Protein AF-A0A833YN16-F1 (afdb_monomer_lite)

InterPro domains:
  IPR033545 Centrosomal protein of 89kDa [PTHR36170] (7-400)

Organism: NCBI:txid89673

Foldseek 3Di:
DDDDDDDDDDDDDDDDDDDDDDDDDDDDDDDDDDDDDDDDDDDDDDDDDDDDDDDDDDDDDDDDDDDDDDDDDDDDDDDDDDDDDDDDDDDDDDDDDDDDDPDPVPPCCVVVVVVVVVVVVVVVVVVVVVVVVVVVVVVVVVVVVVVVVVVVVVVVVVVVVVVVVVVCVVCVVPVVVVVVVVVVVVVVVVVVVVVVVVVVVVVVVVVVVVCVVPPDDDPVVPDDPDDDDPPDDDPVLCVPCVNVVVVVVVVVVVVVVVVVVVVVVVVVVVVVVVVVVVVVVVVVVVVVVVVVVPPCPVVVVVVVVVVVVVVVVVVVVVVVVVVVVVVVVVVVVVVVVVVVVVVVVVVVVVVVVVVVVVVVVVVVVVVVVVVVVVVVVVVCVVVVVDDVVVVVVVVVVPPPDDDDDDDDDDDDDDDDDDDVVVVVVVVVVVVVVVVVVVVVVVVVVVVVVVVVVVVVVVVVVVVVVVVVVVVVVVVVVVVVVVVVVVVVVVVVVVVVVVVVVVVVVVVVVVVVVVVVVVVVVVVVVVVVVVVVVVVVVVVVVVVVVVVVVVVVVVVVVVVVVVVVVVVVVVVVVVVVVVVVVVVVVVVVVVVVVVVVVVVVVVVVVVVVVVVVVVVVVVVVVVVVVVVVVVVVVVVVVVVVVVVVVVVPDDDDDDDDDDDDDDDDDDDDDDDDDDDDDDDDDDDDDDDDDDDDDDDDD

pLDDT: mean 73.29, std 25.79, range [24.47, 98.31]

Radius of gyration: 89.1 Å; chains: 1; bounding box: 248×104×251 Å

Secondary structure (DSSP, 8-state):
-------------------PPP-------------------PPP---------------------------------------------------------SSHHHHHHHHHHHHHHHHHHHHHHHHHHHHHHHHHHHHHHHHHHHHHHHHHHHHHHHHHHHHHHHHHHHHHHHHHHHHHHHHHHHHHHHHHHHHHHHHHHHHHHHHHHHHHHSPPPPTTTTS----S-TTSPPPHHHH-HHHHHHHHHHHHHHHHHHHHHHHHHHHHHHHHHHHHHHHHHHHHHHHHHHHHH----HHHHHHHHHHHHHHHHHHHHHHHHHHHHHHHHHHHHHHHHHHHHHHHHHHHHHHHHHHHHHHHHHHHHHHHHHHHHHHHHHHHHHHTTS-HHHHHHHHHHTT--------------------HHHHHHHHHHHHHHHHHHHHHHHHHHHHHHHHHHHHHHHHHHHHHHHHHHHHHHHHHHHHHHHHHHHHHHHHHHHHHHHHHHHHHHHHHHHHHHHHHHHHHHHHHHHHHHHHHHHHHHHHHHHHHHHHHHHHHHHHHHHHHHHHHHHHHHHHHHHHHHHHHHHHHHHHHHHHHHHHHHHHHHHHHHHHHHHHHHHHHHHHHHHHHHHHHHHHHHHHHHHHHHHHHHHTTS------------------------------------------------

Sequence (697 aa):
MLGYGEEEDTDLCLSSSYKELEDVSAHKEKGGLGDAVYAVPCRSQKVSLSHGVDSEDEENISEQDGFPDSPLIPQCTAEKDGEHSVLNLKDEKPPLCGKPPPSPDIIGKIHQQWIEITKEKFEELKEENLHVNSTNRTLTLELNMVKQEMKKLKRMQKENGQLKEAEQASCQEVAAPELFSLRKQTQELVDENDGLKMTVHRLNVELSRYQTKFRHLSKEESIDIEGLPSKDPIPPWLVDIKYLSPLLLAYEDRMKEKDELIATIQEEMRMFGIRAQEVVKENKELHEQLIKSSPVTTKEWHQFQTQAELVLEENRLLIEQLEIQQIKAQHTHQEHLQEVSKLTKQLMLLESKTQSQEKELIKSKEQLEILCTECQELKTQLDGKIAMKVHASIVGELESVSWSGPLCVHLVWDSLHFPDLCVFSFTSQLQREDDRENAEMEELMENLVVLQVQKKSLLLEKDSLMARVKVLEAELARARKINRRSQKKIDILTKQVEKAMENEMSAHQYLANVVGLAENVTQERDNLVYLAKCLESEKHGVLDKIVKGNIRMGRLEEKVKGYKKLAALKVNDISHCLTEQQKDFADKTAQFQQEMRHLHRLLQDKQDVLDEALQQKREMEGELEVVWESTSKENQRIRELLQATLERTGVWDHTRRIEDPCLGSISQRDVLVGCSFSYCDLKSPPTTRQSLWEPLD

Structure (mmCIF, N/CA/C/O backbone):
data_AF-A0A833YN16-F1
#
_entry.id   AF-A0A833YN16-F1
#
loop_
_atom_site.group_PDB
_atom_site.id
_atom_site.type_symbol
_atom_site.label_atom_id
_atom_site.label_alt_id
_atom_site.label_comp_id
_atom_site.label_asym_id
_atom_site.label_entity_id
_atom_site.label_seq_id
_atom_site.pdbx_PDB_ins_code
_atom_site.Cartn_x
_atom_site.Cartn_y
_atom_site.Cartn_z
_atom_site.occupancy
_atom_site.B_iso_or_equiv
_atom_site.auth_seq_id
_atom_site.auth_comp_id
_atom_site.auth_asym_id
_atom_site.auth_atom_id
_atom_site.pdbx_PDB_model_num
ATOM 1 N N . MET A 1 1 ? -37.550 -26.612 -6.624 1.00 35.91 1 MET A N 1
ATOM 2 C CA . MET A 1 1 ? -36.228 -26.409 -7.254 1.00 35.91 1 MET A CA 1
ATOM 3 C C . MET A 1 1 ? -36.054 -24.904 -7.338 1.00 35.91 1 MET A C 1
ATOM 5 O O . MET A 1 1 ? -36.957 -24.264 -7.848 1.00 35.91 1 MET A O 1
ATOM 9 N N . LEU A 1 2 ? -35.201 -24.329 -6.488 1.00 40.94 2 LEU A N 1
ATOM 10 C CA . LEU A 1 2 ? -33.743 -24.202 -6.676 1.00 40.94 2 LEU A CA 1
ATOM 11 C C . LEU A 1 2 ? -33.439 -23.152 -7.768 1.00 40.94 2 LEU A C 1
ATOM 13 O O . LEU A 1 2 ? -33.793 -23.391 -8.915 1.00 40.94 2 LEU A O 1
ATOM 17 N N . GLY A 1 3 ? -32.827 -22.008 -7.447 1.00 36.72 3 GLY A N 1
ATOM 18 C CA . GLY A 1 3 ? -32.341 -21.585 -6.122 1.00 36.72 3 GLY A CA 1
ATOM 19 C C . GLY A 1 3 ? -32.174 -20.073 -5.971 1.00 36.72 3 GLY A C 1
ATOM 20 O O . GLY A 1 3 ? -32.413 -19.324 -6.912 1.00 36.72 3 GLY A O 1
ATOM 21 N N . TYR A 1 4 ? -31.802 -19.659 -4.760 1.00 39.91 4 TYR A N 1
ATOM 22 C CA . TYR A 1 4 ? -31.408 -18.286 -4.447 1.00 39.91 4 TYR A CA 1
ATOM 23 C C . TYR A 1 4 ? -29.960 -18.053 -4.893 1.00 39.91 4 TYR A C 1
ATOM 25 O O . TYR A 1 4 ? -29.131 -18.958 -4.785 1.00 39.91 4 TYR A O 1
ATOM 33 N N . GLY A 1 5 ? -29.673 -16.836 -5.348 1.00 42.31 5 GLY A N 1
ATOM 34 C CA . GLY A 1 5 ? -28.335 -16.260 -5.379 1.00 42.31 5 GLY A CA 1
ATOM 35 C C . GLY A 1 5 ? -28.392 -14.953 -4.598 1.00 42.31 5 GLY A C 1
ATOM 36 O O . GLY A 1 5 ? -29.267 -14.131 -4.863 1.00 42.31 5 GLY A O 1
ATOM 37 N N . GLU A 1 6 ? -27.523 -14.812 -3.606 1.00 43.50 6 GLU A N 1
ATOM 38 C CA . GLU A 1 6 ? -27.333 -13.581 -2.842 1.00 43.50 6 GLU A CA 1
ATOM 39 C C . GLU A 1 6 ? -26.086 -12.900 -3.420 1.00 43.50 6 GLU A C 1
ATOM 41 O O . GLU A 1 6 ? -25.027 -13.524 -3.486 1.00 43.50 6 GLU A O 1
ATOM 46 N N . GLU A 1 7 ? -26.219 -11.659 -3.888 1.00 47.09 7 GLU A N 1
ATOM 47 C CA . GLU A 1 7 ? -25.084 -10.803 -4.253 1.00 47.09 7 GLU A CA 1
ATOM 48 C C . GLU A 1 7 ? -24.941 -9.740 -3.155 1.00 47.09 7 GLU A C 1
ATOM 50 O O . GLU A 1 7 ? -25.921 -9.098 -2.776 1.00 47.09 7 GLU A O 1
ATOM 55 N N . GLU A 1 8 ? -23.742 -9.616 -2.581 1.00 45.09 8 GLU A N 1
ATOM 56 C CA . GLU A 1 8 ? -23.461 -8.710 -1.463 1.00 45.09 8 GLU A CA 1
ATOM 57 C C . GLU A 1 8 ? -23.000 -7.336 -1.981 1.00 45.09 8 GLU A C 1
ATOM 59 O O . GLU A 1 8 ? -21.913 -7.213 -2.548 1.00 45.09 8 GLU A O 1
ATOM 64 N N . ASP A 1 9 ? -23.797 -6.289 -1.747 1.00 37.62 9 ASP A N 1
ATOM 65 C CA . ASP A 1 9 ? -23.409 -4.900 -2.028 1.00 37.62 9 ASP A CA 1
ATOM 66 C C . ASP A 1 9 ? -22.294 -4.434 -1.068 1.00 37.62 9 ASP A C 1
ATOM 68 O O . ASP A 1 9 ? -22.546 -4.074 0.086 1.00 37.62 9 ASP A O 1
ATOM 72 N N . THR A 1 10 ? -21.044 -4.396 -1.540 1.00 41.94 10 THR A N 1
ATOM 73 C CA . THR A 1 10 ? -19.912 -3.812 -0.795 1.00 41.94 10 THR A CA 1
ATOM 74 C C . THR A 1 10 ? -19.647 -2.360 -1.203 1.00 41.94 10 THR A C 1
ATOM 76 O O . THR A 1 10 ? -18.721 -2.077 -1.968 1.00 41.94 10 THR A O 1
ATOM 79 N N . ASP A 1 11 ? -20.437 -1.429 -0.664 1.00 37.62 11 ASP A N 1
ATOM 80 C CA . ASP A 1 11 ? -20.225 0.017 -0.826 1.00 37.62 11 ASP A CA 1
ATOM 81 C C . ASP A 1 11 ? -18.920 0.480 -0.140 1.00 37.62 11 ASP A C 1
ATOM 83 O O . ASP A 1 11 ? -18.803 0.510 1.088 1.00 37.62 11 ASP A O 1
ATOM 87 N N . LEU A 1 12 ? -17.924 0.878 -0.940 1.00 39.41 12 LEU A N 1
ATOM 88 C CA . LEU A 1 12 ? -16.611 1.348 -0.474 1.00 39.41 12 LEU A CA 1
ATOM 89 C C . LEU A 1 12 ? -16.483 2.877 -0.594 1.00 39.41 12 LEU A C 1
ATOM 91 O O . LEU A 1 12 ? -15.813 3.414 -1.477 1.00 39.41 12 LEU A O 1
ATOM 95 N N . CYS A 1 13 ? -17.128 3.602 0.322 1.00 34.03 13 CYS A N 1
ATOM 96 C CA . CYS A 1 13 ? -17.058 5.065 0.373 1.00 34.03 13 CYS A CA 1
ATOM 97 C C . CYS A 1 13 ? -15.676 5.575 0.835 1.00 34.03 13 CYS A C 1
ATOM 99 O O . CYS A 1 13 ? -15.382 5.599 2.030 1.00 34.03 13 CYS A O 1
ATOM 101 N N . LEU A 1 14 ? -14.860 6.068 -0.103 1.00 35.22 14 LEU A N 1
ATOM 102 C CA . LEU A 1 14 ? -13.608 6.788 0.171 1.00 35.22 14 LEU A CA 1
ATOM 103 C C . LEU A 1 14 ? -13.656 8.216 -0.397 1.00 35.22 14 LEU A C 1
ATOM 105 O O . LEU A 1 14 ? -13.355 8.447 -1.566 1.00 35.22 14 LEU A O 1
ATOM 109 N N . SER A 1 15 ? -14.004 9.190 0.448 1.00 33.09 15 SER A N 1
ATOM 110 C CA . SER A 1 15 ? -14.037 10.614 0.079 1.00 33.09 15 SER A CA 1
ATOM 111 C C . SER A 1 15 ? -12.694 11.303 0.347 1.00 33.09 15 SER A C 1
ATOM 113 O O . SER A 1 15 ? -12.428 11.740 1.468 1.00 33.09 15 SER A O 1
ATOM 115 N N . SER A 1 16 ? -11.851 11.453 -0.679 1.00 31.16 16 SER A N 1
ATOM 116 C CA . SER A 1 16 ? -10.606 12.232 -0.605 1.00 31.16 16 SER A CA 1
ATOM 117 C C . SER A 1 16 ? -10.847 13.722 -0.898 1.00 31.16 16 SER A C 1
ATOM 119 O O . SER A 1 16 ? -11.052 14.146 -2.033 1.00 31.16 16 SER A O 1
ATOM 121 N N . SER A 1 17 ? -10.803 14.554 0.147 1.00 31.17 17 SER A N 1
ATOM 122 C CA . SER A 1 17 ? -10.963 16.013 0.037 1.00 31.17 17 SER A CA 1
ATOM 123 C C . SER A 1 17 ? -9.691 16.695 -0.491 1.00 31.17 17 SER A C 1
ATOM 125 O O . SER A 1 17 ? -8.924 17.271 0.286 1.00 31.17 17 SER A O 1
ATOM 127 N N . TYR A 1 18 ? -9.492 16.709 -1.810 1.00 29.94 18 TYR A N 1
ATOM 128 C CA . TYR A 1 18 ? -8.523 17.617 -2.430 1.00 29.94 18 TYR A CA 1
ATOM 129 C C . TYR A 1 18 ? -9.005 19.072 -2.320 1.00 29.94 18 TYR A C 1
ATOM 131 O O . TYR A 1 18 ? -10.038 19.442 -2.873 1.00 29.94 18 TYR A O 1
ATOM 139 N N . LYS A 1 19 ? -8.231 19.907 -1.618 1.00 34.88 19 LYS A N 1
ATOM 140 C CA . LYS A 1 19 ? -8.327 21.370 -1.683 1.00 34.88 19 LYS A CA 1
ATOM 141 C C . LYS A 1 19 ? -7.064 21.913 -2.331 1.00 34.88 19 LYS A C 1
ATOM 143 O O . LYS A 1 19 ? -6.023 21.978 -1.682 1.00 34.88 19 LYS A O 1
ATOM 148 N N . GLU A 1 20 ? -7.171 22.298 -3.593 1.00 30.48 20 GLU A N 1
ATOM 149 C CA . GLU A 1 20 ? -6.147 23.099 -4.258 1.00 30.48 20 GLU A CA 1
ATOM 150 C C . GLU A 1 20 ? -6.366 24.591 -3.945 1.00 30.48 20 GLU A C 1
ATOM 152 O O . GLU A 1 20 ? -7.470 25.008 -3.582 1.00 30.48 20 GLU A O 1
ATOM 157 N N . LEU A 1 21 ? -5.292 25.380 -3.985 1.00 33.62 21 LEU A N 1
ATOM 158 C CA . LEU A 1 21 ? -5.282 26.776 -3.546 1.00 33.62 21 LEU A CA 1
ATOM 159 C C . LEU A 1 21 ? -5.439 27.719 -4.740 1.00 33.62 21 LEU A C 1
ATOM 161 O O . LEU A 1 21 ? -4.574 27.752 -5.612 1.00 33.62 21 LEU A O 1
ATOM 165 N N . GLU A 1 22 ? -6.487 28.541 -4.730 1.00 27.38 22 GLU A N 1
ATOM 166 C CA . GLU A 1 22 ? -6.598 29.700 -5.617 1.00 27.38 22 GLU A CA 1
ATOM 167 C C . GLU A 1 22 ? -6.131 30.959 -4.865 1.00 27.38 22 GLU A C 1
ATOM 169 O O . GLU A 1 22 ? -6.686 31.330 -3.829 1.00 27.38 22 GLU A O 1
ATOM 174 N N . ASP A 1 23 ? -5.070 31.591 -5.366 1.00 32.62 23 ASP A N 1
ATOM 175 C CA . ASP A 1 23 ? -4.519 32.858 -4.872 1.00 32.62 23 ASP A CA 1
ATOM 176 C C . ASP A 1 23 ? -4.895 33.981 -5.847 1.00 32.62 23 ASP A C 1
ATOM 178 O O . ASP A 1 23 ? -4.720 33.799 -7.050 1.00 32.62 23 ASP A O 1
ATOM 182 N N . VAL A 1 24 ? -5.372 35.132 -5.341 1.00 29.56 24 VAL A N 1
ATOM 183 C CA . VAL A 1 24 ? -5.080 36.470 -5.902 1.00 29.56 24 VAL A CA 1
ATOM 184 C C . VAL A 1 24 ? -5.640 37.617 -5.029 1.00 29.56 24 VAL A C 1
ATOM 186 O O . VAL A 1 24 ? -6.832 37.903 -4.971 1.00 29.56 24 VAL A O 1
ATOM 189 N N . SER A 1 25 ? -4.711 38.392 -4.465 1.00 30.16 25 SER A N 1
ATOM 190 C CA . SER A 1 25 ? -4.805 39.833 -4.146 1.00 30.16 25 SER A CA 1
ATOM 191 C C . SER A 1 25 ? -5.761 40.373 -3.054 1.00 30.16 25 SER A C 1
ATOM 193 O O . SER A 1 25 ? -6.980 40.417 -3.184 1.00 30.16 25 SER A O 1
ATOM 195 N N . ALA A 1 26 ? -5.149 41.057 -2.080 1.00 27.97 26 ALA A N 1
ATOM 196 C CA . ALA A 1 26 ? -5.615 42.345 -1.555 1.00 27.97 26 ALA A CA 1
ATOM 197 C C . ALA A 1 26 ? -4.391 43.214 -1.183 1.00 27.97 26 ALA A C 1
ATOM 199 O O . ALA A 1 26 ? -3.301 42.694 -0.937 1.00 27.97 26 ALA A O 1
ATOM 200 N N . HIS A 1 27 ? -4.521 44.545 -1.185 1.00 30.64 27 HIS A N 1
ATOM 201 C CA . HIS A 1 27 ? -3.387 45.463 -0.989 1.00 30.64 27 HIS A CA 1
ATOM 202 C C . HIS A 1 27 ? -3.243 45.990 0.449 1.00 30.64 27 HIS A C 1
ATOM 204 O O . HIS A 1 27 ? -4.225 46.390 1.056 1.00 30.64 27 HIS A O 1
ATOM 210 N N . LYS A 1 28 ? -1.976 46.144 0.874 1.00 35.06 28 LYS A N 1
ATOM 211 C CA . LYS A 1 28 ? -1.422 47.198 1.758 1.00 35.06 28 LYS A CA 1
ATOM 212 C C . LYS A 1 28 ? -2.234 47.635 2.996 1.00 35.06 28 LYS A C 1
ATOM 214 O O . LYS A 1 28 ? -3.171 48.412 2.869 1.00 35.06 28 LYS A O 1
ATOM 219 N N . GLU A 1 29 ? -1.602 47.506 4.164 1.00 29.69 29 GLU A N 1
ATOM 220 C CA . GLU A 1 29 ? -1.376 48.700 4.998 1.00 29.69 29 GLU A CA 1
ATOM 221 C C . GLU A 1 29 ? 0.011 48.672 5.672 1.00 29.69 29 GLU A C 1
ATOM 223 O O . GLU A 1 29 ? 0.823 47.797 5.360 1.00 29.69 29 GLU A O 1
ATOM 228 N N . LYS A 1 30 ? 0.368 49.705 6.453 1.00 37.22 30 LYS A N 1
ATOM 229 C CA . LYS A 1 30 ? 1.773 50.056 6.735 1.00 37.22 30 LYS A CA 1
ATOM 230 C C . LYS A 1 30 ? 1.973 50.767 8.083 1.00 37.22 30 LYS A C 1
ATOM 232 O O . LYS A 1 30 ? 1.561 51.913 8.227 1.00 37.22 30 LYS A O 1
ATOM 237 N N . GLY A 1 31 ? 2.768 50.174 8.981 1.00 29.73 31 GLY A N 1
ATOM 238 C CA . GLY A 1 31 ? 3.406 50.870 10.116 1.00 29.73 31 GLY A CA 1
ATOM 239 C C . GLY A 1 31 ? 3.339 50.126 11.456 1.00 29.73 31 GLY A C 1
ATOM 240 O O . GLY A 1 31 ? 2.479 49.276 11.640 1.00 29.73 31 GLY A O 1
ATOM 241 N N . GLY A 1 32 ? 4.234 50.474 12.394 1.00 29.25 32 GLY A N 1
ATOM 242 C CA . GLY A 1 32 ? 4.175 50.014 13.796 1.00 29.25 32 GLY A CA 1
ATOM 243 C C . GLY A 1 32 ? 5.492 49.456 14.354 1.00 29.25 32 GLY A C 1
ATOM 244 O O . GLY A 1 32 ? 5.725 48.256 14.310 1.00 29.25 32 GLY A O 1
ATOM 245 N N . LEU A 1 33 ? 6.345 50.334 14.891 1.00 37.56 33 LEU A N 1
ATOM 246 C CA . LEU A 1 33 ? 7.578 50.001 15.626 1.00 37.56 33 LEU A CA 1
ATOM 247 C C . LEU A 1 33 ? 7.339 49.108 16.862 1.00 37.56 33 LEU A C 1
ATOM 249 O O . LEU A 1 33 ? 6.342 49.285 17.558 1.00 37.56 33 LEU A O 1
ATOM 253 N N . GLY A 1 34 ? 8.323 48.270 17.211 1.00 32.47 34 GLY A N 1
ATOM 254 C CA . GLY A 1 34 ? 8.380 47.553 18.493 1.00 32.47 34 GLY A CA 1
ATOM 255 C C . GLY A 1 34 ? 9.684 46.767 18.675 1.00 32.47 34 GLY A C 1
ATOM 256 O O . GLY A 1 34 ? 9.767 45.622 18.248 1.00 32.47 34 GLY A O 1
ATOM 257 N N . ASP A 1 35 ? 10.699 47.385 19.286 1.00 36.38 35 ASP A N 1
ATOM 258 C CA . ASP A 1 35 ? 12.002 46.765 19.588 1.00 36.38 35 ASP A CA 1
ATOM 259 C C . ASP A 1 35 ? 12.063 46.281 21.050 1.00 36.38 35 ASP A C 1
ATOM 261 O O . ASP A 1 35 ? 11.703 47.028 21.962 1.00 36.38 35 ASP A O 1
ATOM 265 N N . ALA A 1 36 ? 12.515 45.041 21.269 1.00 34.41 36 ALA A N 1
ATOM 266 C CA . ALA A 1 36 ? 12.834 44.482 22.585 1.00 34.41 36 ALA A CA 1
ATOM 267 C C . ALA A 1 36 ? 13.731 43.233 22.457 1.00 34.41 36 ALA A C 1
ATOM 269 O O . ALA A 1 36 ? 13.371 42.254 21.803 1.00 34.41 36 ALA A O 1
ATOM 270 N N . VAL A 1 37 ? 14.886 43.241 23.129 1.00 35.97 37 VAL A N 1
ATOM 271 C CA . VAL A 1 37 ? 15.913 42.186 23.046 1.00 35.97 37 VAL A CA 1
ATOM 272 C C . VAL A 1 37 ? 15.888 41.265 24.269 1.00 35.97 37 VAL A C 1
ATOM 274 O O . VAL A 1 37 ? 15.980 41.745 25.398 1.00 35.97 37 VAL A O 1
ATOM 277 N N . TYR A 1 38 ? 15.935 39.942 24.055 1.00 33.03 38 TYR A N 1
ATOM 278 C CA . TYR A 1 38 ? 16.692 39.048 24.945 1.00 33.03 38 TYR A CA 1
ATOM 279 C C . TYR A 1 38 ? 17.314 37.852 24.201 1.00 33.03 38 TYR A C 1
ATOM 281 O O . TYR A 1 38 ? 17.010 37.604 23.037 1.00 33.03 38 TYR A O 1
ATOM 289 N N . ALA A 1 39 ? 18.282 37.186 24.838 1.00 33.25 39 ALA A N 1
ATOM 290 C CA . ALA A 1 39 ? 19.380 36.510 24.144 1.00 33.25 39 ALA A CA 1
ATOM 291 C C . ALA A 1 39 ? 19.236 34.988 23.931 1.00 33.25 39 ALA A C 1
ATOM 293 O O . ALA A 1 39 ? 18.679 34.267 24.757 1.00 33.25 39 ALA A O 1
ATOM 294 N N . VAL A 1 40 ? 19.886 34.501 22.866 1.00 33.34 40 VAL A N 1
ATOM 295 C CA . VAL A 1 40 ? 20.206 33.082 22.624 1.00 33.34 40 VAL A CA 1
ATOM 296 C C . VAL A 1 40 ? 21.690 32.834 22.953 1.00 33.34 40 VAL A C 1
ATOM 298 O O . VAL A 1 40 ? 22.540 33.562 22.435 1.00 33.34 40 VAL A O 1
ATOM 301 N N . PRO A 1 41 ? 22.053 31.818 23.762 1.00 38.12 41 PRO A N 1
ATOM 302 C CA . PRO A 1 41 ? 23.456 31.480 24.012 1.00 38.12 41 PRO A CA 1
ATOM 303 C C . PRO A 1 41 ? 24.087 30.691 22.852 1.00 38.12 41 PRO A C 1
ATOM 305 O O . PRO A 1 41 ? 23.801 29.509 22.657 1.00 38.12 41 PRO A O 1
ATOM 308 N N . CYS A 1 42 ? 25.009 31.309 22.112 1.00 28.73 42 CYS A N 1
ATOM 309 C CA . CYS A 1 42 ? 25.877 30.587 21.176 1.00 28.73 42 CYS A CA 1
ATOM 310 C C . CYS A 1 42 ? 26.863 29.675 21.932 1.00 28.73 42 CYS A C 1
ATOM 312 O O . CYS A 1 42 ? 27.494 30.111 22.895 1.00 28.73 42 CYS A O 1
ATOM 314 N N . ARG A 1 43 ? 27.068 28.435 21.460 1.00 34.50 43 ARG A N 1
ATOM 315 C CA . ARG A 1 43 ? 28.176 27.566 21.905 1.00 34.50 43 ARG A CA 1
ATOM 316 C C . ARG A 1 43 ? 29.334 27.588 20.908 1.00 34.50 43 ARG A C 1
ATOM 318 O O . ARG A 1 43 ? 29.130 27.526 19.699 1.00 34.50 43 ARG A O 1
ATOM 325 N N . SER A 1 44 ? 30.553 27.645 21.435 1.00 30.19 44 SER A N 1
ATOM 326 C CA . SER A 1 44 ? 31.771 27.829 20.645 1.00 30.19 44 SER A CA 1
ATOM 327 C C . SER A 1 44 ? 32.358 26.519 20.103 1.00 30.19 44 SER A C 1
ATOM 329 O O . SER A 1 44 ? 32.718 25.620 20.856 1.00 30.19 44 SER A O 1
ATOM 331 N N . GLN A 1 45 ? 32.550 26.491 18.783 1.00 29.23 45 GLN A N 1
ATOM 332 C CA . GLN A 1 45 ? 33.758 26.023 18.072 1.00 29.23 45 GLN A CA 1
ATOM 333 C C . GLN A 1 45 ? 35.041 26.143 18.954 1.00 29.23 45 GLN A C 1
ATOM 335 O O . GLN A 1 45 ? 35.165 27.148 19.649 1.00 29.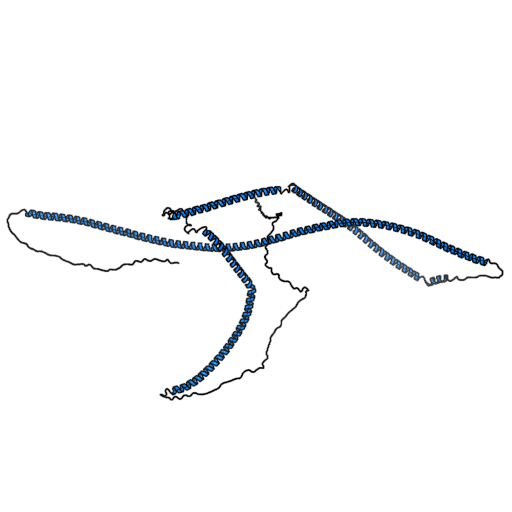23 45 GLN A O 1
ATOM 340 N N . LYS A 1 46 ? 36.049 25.250 19.024 1.00 31.83 46 LYS A N 1
ATOM 341 C CA . LYS A 1 46 ? 36.767 24.295 18.116 1.00 31.83 46 LYS A CA 1
ATOM 342 C C . LYS A 1 46 ? 37.439 23.207 19.032 1.00 31.83 46 LYS A C 1
ATOM 344 O O . LYS A 1 46 ? 37.297 23.337 20.241 1.00 31.83 46 LYS A O 1
ATOM 349 N N . VAL A 1 47 ? 38.155 22.131 18.655 1.00 27.27 47 VAL A N 1
ATOM 350 C CA . VAL A 1 47 ? 39.177 21.805 17.616 1.00 27.27 47 VAL A CA 1
ATOM 351 C C . VAL A 1 47 ? 39.062 20.295 17.236 1.00 27.27 47 VAL A C 1
ATOM 353 O O . VAL A 1 47 ? 38.326 19.564 17.891 1.00 27.27 47 VAL A O 1
ATOM 356 N N . SER A 1 48 ? 39.760 19.833 16.188 1.00 29.64 48 SER A N 1
ATOM 357 C CA . SER A 1 48 ? 39.606 18.520 15.512 1.00 29.64 48 SER A CA 1
ATOM 358 C C . SER A 1 48 ? 40.828 17.565 15.625 1.00 29.64 48 SER A C 1
ATOM 360 O O . SER A 1 48 ? 41.827 17.942 16.230 1.00 29.64 48 SER A O 1
ATOM 362 N N . LEU A 1 49 ? 40.761 16.414 14.913 1.00 29.22 49 LEU A N 1
ATOM 363 C CA . LEU A 1 49 ? 41.782 15.350 14.671 1.00 29.22 49 LEU A CA 1
ATOM 364 C C . LEU A 1 49 ? 41.974 14.312 15.810 1.00 29.22 49 LEU A C 1
ATOM 366 O O . LEU A 1 49 ? 41.862 14.665 16.976 1.00 29.22 49 LEU A O 1
ATOM 370 N N . SER A 1 50 ? 42.272 13.022 15.553 1.00 30.70 50 SER A N 1
ATOM 371 C CA . SER A 1 50 ? 42.345 12.247 14.282 1.00 30.70 50 SER A CA 1
ATOM 372 C C . SER A 1 50 ? 42.463 10.725 14.512 1.00 30.70 50 SER A C 1
ATOM 374 O O . SER A 1 50 ? 43.274 10.329 15.343 1.00 30.70 50 SER A O 1
ATOM 376 N N . HIS A 1 51 ? 41.811 9.894 13.682 1.00 26.20 51 HIS A N 1
ATOM 377 C CA . HIS A 1 51 ? 42.402 8.694 13.040 1.00 26.20 51 HIS A CA 1
ATOM 378 C C . HIS A 1 51 ? 41.470 8.169 11.928 1.00 26.20 51 HIS A C 1
ATOM 380 O O . HIS A 1 51 ? 40.281 8.485 11.925 1.00 26.20 51 HIS A O 1
ATOM 386 N N . GLY A 1 52 ? 41.989 7.343 11.020 1.00 25.92 52 GLY A N 1
ATOM 387 C CA . GLY A 1 52 ? 41.207 6.494 10.114 1.00 25.92 52 GLY A CA 1
ATOM 388 C C . GLY A 1 52 ? 42.098 5.434 9.459 1.00 25.92 52 GLY A C 1
ATOM 389 O O . GLY A 1 52 ? 43.276 5.725 9.272 1.00 25.92 52 GLY A O 1
ATOM 390 N N . VAL A 1 53 ? 41.514 4.267 9.129 1.00 29.61 53 VAL A N 1
ATOM 391 C CA . VAL A 1 53 ? 42.098 3.106 8.399 1.00 29.61 53 VAL A CA 1
ATOM 392 C C . VAL A 1 53 ? 43.393 2.485 9.002 1.00 29.61 53 VAL A C 1
ATOM 394 O O . VAL A 1 53 ? 44.067 3.116 9.811 1.00 29.61 53 VAL A O 1
ATOM 397 N N . ASP A 1 54 ? 43.760 1.217 8.758 1.00 26.59 54 ASP A N 1
ATOM 398 C CA . ASP A 1 54 ? 43.184 0.168 7.885 1.00 26.59 54 ASP A CA 1
ATOM 399 C C . ASP A 1 54 ? 43.483 -1.269 8.398 1.00 26.59 54 ASP A C 1
ATOM 401 O O . ASP A 1 54 ? 44.185 -1.426 9.398 1.00 26.59 54 ASP A O 1
ATOM 405 N N . SER A 1 55 ? 43.096 -2.280 7.604 1.00 31.12 55 SER A N 1
ATOM 406 C CA . SER A 1 55 ? 43.659 -3.651 7.504 1.00 31.12 55 SER A CA 1
ATOM 407 C C . SER A 1 55 ? 43.275 -4.731 8.540 1.00 31.12 55 SER A C 1
ATOM 409 O O . SER A 1 55 ? 42.707 -4.453 9.595 1.00 31.12 55 SER A O 1
ATOM 411 N N . GLU A 1 56 ? 43.517 -5.988 8.143 1.00 36.16 56 GLU A N 1
ATOM 412 C CA . GLU A 1 56 ? 42.845 -7.223 8.589 1.00 36.16 56 GLU A CA 1
ATOM 413 C C . GLU A 1 56 ? 43.830 -8.249 9.226 1.00 36.16 56 GLU A C 1
ATOM 415 O O . GLU A 1 56 ? 44.987 -7.924 9.496 1.00 36.16 56 GLU A O 1
ATOM 420 N N . ASP A 1 57 ? 43.347 -9.490 9.390 1.00 35.47 57 ASP A N 1
ATOM 421 C CA . ASP A 1 57 ? 44.081 -10.773 9.387 1.00 35.47 57 ASP A CA 1
ATOM 422 C C . ASP A 1 57 ? 44.616 -11.467 10.672 1.00 35.47 57 ASP A C 1
ATOM 424 O O . ASP A 1 57 ? 45.188 -10.882 11.590 1.00 35.47 57 ASP A O 1
ATOM 428 N N . GLU A 1 58 ? 44.473 -12.802 10.590 1.00 36.53 58 GLU A N 1
ATOM 429 C CA . GLU A 1 58 ? 45.154 -13.934 11.250 1.00 36.53 58 GLU A CA 1
ATOM 430 C C . GLU A 1 58 ? 44.807 -14.449 12.674 1.00 36.53 58 GLU A C 1
ATOM 432 O O . GLU A 1 58 ? 44.519 -13.746 13.641 1.00 36.53 58 GLU A O 1
ATOM 437 N N . GLU A 1 59 ? 44.859 -15.783 12.713 1.00 34.91 59 GLU A N 1
ATOM 438 C CA . GLU A 1 59 ? 44.462 -16.820 13.676 1.00 34.91 59 GLU A CA 1
ATOM 439 C C . GLU A 1 59 ? 45.165 -16.778 15.075 1.00 34.91 59 GLU A C 1
ATOM 441 O O . GLU A 1 59 ? 46.228 -16.188 15.226 1.00 34.91 59 GLU A O 1
ATOM 446 N N . ASN A 1 60 ? 44.541 -17.214 16.196 1.00 31.55 60 ASN A N 1
ATOM 447 C CA . ASN A 1 60 ? 44.522 -18.589 16.793 1.00 31.55 60 ASN A CA 1
ATOM 448 C C . ASN A 1 60 ? 45.940 -19.056 17.283 1.00 31.55 60 ASN A C 1
ATOM 450 O O . ASN A 1 60 ? 46.939 -18.668 16.700 1.00 31.55 60 ASN A O 1
ATOM 454 N N . ILE A 1 61 ? 46.208 -19.857 18.336 1.00 30.67 61 ILE A N 1
ATOM 455 C CA . ILE A 1 61 ? 45.485 -20.922 19.067 1.00 30.67 61 ILE A CA 1
ATOM 456 C C . ILE A 1 61 ? 46.048 -21.054 20.524 1.00 30.67 61 ILE A C 1
ATOM 458 O O . ILE A 1 61 ? 47.237 -20.828 20.733 1.00 30.67 61 ILE A O 1
ATOM 462 N N . SER A 1 62 ? 45.240 -21.560 21.477 1.00 33.12 62 SER A N 1
ATOM 463 C CA . SER A 1 62 ? 45.609 -22.262 22.746 1.00 33.12 62 SER A CA 1
ATOM 464 C C . SER A 1 62 ? 46.373 -21.548 23.894 1.00 33.12 62 SER A C 1
ATOM 466 O O . SER A 1 62 ? 46.925 -20.471 23.719 1.00 33.12 62 SER A O 1
ATOM 468 N N . GLU A 1 63 ? 46.586 -22.167 25.077 1.00 34.03 63 GLU A N 1
ATOM 469 C CA . GLU A 1 63 ? 45.711 -22.845 26.083 1.00 34.03 63 GLU A CA 1
ATOM 470 C C . GLU A 1 63 ? 46.591 -23.379 27.266 1.00 34.03 63 GLU A C 1
ATOM 472 O O . GLU A 1 63 ? 47.805 -23.486 27.125 1.00 34.03 63 GLU A O 1
ATOM 477 N N . GLN A 1 64 ? 45.961 -23.788 28.380 1.00 32.56 64 GLN A N 1
ATOM 478 C CA . GLN A 1 64 ? 46.446 -24.674 29.476 1.00 32.56 64 GLN A CA 1
ATOM 479 C C . GLN A 1 64 ? 47.434 -24.145 30.550 1.00 32.56 64 GLN A C 1
ATOM 481 O O . GLN A 1 64 ? 48.648 -24.157 30.391 1.00 32.56 64 GLN A O 1
ATOM 486 N N . ASP A 1 65 ? 46.841 -23.734 31.682 1.00 31.38 65 ASP A N 1
ATOM 487 C CA . ASP A 1 65 ? 46.852 -24.406 33.011 1.00 31.38 65 ASP A CA 1
ATOM 488 C C . ASP A 1 65 ? 48.174 -24.889 33.678 1.00 31.38 65 ASP A C 1
ATOM 490 O O . ASP A 1 65 ? 49.097 -25.372 33.029 1.00 31.38 65 ASP A O 1
ATOM 494 N N . GLY A 1 66 ? 48.238 -24.831 35.024 1.00 25.75 66 GLY A N 1
ATOM 495 C CA . GLY A 1 66 ? 49.360 -25.387 35.807 1.00 25.75 66 GLY A CA 1
ATOM 496 C C . GLY A 1 66 ? 49.720 -24.724 37.153 1.00 25.75 66 GLY A C 1
ATOM 497 O O . GLY A 1 66 ? 50.835 -24.232 37.316 1.00 25.75 66 GLY A O 1
ATOM 498 N N . PHE A 1 67 ? 48.839 -24.771 38.160 1.00 32.34 67 PHE A N 1
ATOM 499 C CA . PHE A 1 67 ? 49.224 -24.624 39.586 1.00 32.34 67 PHE A CA 1
ATOM 500 C C . PHE A 1 67 ? 49.717 -25.987 40.142 1.00 32.34 67 PHE A C 1
ATOM 502 O O . PHE A 1 67 ? 49.181 -27.008 39.703 1.00 32.34 67 PHE A O 1
ATOM 509 N N . PRO A 1 68 ? 50.691 -26.065 41.091 1.00 43.28 68 PRO A N 1
ATOM 510 C CA . PRO A 1 68 ? 50.347 -25.829 42.507 1.00 43.28 68 PRO A CA 1
ATOM 511 C C . PRO A 1 68 ? 51.453 -25.335 43.488 1.00 43.28 68 PRO A C 1
ATOM 513 O O . PRO A 1 68 ? 52.606 -25.746 43.446 1.00 43.28 68 PRO A O 1
ATOM 516 N N . ASP A 1 69 ? 50.986 -24.559 44.473 1.00 25.31 69 ASP A N 1
ATOM 517 C CA . ASP A 1 69 ? 51.356 -24.519 45.905 1.00 25.31 69 ASP A CA 1
ATOM 518 C C . ASP A 1 69 ? 52.772 -24.217 46.479 1.00 25.31 69 ASP A C 1
ATOM 520 O O . ASP A 1 69 ? 53.825 -24.258 45.854 1.00 25.31 69 ASP A O 1
ATOM 524 N N . SER A 1 70 ? 52.705 -23.825 47.761 1.00 33.16 70 SER A N 1
ATOM 525 C CA . SER A 1 70 ? 53.739 -23.341 48.710 1.00 33.16 70 SER A CA 1
ATOM 526 C C . SER A 1 70 ? 54.452 -24.526 49.451 1.00 33.16 70 SER A C 1
ATOM 528 O O . SER A 1 70 ? 54.123 -25.656 49.089 1.00 33.16 70 SER A O 1
ATOM 530 N N . PRO A 1 71 ? 55.327 -24.397 50.509 1.00 39.31 71 PRO A N 1
ATOM 531 C CA . PRO A 1 71 ? 55.473 -23.278 51.473 1.00 39.31 71 PRO A CA 1
ATOM 532 C C . PRO A 1 71 ? 56.840 -23.040 52.208 1.00 39.31 71 PRO A C 1
ATOM 534 O O . PRO A 1 71 ? 57.837 -23.708 51.969 1.00 39.31 71 PRO A O 1
ATOM 537 N N . LEU A 1 72 ? 56.790 -22.128 53.207 1.00 28.27 72 LEU A N 1
ATOM 538 C CA . LEU A 1 72 ? 57.595 -22.004 54.458 1.00 28.27 72 LEU A CA 1
ATOM 539 C C . LEU A 1 72 ? 58.743 -20.961 54.580 1.00 28.27 72 LEU A C 1
ATOM 541 O O . LEU A 1 72 ? 59.825 -21.134 54.044 1.00 28.27 72 LEU A O 1
ATOM 545 N N . ILE A 1 73 ? 58.505 -20.003 55.500 1.00 31.88 73 ILE A N 1
ATOM 546 C CA . ILE A 1 73 ? 59.396 -19.489 56.581 1.00 31.88 73 ILE A CA 1
ATOM 547 C C . ILE A 1 73 ? 60.737 -18.815 56.198 1.00 31.88 73 ILE A C 1
ATOM 549 O O . ILE A 1 73 ? 61.641 -19.442 55.658 1.00 31.88 73 ILE A O 1
ATOM 553 N N . PRO A 1 74 ? 60.946 -17.573 56.684 1.00 32.47 74 PRO A N 1
ATOM 554 C CA . PRO A 1 74 ? 62.120 -17.299 57.541 1.00 32.47 74 PRO A CA 1
ATOM 555 C C . PRO A 1 74 ? 61.765 -16.948 59.000 1.00 32.47 74 PRO A C 1
ATOM 557 O O . PRO A 1 74 ? 60.678 -16.452 59.291 1.00 32.47 74 PRO A O 1
ATOM 560 N N . GLN A 1 75 ? 62.707 -17.174 59.924 1.00 31.92 75 GLN A N 1
ATOM 561 C CA . GLN A 1 75 ? 62.645 -16.705 61.318 1.00 31.92 75 GLN A CA 1
ATOM 562 C C . GLN A 1 75 ? 63.481 -15.428 61.534 1.00 31.92 75 GLN A C 1
ATOM 564 O O . GLN A 1 75 ? 64.493 -15.233 60.874 1.00 31.92 75 GLN A O 1
ATOM 569 N N . CYS A 1 76 ? 63.053 -14.625 62.516 1.00 25.42 76 CYS A N 1
ATOM 570 C CA . CYS A 1 76 ? 63.826 -13.779 63.444 1.00 25.42 76 CYS A CA 1
ATOM 571 C C . CYS A 1 76 ? 65.185 -13.172 63.021 1.00 25.42 76 CYS A C 1
ATOM 573 O O . CYS A 1 76 ? 66.157 -13.898 62.831 1.00 25.42 76 CYS A O 1
ATOM 575 N N . THR A 1 77 ? 65.345 -11.851 63.195 1.00 27.53 77 THR A N 1
ATOM 576 C CA . THR A 1 77 ? 66.148 -11.238 64.296 1.00 27.53 77 THR A CA 1
ATOM 577 C C . THR A 1 77 ? 66.128 -9.698 64.243 1.00 27.53 77 THR A C 1
ATOM 579 O O . THR A 1 77 ? 65.927 -9.148 63.168 1.00 27.53 77 THR A O 1
ATOM 582 N N . ALA A 1 78 ? 66.393 -9.041 65.393 1.00 28.97 78 ALA A N 1
ATOM 583 C CA . ALA A 1 78 ? 66.574 -7.582 65.592 1.00 28.97 78 ALA A CA 1
ATOM 584 C C . ALA A 1 78 ? 65.348 -6.680 65.268 1.00 28.97 78 ALA A C 1
ATOM 586 O O . ALA A 1 78 ? 64.538 -7.021 64.418 1.00 28.97 78 ALA A O 1
ATOM 587 N N . GLU A 1 79 ? 65.098 -5.511 65.876 1.00 28.98 79 GLU A N 1
ATOM 588 C CA . GLU A 1 79 ? 65.546 -4.803 67.106 1.00 28.98 79 GLU A CA 1
ATOM 589 C C . GLU A 1 79 ? 64.444 -3.727 67.432 1.00 28.98 79 GLU A C 1
ATOM 591 O O . GLU A 1 79 ? 63.514 -3.595 66.638 1.00 28.98 79 GLU A O 1
ATOM 596 N N . LYS A 1 80 ? 64.379 -2.940 68.527 1.00 33.69 80 LYS A N 1
ATOM 597 C CA . LYS A 1 80 ? 65.306 -2.594 69.631 1.00 33.69 80 LYS A CA 1
ATOM 598 C C . LYS A 1 80 ? 64.548 -2.101 70.903 1.00 33.69 80 LYS A C 1
ATOM 600 O O . LYS A 1 80 ? 63.325 -2.084 70.913 1.00 33.69 80 LYS A O 1
ATOM 605 N N . ASP A 1 81 ? 65.316 -1.710 71.929 1.00 29.09 81 ASP A N 1
ATOM 606 C CA . ASP A 1 81 ? 65.118 -0.760 73.057 1.00 29.09 81 ASP A CA 1
ATOM 607 C C . ASP A 1 81 ? 63.752 -0.063 73.301 1.00 29.09 81 ASP A C 1
ATOM 609 O O . ASP A 1 81 ? 63.128 0.442 72.370 1.00 29.09 81 ASP A O 1
ATOM 613 N N . GLY A 1 82 ? 63.362 0.128 74.583 1.00 27.47 82 GLY A N 1
ATOM 614 C CA . GLY A 1 82 ? 62.205 0.992 74.904 1.00 27.47 82 GLY A CA 1
ATOM 615 C C . GLY A 1 82 ? 61.855 1.399 76.355 1.00 27.47 82 GLY A C 1
ATOM 616 O O . GLY A 1 82 ? 61.326 2.495 76.512 1.00 27.47 82 GLY A O 1
ATOM 617 N N . GLU A 1 83 ? 62.109 0.617 77.419 1.00 36.69 83 GLU A N 1
ATOM 618 C CA . GLU A 1 83 ? 61.570 0.935 78.772 1.00 36.69 83 GLU A CA 1
ATOM 619 C C . GLU A 1 83 ? 62.548 0.744 79.945 1.00 36.69 83 GLU A C 1
ATOM 621 O O . GLU A 1 83 ? 63.102 -0.339 80.098 1.00 36.69 83 GLU A O 1
ATOM 626 N N . HIS A 1 84 ? 62.640 1.739 80.848 1.00 28.36 84 HIS A N 1
ATOM 627 C CA . HIS A 1 84 ? 63.061 1.581 82.258 1.00 28.36 84 HIS A CA 1
ATOM 628 C C . HIS A 1 84 ? 62.720 2.809 83.138 1.00 28.36 84 HIS A C 1
ATOM 630 O O . HIS A 1 84 ? 63.356 3.853 82.999 1.00 28.36 84 HIS A O 1
ATOM 636 N N . SER A 1 85 ? 61.792 2.660 84.100 1.00 30.80 85 SER A N 1
ATOM 637 C CA . SER A 1 85 ? 61.818 3.188 85.498 1.00 30.80 85 SER A CA 1
ATOM 638 C C . SER A 1 85 ? 60.435 2.958 86.154 1.00 30.80 85 SER A C 1
ATOM 640 O O . SER A 1 85 ? 59.457 3.460 85.619 1.00 30.80 85 SER A O 1
ATOM 642 N N . VAL A 1 86 ? 60.210 2.121 87.183 1.00 30.83 86 VAL A N 1
ATOM 643 C CA . VAL A 1 86 ? 60.830 1.959 88.532 1.00 30.83 86 VAL A CA 1
ATOM 644 C C . VAL A 1 86 ? 60.245 2.929 89.584 1.00 30.83 86 VAL A C 1
ATOM 646 O O . VAL A 1 86 ? 59.835 4.031 89.237 1.00 30.83 86 VAL A O 1
ATOM 649 N N . LEU A 1 87 ? 60.262 2.494 90.863 1.00 33.12 87 LEU A N 1
ATOM 650 C CA . LEU A 1 87 ? 59.672 3.038 92.114 1.00 33.12 87 LEU A CA 1
ATOM 651 C C . LEU A 1 87 ? 58.333 2.356 92.508 1.00 33.12 87 LEU A C 1
ATOM 653 O O . LEU A 1 87 ? 57.532 2.047 91.637 1.00 33.12 87 LEU A O 1
ATOM 657 N N . ASN A 1 88 ? 58.030 2.063 93.787 1.00 29.22 88 ASN A N 1
ATOM 658 C CA . ASN A 1 88 ? 58.697 2.442 95.052 1.00 29.22 88 ASN A CA 1
ATOM 659 C C . ASN A 1 88 ? 58.586 1.357 96.168 1.00 29.22 88 ASN A C 1
ATOM 661 O O . ASN A 1 88 ? 57.933 0.337 95.966 1.00 29.22 88 ASN A O 1
ATOM 665 N N . LEU A 1 89 ? 59.228 1.561 97.333 1.00 39.97 89 LEU A N 1
ATOM 666 C CA . LEU A 1 89 ? 59.341 0.583 98.448 1.00 39.97 89 LEU A CA 1
ATOM 667 C C . LEU A 1 89 ? 58.535 0.950 99.731 1.00 39.97 89 LEU A C 1
ATOM 669 O O . LEU A 1 89 ? 58.166 2.109 99.900 1.00 39.97 89 LEU A O 1
ATOM 673 N N . LYS A 1 90 ? 58.465 -0.023 100.673 1.00 32.59 90 LYS A N 1
ATOM 674 C CA . LYS A 1 90 ? 58.556 0.058 102.169 1.00 32.59 90 LYS A CA 1
ATOM 675 C C . LYS A 1 90 ? 57.347 -0.279 103.079 1.00 32.59 90 LYS A C 1
ATOM 677 O O . LYS A 1 90 ? 56.462 0.535 103.294 1.00 32.59 90 LYS A O 1
ATOM 682 N N . ASP A 1 91 ? 57.467 -1.449 103.720 1.00 36.69 91 ASP A N 1
ATOM 683 C CA . ASP A 1 91 ? 57.709 -1.689 105.166 1.00 36.69 91 ASP A CA 1
ATOM 684 C C . ASP A 1 91 ? 56.767 -1.232 106.318 1.00 36.69 91 ASP A C 1
ATOM 686 O O . ASP A 1 91 ? 56.626 -0.054 106.625 1.00 36.69 91 ASP A O 1
ATOM 690 N N . GLU A 1 92 ? 56.402 -2.261 107.109 1.00 41.25 92 GLU A N 1
ATOM 691 C CA . GLU A 1 92 ? 56.424 -2.373 108.593 1.00 41.25 92 GLU A CA 1
ATOM 692 C C . GLU A 1 92 ? 55.249 -1.934 109.517 1.00 41.25 92 GLU A C 1
ATOM 694 O O . GLU A 1 92 ? 54.956 -0.761 109.712 1.00 41.25 92 GLU A O 1
ATOM 699 N N . LYS A 1 93 ? 54.780 -2.948 110.281 1.00 40.09 93 LYS A N 1
ATOM 700 C CA . LYS A 1 93 ? 54.179 -2.958 111.645 1.00 40.09 93 LYS A CA 1
ATOM 701 C C . LYS A 1 93 ? 52.819 -2.277 111.911 1.00 40.09 93 LYS A C 1
ATOM 703 O O . LYS A 1 93 ? 52.627 -1.087 111.690 1.00 40.09 93 LYS A O 1
ATOM 708 N N . PRO A 1 94 ? 51.932 -3.008 112.621 1.00 38.25 94 PRO A N 1
ATOM 709 C CA . PRO A 1 94 ? 51.377 -2.474 113.877 1.00 38.25 94 PRO A CA 1
ATOM 710 C C . PRO A 1 94 ? 51.326 -3.503 115.045 1.00 38.25 94 PRO A C 1
ATOM 712 O O . PRO A 1 94 ? 51.317 -4.710 114.799 1.00 38.25 94 PRO A O 1
ATOM 715 N N . PRO A 1 95 ? 51.268 -3.062 116.323 1.00 51.75 95 PRO A N 1
ATOM 716 C CA . PRO A 1 95 ? 51.181 -3.937 117.501 1.00 51.75 95 PRO A CA 1
ATOM 717 C C . PRO A 1 95 ? 49.803 -3.916 118.198 1.00 51.75 95 PRO A C 1
ATOM 719 O O . PRO A 1 95 ? 49.135 -2.885 118.223 1.00 51.75 95 PRO A O 1
ATOM 722 N N . LEU A 1 96 ? 49.434 -4.998 118.899 1.00 38.62 96 LEU A N 1
ATOM 723 C CA . LEU A 1 96 ? 48.377 -4.979 119.925 1.00 38.62 96 LEU A CA 1
ATOM 724 C C . LEU A 1 96 ? 48.732 -5.864 121.129 1.00 38.62 96 LEU A C 1
ATOM 726 O O . LEU A 1 96 ? 49.068 -7.035 120.982 1.00 38.62 96 LEU A O 1
ATOM 730 N N . CYS A 1 97 ? 48.596 -5.307 122.335 1.00 39.81 97 CYS A N 1
ATOM 731 C CA . CYS A 1 97 ? 48.624 -6.041 123.601 1.00 39.81 97 CYS A CA 1
ATOM 732 C C . CYS A 1 97 ? 47.511 -5.499 124.510 1.00 39.81 97 CYS A C 1
ATOM 734 O O . CYS A 1 97 ? 47.675 -4.476 125.173 1.00 39.81 97 CYS A O 1
ATOM 736 N N . GLY A 1 98 ? 46.359 -6.175 124.510 1.00 34.22 98 GLY A N 1
ATOM 737 C CA . GLY A 1 98 ? 45.229 -5.912 125.403 1.00 34.22 98 GLY A CA 1
ATOM 738 C C . GLY A 1 98 ? 44.997 -7.136 126.282 1.00 34.22 98 GLY A C 1
ATOM 739 O O . GLY A 1 98 ? 44.678 -8.206 125.769 1.00 34.22 98 GLY A O 1
ATOM 740 N N . LYS A 1 99 ? 45.235 -7.013 127.592 1.00 30.98 99 LYS A N 1
ATOM 741 C CA . LYS A 1 99 ? 45.291 -8.172 128.498 1.00 30.98 99 LYS A CA 1
ATOM 742 C C . LYS A 1 99 ? 43.918 -8.854 128.680 1.00 30.98 99 LYS A C 1
ATOM 744 O O . LYS A 1 99 ? 42.931 -8.153 128.885 1.00 30.98 99 LYS A O 1
ATOM 749 N N . PRO A 1 100 ? 43.870 -10.197 128.714 1.00 52.72 100 PRO A N 1
ATOM 750 C CA . PRO A 1 100 ? 42.731 -10.988 129.196 1.00 52.72 100 PRO A CA 1
ATOM 751 C C . PRO A 1 100 ? 42.816 -11.217 130.728 1.00 52.72 100 PRO A C 1
ATOM 753 O O . PRO A 1 100 ? 43.820 -10.808 131.323 1.00 52.72 100 PRO A O 1
ATOM 756 N N . PRO A 1 101 ? 41.881 -11.943 131.391 1.00 50.16 101 PRO A N 1
ATOM 757 C CA . PRO A 1 101 ? 40.599 -12.513 130.939 1.00 50.16 101 PRO A CA 1
ATOM 758 C C . PRO A 1 101 ? 39.380 -11.822 131.617 1.00 50.16 101 PRO A C 1
ATOM 760 O O . PRO A 1 101 ? 39.558 -10.755 132.203 1.00 50.16 101 PRO A O 1
ATOM 763 N N . PRO A 1 102 ? 38.141 -12.365 131.539 1.00 39.88 102 PRO A N 1
ATOM 764 C CA . PRO A 1 102 ? 37.745 -13.484 132.415 1.00 39.88 102 PRO A CA 1
ATOM 765 C C . PRO A 1 102 ? 37.306 -14.755 131.671 1.00 39.88 102 PRO A C 1
ATOM 767 O O . PRO A 1 102 ? 36.940 -14.715 130.500 1.00 39.88 102 PRO A O 1
ATOM 770 N N . SER A 1 103 ? 37.293 -15.875 132.405 1.00 41.53 103 SER A N 1
ATOM 771 C CA . SER A 1 103 ? 37.048 -17.257 131.946 1.00 41.53 103 SER A CA 1
ATOM 772 C C . SER A 1 103 ? 38.097 -17.826 130.959 1.00 41.53 103 SER A C 1
ATOM 774 O O . SER A 1 103 ? 38.622 -17.096 130.113 1.00 41.53 103 SER A O 1
ATOM 776 N N . PRO A 1 104 ? 38.398 -19.144 131.007 1.00 56.84 104 PRO A N 1
ATOM 777 C CA . PRO A 1 104 ? 39.154 -19.821 129.940 1.00 56.84 104 PRO A CA 1
ATOM 778 C C . PRO A 1 104 ? 38.443 -19.717 128.580 1.00 56.84 104 PRO A C 1
ATOM 780 O O . PRO A 1 104 ? 39.075 -19.695 127.525 1.00 56.84 104 PRO A O 1
ATOM 783 N N . ASP A 1 105 ? 37.117 -19.586 128.650 1.00 44.94 105 ASP A N 1
ATOM 784 C CA . ASP A 1 105 ? 36.132 -19.532 127.575 1.00 44.94 105 ASP A CA 1
ATOM 785 C C . ASP A 1 105 ? 36.243 -18.312 126.642 1.00 44.94 105 ASP A C 1
ATOM 787 O O . ASP A 1 105 ? 35.512 -18.254 125.653 1.00 44.94 105 ASP A O 1
ATOM 791 N N . ILE A 1 106 ? 37.114 -17.335 126.932 1.00 55.41 106 ILE A N 1
ATOM 792 C CA . ILE A 1 106 ? 37.272 -16.116 126.117 1.00 55.41 106 ILE A CA 1
ATOM 793 C C . ILE A 1 106 ? 38.705 -15.938 125.593 1.00 55.41 106 ILE A C 1
ATOM 795 O O . ILE A 1 106 ? 38.863 -15.663 124.407 1.00 55.41 106 ILE A O 1
ATOM 799 N N . ILE A 1 107 ? 39.763 -16.145 126.397 1.00 58.62 107 ILE A N 1
ATOM 800 C CA . ILE A 1 107 ? 41.148 -15.972 125.888 1.00 58.62 107 ILE A CA 1
ATOM 801 C C . ILE A 1 107 ? 41.479 -16.982 124.800 1.00 58.62 107 ILE A C 1
ATOM 803 O O . ILE A 1 107 ? 42.021 -16.609 123.761 1.00 58.62 107 ILE A O 1
ATOM 807 N N . GLY A 1 108 ? 41.173 -18.257 125.079 1.00 57.59 108 GLY A N 1
ATOM 808 C CA . GLY A 1 108 ? 41.443 -19.349 124.156 1.00 57.59 108 GLY A CA 1
ATOM 809 C C . GLY A 1 108 ? 40.771 -19.045 122.830 1.00 57.59 108 GLY A C 1
ATOM 810 O O . GLY A 1 108 ? 41.447 -18.990 121.814 1.00 57.59 108 GLY A O 1
ATOM 811 N N . LYS A 1 109 ? 39.481 -18.684 122.875 1.00 62.00 109 LYS A N 1
ATOM 812 C CA . LYS A 1 109 ? 38.714 -18.286 121.693 1.00 62.00 109 LYS A CA 1
ATOM 813 C C . LYS A 1 109 ? 39.335 -17.097 120.960 1.00 62.00 109 LYS A C 1
ATOM 815 O O . LYS A 1 109 ? 39.597 -17.246 119.782 1.00 62.00 109 LYS A O 1
ATOM 820 N N . ILE A 1 110 ? 39.657 -15.977 121.614 1.00 66.00 110 ILE A N 1
ATOM 821 C CA . ILE A 1 110 ? 40.198 -14.786 120.921 1.00 66.00 110 ILE A CA 1
ATOM 822 C C . ILE A 1 110 ? 41.578 -15.042 120.290 1.00 66.00 110 ILE A C 1
ATOM 824 O O . ILE A 1 110 ? 41.835 -14.602 119.168 1.00 66.00 110 ILE A O 1
ATOM 828 N N . HIS A 1 111 ? 42.489 -15.727 120.989 1.00 64.12 111 HIS A N 1
ATOM 829 C CA . HIS A 1 111 ? 43.847 -15.922 120.472 1.00 64.12 111 HIS A CA 1
ATOM 830 C C . HIS A 1 111 ? 43.925 -17.068 119.453 1.00 64.12 111 HIS A C 1
ATOM 832 O O . HIS A 1 111 ? 44.709 -16.986 118.503 1.00 64.12 111 HIS A O 1
ATOM 838 N N . GLN A 1 112 ? 43.085 -18.094 119.616 1.00 76.25 112 GLN A N 1
ATOM 839 C CA . GLN A 1 112 ? 42.849 -19.113 118.600 1.00 76.25 112 GLN A CA 1
ATOM 840 C C . GLN A 1 112 ? 42.209 -18.473 117.359 1.00 76.25 112 GLN A C 1
ATOM 842 O O . GLN A 1 112 ? 42.791 -18.593 116.286 1.00 76.25 112 GLN A O 1
ATOM 847 N N . GLN A 1 113 ? 41.144 -17.672 117.520 1.00 76.50 113 GLN A N 1
ATOM 848 C CA . GLN A 1 113 ? 40.506 -16.901 116.444 1.00 76.50 113 GLN A CA 1
ATOM 849 C C . GLN A 1 113 ? 41.512 -16.057 115.668 1.00 76.50 113 GLN A C 1
ATOM 851 O O . GLN A 1 113 ? 41.443 -16.043 114.454 1.00 76.50 113 GLN A O 1
ATOM 856 N N . TRP A 1 114 ? 42.471 -15.374 116.300 1.00 75.31 114 TRP A N 1
ATOM 857 C CA . TRP A 1 114 ? 43.462 -14.596 115.539 1.00 75.31 114 TRP A CA 1
ATOM 858 C C . TRP A 1 114 ? 44.402 -15.462 114.689 1.00 75.31 114 TRP A C 1
ATOM 860 O O . TRP A 1 114 ? 44.761 -15.068 113.578 1.00 75.31 114 TRP A O 1
ATOM 870 N N . ILE A 1 115 ? 44.798 -16.641 115.177 1.00 77.12 115 ILE A N 1
ATOM 871 C CA . ILE A 1 115 ? 45.617 -17.591 114.406 1.00 77.12 115 ILE A CA 1
ATOM 872 C C . ILE A 1 115 ? 44.777 -18.256 113.310 1.00 77.12 115 ILE A C 1
ATOM 874 O O . ILE A 1 115 ? 45.282 -18.468 112.210 1.00 77.12 115 ILE A O 1
ATOM 878 N N . GLU A 1 116 ? 43.510 -18.547 113.595 1.00 77.19 116 GLU A N 1
ATOM 879 C CA . GLU A 1 116 ? 42.533 -19.065 112.641 1.00 77.19 116 GLU A CA 1
ATOM 880 C C . GLU A 1 116 ? 42.272 -18.020 111.553 1.00 77.19 116 GLU A C 1
ATOM 882 O O . GLU A 1 116 ? 42.669 -18.288 110.434 1.00 77.19 116 GLU A O 1
ATOM 887 N N . ILE A 1 117 ? 41.838 -16.794 111.865 1.00 80.25 117 ILE A N 1
ATOM 888 C CA . ILE A 1 117 ? 41.652 -15.660 110.929 1.00 80.25 117 ILE A CA 1
ATOM 889 C C . ILE A 1 117 ? 42.897 -15.381 110.070 1.00 80.25 117 ILE A C 1
ATOM 891 O O . ILE A 1 117 ? 42.779 -15.017 108.902 1.00 80.25 117 ILE A O 1
ATOM 895 N N . THR A 1 118 ? 44.111 -15.530 110.610 1.00 78.19 118 THR A N 1
ATOM 896 C CA . THR A 1 118 ? 45.338 -15.282 109.824 1.00 78.19 118 THR A CA 1
ATOM 897 C C . THR A 1 118 ? 45.671 -16.448 108.885 1.00 78.19 118 THR A C 1
ATOM 899 O O . THR A 1 118 ? 46.173 -16.221 107.786 1.00 78.19 118 THR A O 1
ATOM 902 N N . LYS A 1 119 ? 45.378 -17.695 109.282 1.00 82.19 119 LYS A N 1
ATOM 903 C CA . LYS A 1 119 ? 45.491 -18.874 108.404 1.00 82.19 119 LYS A CA 1
ATOM 904 C C . LYS A 1 119 ? 44.367 -18.925 107.376 1.00 82.19 119 LYS A C 1
ATOM 906 O O . LYS A 1 119 ? 44.639 -19.220 106.224 1.00 82.19 119 LYS A O 1
ATOM 911 N N . GLU A 1 120 ? 43.153 -18.604 107.801 1.00 81.25 120 GLU A N 1
ATOM 912 C CA . GLU A 1 120 ? 41.941 -18.420 107.008 1.00 81.25 120 GLU A CA 1
ATOM 913 C C . GLU A 1 120 ? 42.233 -17.417 105.902 1.00 81.25 120 GLU A C 1
ATOM 915 O O . GLU A 1 120 ? 42.219 -17.822 104.757 1.00 81.25 120 GLU A O 1
ATOM 920 N N . LYS A 1 121 ? 42.704 -16.199 106.203 1.00 83.81 121 LYS A N 1
ATOM 921 C CA . LYS A 1 121 ? 43.108 -15.223 105.170 1.00 83.81 121 LYS A CA 1
ATOM 922 C C . LYS A 1 121 ? 44.235 -15.679 104.240 1.00 83.81 121 LYS A C 1
ATOM 924 O O . LYS A 1 121 ? 44.298 -15.232 103.099 1.00 83.81 121 LYS A O 1
ATOM 929 N N . PHE A 1 122 ? 45.157 -16.525 104.702 1.00 79.44 122 PHE A N 1
ATOM 930 C CA . PHE A 1 122 ? 46.215 -17.061 103.839 1.00 79.44 122 PHE A CA 1
ATOM 931 C C . PHE A 1 122 ? 45.700 -18.178 102.920 1.00 79.44 122 PHE A C 1
ATOM 933 O O . PHE A 1 122 ? 46.098 -18.249 101.759 1.00 79.44 122 PHE A O 1
ATOM 940 N N . GLU A 1 123 ? 44.810 -19.031 103.422 1.00 85.25 123 GLU A N 1
ATOM 941 C CA . GLU A 1 123 ? 44.130 -20.054 102.631 1.00 85.25 123 GLU A CA 1
ATOM 942 C C . GLU A 1 123 ? 43.070 -19.442 101.705 1.00 85.25 123 GLU A C 1
ATOM 944 O O . GLU A 1 123 ? 42.998 -19.838 100.555 1.00 85.25 123 GLU A O 1
ATOM 949 N N . GLU A 1 124 ? 42.370 -18.390 102.123 1.00 83.38 124 GLU A N 1
ATOM 950 C CA . GLU A 1 124 ? 41.462 -17.552 101.330 1.00 83.38 124 GLU A CA 1
ATOM 951 C C . GLU A 1 124 ? 42.221 -16.892 100.168 1.00 83.38 124 GLU A C 1
ATOM 953 O O . GLU A 1 124 ? 41.845 -17.084 99.020 1.00 83.38 124 GLU A O 1
ATOM 958 N N . LEU A 1 125 ? 43.378 -16.255 100.411 1.00 80.38 125 LEU A N 1
ATOM 959 C CA . LEU A 1 125 ? 44.262 -15.754 99.341 1.00 80.38 125 LEU A CA 1
ATOM 960 C C . LEU A 1 125 ? 44.801 -16.864 98.419 1.00 80.38 125 LEU A C 1
ATOM 962 O O . LEU A 1 125 ? 45.098 -16.621 97.246 1.00 80.38 125 LEU A O 1
ATOM 966 N N . LYS A 1 126 ? 44.969 -18.087 98.929 1.00 85.06 126 LYS A N 1
ATOM 967 C CA . LYS A 1 126 ? 45.451 -19.248 98.166 1.00 85.06 126 LYS A CA 1
ATOM 968 C C . LYS A 1 126 ? 44.328 -19.890 97.346 1.00 85.06 126 LYS A C 1
ATOM 970 O O . LYS A 1 126 ? 44.582 -20.294 96.212 1.00 85.06 126 LYS A O 1
ATOM 975 N N . GLU A 1 127 ? 43.102 -19.906 97.854 1.00 86.81 127 GLU A N 1
ATOM 976 C CA . GLU A 1 127 ? 41.883 -20.269 97.135 1.00 86.81 127 GLU A CA 1
ATOM 977 C C . GLU A 1 127 ? 41.512 -19.200 96.103 1.00 86.81 127 GLU A C 1
ATOM 979 O O . GLU A 1 127 ? 41.210 -19.567 94.974 1.00 86.81 127 GLU A O 1
ATOM 984 N N . GLU A 1 128 ? 41.665 -17.904 96.393 1.00 84.88 128 GLU A N 1
ATOM 985 C CA . GLU A 1 128 ? 41.576 -16.820 95.406 1.00 84.88 128 GLU A CA 1
ATOM 986 C C . GLU A 1 128 ? 42.619 -16.993 94.297 1.00 84.88 128 GLU A C 1
ATOM 988 O O . GLU A 1 128 ? 42.283 -16.910 93.119 1.00 84.88 128 GLU A O 1
ATOM 993 N N . ASN A 1 129 ? 43.882 -17.286 94.626 1.00 84.56 129 ASN A N 1
ATOM 994 C CA . ASN A 1 129 ? 44.928 -17.478 93.616 1.00 84.56 129 ASN A CA 1
ATOM 995 C C . ASN A 1 129 ? 44.693 -18.748 92.772 1.00 84.56 129 ASN A C 1
ATOM 997 O O . ASN A 1 129 ? 44.905 -18.739 91.555 1.00 84.56 129 ASN A O 1
ATOM 1001 N N . LEU A 1 130 ? 44.193 -19.828 93.383 1.00 91.31 130 LEU A N 1
ATOM 1002 C CA . LEU A 1 130 ? 43.728 -21.024 92.675 1.00 91.31 130 LEU A CA 1
ATOM 1003 C C . LEU A 1 130 ? 42.494 -20.729 91.812 1.00 91.31 130 LEU A C 1
ATOM 1005 O O . LEU A 1 130 ? 42.429 -21.204 90.678 1.00 91.31 130 LEU A O 1
ATOM 1009 N N . HIS A 1 131 ? 41.559 -19.911 92.296 1.00 87.69 131 HIS A N 1
ATOM 1010 C CA . HIS A 1 131 ? 40.371 -19.490 91.565 1.00 87.69 131 HIS A CA 1
ATOM 1011 C C . HIS A 1 131 ? 40.760 -18.636 90.356 1.00 87.69 131 HIS A C 1
ATOM 1013 O O . HIS A 1 131 ? 40.386 -18.990 89.244 1.00 87.69 131 HIS A O 1
ATOM 1019 N N . VAL A 1 132 ? 41.609 -17.619 90.526 1.00 89.12 132 VAL A N 1
ATOM 1020 C CA . VAL A 1 132 ? 42.178 -16.792 89.448 1.00 89.12 132 VAL A CA 1
ATOM 1021 C C . VAL A 1 132 ? 42.975 -17.634 88.445 1.00 89.12 132 VAL A C 1
ATOM 1023 O O . VAL A 1 132 ? 42.877 -17.418 87.240 1.00 89.12 132 VAL A O 1
ATOM 1026 N N . ASN A 1 133 ? 43.724 -18.649 88.886 1.00 85.44 133 ASN A N 1
ATOM 1027 C CA . ASN A 1 133 ? 44.358 -19.599 87.963 1.00 85.44 133 ASN A CA 1
ATOM 1028 C C . ASN A 1 133 ? 43.338 -20.486 87.231 1.00 85.44 133 ASN A C 1
ATOM 1030 O O . ASN A 1 133 ? 43.544 -20.810 86.060 1.00 85.44 133 ASN A O 1
ATOM 1034 N N . SER A 1 134 ? 42.243 -20.881 87.884 1.00 87.81 134 SER A N 1
ATOM 1035 C CA . SER A 1 134 ? 41.172 -21.658 87.254 1.00 87.81 134 SER A CA 1
ATOM 1036 C C . SER A 1 134 ? 40.403 -20.827 86.222 1.00 87.81 134 SER A C 1
ATOM 1038 O O . SER A 1 134 ? 40.233 -21.282 85.094 1.00 87.81 134 SER A O 1
ATOM 1040 N N . THR A 1 135 ? 40.047 -19.579 86.539 1.00 91.25 135 THR A N 1
ATOM 1041 C CA . THR A 1 135 ? 39.344 -18.673 85.626 1.00 91.25 135 THR A CA 1
ATOM 1042 C C . THR A 1 135 ? 40.248 -18.233 84.484 1.00 91.25 135 THR A C 1
ATOM 1044 O O . THR A 1 135 ? 39.799 -18.268 83.348 1.00 91.25 135 THR A O 1
ATOM 1047 N N . ASN A 1 136 ? 41.539 -17.960 84.708 1.00 86.31 136 ASN A N 1
ATOM 1048 C CA . ASN A 1 136 ? 42.489 -17.715 83.614 1.00 86.31 136 ASN A CA 1
ATOM 1049 C C . ASN A 1 136 ? 42.615 -18.920 82.661 1.00 86.31 136 ASN A C 1
ATOM 1051 O O . ASN A 1 136 ? 42.722 -18.738 81.446 1.00 86.31 136 ASN A O 1
ATOM 1055 N N . ARG A 1 137 ? 42.556 -20.161 83.172 1.00 91.31 137 ARG A N 1
ATOM 1056 C CA . ARG A 1 137 ? 42.518 -21.371 82.327 1.00 91.31 137 ARG A CA 1
ATOM 1057 C C . ARG A 1 137 ? 41.201 -21.477 81.555 1.00 91.31 137 ARG A C 1
ATOM 1059 O O . ARG A 1 137 ? 41.247 -21.715 80.351 1.00 91.31 137 ARG A O 1
ATOM 1066 N N . THR A 1 138 ? 40.059 -21.238 82.199 1.00 89.94 138 THR A N 1
ATOM 1067 C CA . THR A 1 138 ? 38.740 -21.207 81.543 1.00 89.94 138 THR A CA 1
ATOM 1068 C C . THR A 1 138 ? 38.678 -20.132 80.459 1.00 89.94 138 THR A C 1
ATOM 1070 O O . THR A 1 138 ? 38.394 -20.457 79.314 1.00 89.94 138 THR A O 1
ATOM 1073 N N . LEU A 1 139 ? 39.074 -18.893 80.761 1.00 91.56 139 LEU A N 1
ATOM 1074 C CA . LEU A 1 139 ? 39.167 -17.782 79.808 1.00 91.56 139 LEU A CA 1
ATOM 1075 C C . LEU A 1 139 ? 40.127 -18.090 78.649 1.00 91.56 139 LEU A C 1
ATOM 1077 O O . LEU A 1 139 ? 39.874 -17.686 77.520 1.00 91.56 139 LEU A O 1
ATOM 1081 N N . THR A 1 140 ? 41.203 -18.850 78.882 1.00 89.50 140 THR A N 1
ATOM 1082 C CA . THR A 1 140 ? 42.090 -19.317 77.802 1.00 89.50 140 THR A CA 1
ATOM 1083 C C . THR A 1 140 ? 41.395 -20.339 76.895 1.00 89.50 140 THR A C 1
ATOM 1085 O O . THR A 1 140 ? 41.598 -20.319 75.679 1.00 89.50 140 THR A O 1
ATOM 1088 N N . LEU A 1 141 ? 40.560 -21.228 77.442 1.00 92.00 141 LEU A N 1
ATOM 1089 C CA . LEU A 1 141 ? 39.759 -22.168 76.650 1.00 92.00 141 LEU A CA 1
ATOM 1090 C C . LEU A 1 141 ? 38.639 -21.442 75.890 1.00 92.00 141 LEU A C 1
ATOM 1092 O O . LEU A 1 141 ? 38.498 -21.649 74.686 1.00 92.00 141 LEU A O 1
ATOM 1096 N N . GLU A 1 142 ? 37.922 -20.528 76.544 1.00 90.94 142 GLU A N 1
ATOM 1097 C CA . GLU A 1 142 ? 36.894 -19.680 75.932 1.00 90.94 142 GLU A CA 1
ATOM 1098 C C . GLU A 1 142 ? 37.473 -18.799 74.822 1.00 90.94 142 GLU A C 1
ATOM 1100 O O . GLU A 1 142 ? 36.916 -18.761 73.729 1.00 90.94 142 GLU A O 1
ATOM 1105 N N . LEU A 1 143 ? 38.635 -18.170 75.025 1.00 89.44 143 LEU A N 1
ATOM 1106 C CA . LEU A 1 143 ? 39.328 -17.400 73.987 1.00 89.44 143 LEU A CA 1
ATOM 1107 C C . LEU A 1 143 ? 39.669 -18.271 72.770 1.00 89.44 143 LEU A C 1
ATOM 1109 O O . LEU A 1 143 ? 39.549 -17.816 71.632 1.00 89.44 143 LEU A O 1
ATOM 1113 N N . ASN A 1 144 ? 40.068 -19.530 72.979 1.00 90.25 144 ASN A N 1
ATOM 1114 C CA . ASN A 1 144 ? 40.327 -20.464 71.883 1.00 90.25 144 ASN A CA 1
ATOM 1115 C C . ASN A 1 144 ? 39.036 -20.935 71.191 1.00 90.25 144 ASN A C 1
ATOM 1117 O O . ASN A 1 144 ? 39.022 -21.016 69.962 1.00 90.25 144 ASN A O 1
ATOM 1121 N N . MET A 1 145 ? 37.942 -21.151 71.931 1.00 89.88 145 MET A N 1
ATOM 1122 C CA . MET A 1 145 ? 36.615 -21.409 71.358 1.00 89.88 145 MET A CA 1
ATOM 1123 C C . MET A 1 145 ? 36.123 -20.212 70.538 1.00 89.88 145 MET A C 1
ATOM 1125 O O . MET A 1 145 ? 35.807 -20.374 69.365 1.00 89.88 145 MET A O 1
ATOM 1129 N N . VAL A 1 146 ? 36.153 -18.994 71.083 1.00 88.44 146 VAL A N 1
ATOM 1130 C CA . VAL A 1 146 ? 35.795 -17.752 70.375 1.00 88.44 146 VAL A CA 1
ATOM 1131 C C . VAL A 1 146 ? 36.671 -17.556 69.136 1.00 88.44 146 VAL A C 1
ATOM 1133 O O . VAL A 1 146 ? 36.163 -17.197 68.079 1.00 88.44 146 VAL A O 1
ATOM 1136 N N . LYS A 1 147 ? 37.969 -17.871 69.196 1.00 90.00 147 LYS A N 1
ATOM 1137 C CA . LYS A 1 147 ? 38.885 -17.841 68.040 1.00 90.00 147 LYS A CA 1
ATOM 1138 C C . LYS A 1 147 ? 38.558 -18.913 66.989 1.00 90.00 147 LYS A C 1
ATOM 1140 O O . LYS A 1 147 ? 38.775 -18.682 65.797 1.00 90.00 147 LYS A O 1
ATOM 1145 N N . GLN A 1 148 ? 38.021 -20.065 67.393 1.00 88.19 148 GLN A N 1
ATOM 1146 C CA . GLN A 1 148 ? 37.522 -21.107 66.491 1.00 88.19 148 GLN A CA 1
ATOM 1147 C C . GLN A 1 148 ? 36.173 -20.721 65.867 1.00 88.19 148 GLN A C 1
ATOM 1149 O O . GLN A 1 148 ? 36.023 -20.843 64.651 1.00 88.19 148 GLN A O 1
ATOM 1154 N N . GLU A 1 149 ? 35.237 -20.172 66.642 1.00 89.75 149 GLU A N 1
ATOM 1155 C CA . GLU A 1 149 ? 33.966 -19.649 66.135 1.00 89.75 149 GLU A CA 1
ATOM 1156 C C . GLU A 1 149 ? 34.181 -18.428 65.237 1.00 89.75 149 GLU A C 1
ATOM 1158 O O . GLU A 1 149 ? 33.561 -18.342 64.186 1.00 89.75 149 GLU A O 1
ATOM 1163 N N . MET A 1 150 ? 35.147 -17.552 65.527 1.00 82.44 150 MET A N 1
ATOM 1164 C CA . MET A 1 150 ? 35.540 -16.459 64.631 1.00 82.44 150 MET A CA 1
ATOM 1165 C C . MET A 1 150 ? 36.134 -16.989 63.312 1.00 82.44 150 MET A C 1
ATOM 1167 O O . MET A 1 150 ? 35.890 -16.416 62.252 1.00 82.44 150 MET A O 1
ATOM 1171 N N . LYS A 1 151 ? 36.847 -18.128 63.331 1.00 85.25 151 LYS A N 1
ATOM 1172 C CA . LYS A 1 151 ? 37.277 -18.851 62.113 1.00 85.25 151 LYS A CA 1
ATOM 1173 C C . LYS A 1 151 ? 36.134 -19.575 61.385 1.00 85.25 151 LYS A C 1
ATOM 1175 O O . LYS A 1 151 ? 36.269 -19.833 60.187 1.00 85.25 151 LYS A O 1
ATOM 1180 N N . LYS A 1 152 ? 35.038 -19.941 62.062 1.00 86.44 152 LYS A N 1
ATOM 1181 C CA . LYS A 1 152 ? 33.809 -20.423 61.405 1.00 86.44 152 LYS A CA 1
ATOM 1182 C C . LYS A 1 152 ? 33.043 -19.254 60.799 1.00 86.44 152 LYS A C 1
ATOM 1184 O O . LYS A 1 152 ? 32.815 -19.270 59.602 1.00 86.44 152 LYS A O 1
ATOM 1189 N N . LEU A 1 153 ? 32.758 -18.205 61.571 1.00 82.81 153 LEU A N 1
ATOM 1190 C CA . LEU A 1 153 ? 32.136 -16.961 61.113 1.00 82.81 153 LEU A CA 1
ATOM 1191 C C . LEU A 1 153 ? 32.866 -16.363 59.914 1.00 82.81 153 LEU A C 1
ATOM 1193 O O . LEU A 1 153 ? 32.209 -15.998 58.956 1.00 82.81 153 LEU A O 1
ATOM 1197 N N . LYS A 1 154 ? 34.204 -16.331 59.894 1.00 85.50 154 LYS A N 1
ATOM 1198 C CA . LYS A 1 154 ? 34.960 -15.814 58.739 1.00 85.50 154 LYS A CA 1
ATOM 1199 C C . LYS A 1 154 ? 34.904 -16.724 57.498 1.00 85.50 154 LYS A C 1
ATOM 1201 O O . LYS A 1 154 ? 35.116 -16.238 56.392 1.00 85.50 154 LYS A O 1
ATOM 1206 N N . ARG A 1 155 ? 34.592 -18.017 57.664 1.00 84.06 155 ARG A N 1
ATOM 1207 C CA . ARG A 1 155 ? 34.267 -18.939 56.560 1.00 84.06 155 ARG A CA 1
ATOM 1208 C C . ARG A 1 155 ? 32.822 -18.769 56.107 1.00 84.06 155 ARG A C 1
ATOM 1210 O O . ARG A 1 155 ? 32.629 -18.383 54.966 1.00 84.06 155 ARG A O 1
ATOM 1217 N N . MET A 1 156 ? 31.857 -18.840 57.024 1.00 81.44 156 MET A N 1
ATOM 1218 C CA . MET A 1 156 ? 30.444 -18.539 56.761 1.00 81.44 156 MET A CA 1
ATOM 1219 C C . MET A 1 156 ? 30.235 -17.133 56.182 1.00 81.44 156 MET A C 1
ATOM 1221 O O . MET A 1 156 ? 29.301 -16.925 55.432 1.00 81.44 156 MET A O 1
ATOM 1225 N N . GLN A 1 157 ? 31.092 -16.153 56.478 1.00 81.44 157 GLN A N 1
ATOM 1226 C CA . GLN A 1 157 ? 31.054 -14.813 55.882 1.00 81.44 157 GLN A CA 1
ATOM 1227 C C . GLN A 1 157 ? 31.581 -14.805 54.441 1.00 81.44 157 GLN A C 1
ATOM 1229 O O . GLN A 1 157 ? 31.074 -14.038 53.629 1.00 81.44 157 GLN A O 1
ATOM 1234 N N . LYS A 1 158 ? 32.570 -15.647 54.109 1.00 81.44 158 LYS A N 1
ATOM 1235 C CA . LYS A 1 158 ? 33.035 -15.831 52.726 1.00 81.44 158 LYS A CA 1
ATOM 1236 C C . LYS A 1 158 ? 32.027 -16.654 51.921 1.00 81.44 158 LYS A C 1
ATOM 1238 O O . LYS A 1 158 ? 31.697 -16.266 50.811 1.00 81.44 158 LYS A O 1
ATOM 1243 N N . GLU A 1 159 ? 31.492 -17.717 52.510 1.00 81.56 159 GLU A N 1
ATOM 1244 C CA . GLU A 1 159 ? 30.424 -18.552 51.952 1.00 81.56 159 GLU A CA 1
ATOM 1245 C C . GLU A 1 159 ? 29.136 -17.732 51.765 1.00 81.56 159 GLU A C 1
ATOM 1247 O O . GLU A 1 159 ? 28.566 -17.769 50.688 1.00 81.56 159 GLU A O 1
ATOM 1252 N N . ASN A 1 160 ? 28.739 -16.886 52.725 1.00 73.88 160 ASN A N 1
ATOM 1253 C CA . ASN A 1 160 ? 27.643 -15.918 52.558 1.00 73.88 160 ASN A CA 1
ATOM 1254 C C . ASN A 1 160 ? 27.983 -14.784 51.579 1.00 73.88 160 ASN A C 1
ATOM 1256 O O . ASN A 1 160 ? 27.069 -14.161 51.052 1.00 73.88 160 ASN A O 1
ATOM 1260 N N . GLY A 1 161 ? 29.264 -14.484 51.347 1.00 77.62 161 GLY A N 1
ATOM 1261 C CA . GLY A 1 161 ? 29.699 -13.589 50.274 1.00 77.62 161 GLY A CA 1
ATOM 1262 C C . GLY A 1 161 ? 29.432 -14.226 48.914 1.00 77.62 161 GLY A C 1
ATOM 1263 O O . GLY A 1 161 ? 28.679 -13.678 48.124 1.00 77.62 161 GLY A O 1
ATOM 1264 N N . GLN A 1 162 ? 29.936 -15.443 48.712 1.00 75.56 162 GLN A N 1
ATOM 1265 C CA . GLN A 1 162 ? 29.749 -16.229 47.489 1.00 75.56 162 GLN A CA 1
ATOM 1266 C C . GLN A 1 162 ? 28.278 -16.602 47.247 1.00 75.56 162 GLN A C 1
ATOM 1268 O O . GLN A 1 162 ? 27.821 -16.573 46.110 1.00 75.56 162 GLN A O 1
ATOM 1273 N N . LEU A 1 163 ? 27.509 -16.892 48.302 1.00 70.88 163 LEU A N 1
ATOM 1274 C CA . LEU A 1 163 ? 26.061 -17.089 48.217 1.00 70.88 163 LEU A CA 1
ATOM 1275 C C . LEU A 1 163 ? 25.340 -15.790 47.868 1.00 70.88 163 LEU A C 1
ATOM 1277 O O . LEU A 1 163 ? 24.428 -15.851 47.063 1.00 70.88 163 LEU A O 1
ATOM 1281 N N . LYS A 1 164 ? 25.752 -14.624 48.387 1.00 67.69 164 LYS A N 1
ATOM 1282 C CA . LYS A 1 164 ? 25.174 -13.332 47.975 1.00 67.69 164 LYS A CA 1
ATOM 1283 C C . LYS A 1 164 ? 25.557 -12.931 46.558 1.00 67.69 164 LYS A C 1
ATOM 1285 O O . LYS A 1 164 ? 24.736 -12.342 45.872 1.00 67.69 164 LYS A O 1
ATOM 1290 N N . GLU A 1 165 ? 26.761 -13.259 46.106 1.00 65.00 165 GLU A N 1
ATOM 1291 C CA . GLU A 1 165 ? 27.194 -13.059 44.720 1.00 65.00 165 GLU A CA 1
ATOM 1292 C C . GLU A 1 165 ? 26.407 -13.984 43.773 1.00 65.00 165 GLU A C 1
ATOM 1294 O O . GLU A 1 165 ? 25.925 -13.528 42.740 1.00 65.00 165 GLU A O 1
ATOM 1299 N N . ALA A 1 166 ? 26.166 -15.244 44.156 1.00 62.66 166 ALA A N 1
ATOM 1300 C CA . ALA A 1 166 ? 25.320 -16.180 43.408 1.00 62.66 166 ALA A CA 1
ATOM 1301 C C . ALA A 1 166 ? 23.816 -15.837 43.473 1.00 62.66 166 ALA A C 1
ATOM 1303 O O . ALA A 1 166 ? 23.100 -16.001 42.485 1.00 62.66 166 ALA A O 1
ATOM 1304 N N . GLU A 1 167 ? 23.326 -15.334 44.607 1.00 57.12 167 GLU A N 1
ATOM 1305 C CA . GLU A 1 167 ? 21.957 -14.840 44.807 1.00 57.12 167 GLU A CA 1
ATOM 1306 C C . GLU A 1 167 ? 21.731 -13.557 43.997 1.00 57.12 167 GLU A C 1
ATOM 1308 O O . GLU A 1 167 ? 20.716 -13.442 43.322 1.00 57.12 167 GLU A O 1
ATOM 1313 N N . GLN A 1 168 ? 22.698 -12.633 43.957 1.00 56.84 168 GLN A N 1
ATOM 1314 C CA . GLN A 1 168 ? 22.643 -11.460 43.081 1.00 56.84 168 GLN A CA 1
ATOM 1315 C C . GLN A 1 168 ? 22.719 -11.846 41.602 1.00 56.84 168 GLN A C 1
ATOM 1317 O O . GLN A 1 168 ? 21.898 -11.358 40.831 1.00 56.84 168 GLN A O 1
ATOM 1322 N N . ALA A 1 169 ? 23.616 -12.754 41.204 1.00 55.00 169 ALA A N 1
ATOM 1323 C CA . ALA A 1 169 ? 23.698 -13.231 39.823 1.00 55.00 169 ALA A CA 1
ATOM 1324 C C . ALA A 1 169 ? 22.381 -13.889 39.362 1.00 55.00 169 ALA A C 1
ATOM 1326 O O . ALA A 1 169 ? 21.824 -13.504 38.337 1.00 55.00 169 ALA A O 1
ATOM 1327 N N . SER A 1 170 ? 21.829 -14.814 40.156 1.00 53.75 170 SER A N 1
ATOM 1328 C CA . SER A 1 170 ? 20.571 -15.502 39.823 1.00 53.75 170 SER A CA 1
ATOM 1329 C C . SER A 1 170 ? 19.328 -14.605 39.926 1.00 53.75 170 SER A C 1
ATOM 1331 O O . SER A 1 170 ? 18.418 -14.728 39.105 1.00 53.75 170 SER A O 1
ATOM 1333 N N . CYS A 1 171 ? 19.283 -13.646 40.859 1.00 51.38 171 CYS A N 1
ATOM 1334 C CA . CYS A 1 171 ? 18.193 -12.665 40.915 1.00 51.38 171 CYS A CA 1
ATOM 1335 C C . CYS A 1 171 ? 18.252 -11.649 39.766 1.00 51.38 171 CYS A C 1
ATOM 1337 O O . CYS A 1 171 ? 17.205 -11.189 39.311 1.00 51.38 171 CYS A O 1
ATOM 1339 N N . GLN A 1 172 ? 19.441 -11.275 39.289 1.00 50.78 172 GLN A N 1
ATOM 1340 C CA . GLN A 1 172 ? 19.577 -10.228 38.277 1.00 50.78 172 GLN A CA 1
ATOM 1341 C C . GLN A 1 172 ? 19.205 -10.696 36.860 1.00 50.78 172 GLN A C 1
ATOM 1343 O O . GLN A 1 172 ? 18.796 -9.864 36.053 1.00 50.78 172 GLN A O 1
ATOM 1348 N N . GLU A 1 173 ? 19.265 -12.000 36.571 1.00 48.06 173 GLU A N 1
ATOM 1349 C CA . GLU A 1 173 ? 18.917 -12.543 35.247 1.00 48.06 173 GLU A CA 1
ATOM 1350 C C . GLU A 1 173 ? 17.423 -12.908 35.092 1.00 48.06 173 GLU A C 1
ATOM 1352 O O . GLU A 1 173 ? 16.896 -12.839 33.984 1.00 48.06 173 GLU A O 1
ATOM 1357 N N . VAL A 1 174 ? 16.704 -13.211 36.188 1.00 52.69 174 VAL A N 1
ATOM 1358 C CA . VAL A 1 174 ? 15.266 -13.577 36.141 1.00 52.69 174 VAL A CA 1
ATOM 1359 C C . VAL A 1 174 ? 14.357 -12.586 36.879 1.00 52.69 174 VAL A C 1
ATOM 1361 O O . VAL A 1 174 ? 13.353 -12.142 36.325 1.00 52.69 174 VAL A O 1
ATOM 1364 N N . ALA A 1 175 ? 14.695 -12.173 38.105 1.00 50.44 175 ALA A N 1
ATOM 1365 C CA . ALA A 1 175 ? 13.801 -11.332 38.909 1.00 50.44 175 ALA A CA 1
ATOM 1366 C C . ALA A 1 175 ? 13.833 -9.844 38.510 1.00 50.44 175 ALA A C 1
ATOM 1368 O O . ALA A 1 175 ? 12.876 -9.119 38.776 1.00 50.44 175 ALA A O 1
ATOM 1369 N N . ALA A 1 176 ? 14.894 -9.363 37.852 1.00 58.72 176 ALA A N 1
ATOM 1370 C CA . ALA A 1 176 ? 14.976 -7.978 37.380 1.00 58.72 176 ALA A CA 1
ATOM 1371 C C . ALA A 1 176 ? 13.877 -7.597 36.353 1.00 58.72 176 ALA A C 1
ATOM 1373 O O . ALA A 1 176 ? 13.182 -6.603 36.597 1.00 58.72 176 ALA A O 1
ATOM 1374 N N . PRO A 1 177 ? 13.651 -8.344 35.247 1.00 62.50 177 PRO A N 1
ATOM 1375 C CA . PRO A 1 177 ? 12.560 -8.044 34.317 1.00 62.50 177 PRO A CA 1
ATOM 1376 C C . PRO A 1 177 ? 11.170 -8.265 34.932 1.00 62.50 177 PRO A C 1
ATOM 1378 O O . PRO A 1 177 ? 10.262 -7.486 34.642 1.00 62.50 177 PRO A O 1
ATOM 1381 N N . GLU A 1 178 ? 10.992 -9.255 35.814 1.00 66.88 178 GLU A N 1
ATOM 1382 C CA . GLU A 1 178 ? 9.710 -9.491 36.497 1.00 66.88 178 GLU A CA 1
ATOM 1383 C C . GLU A 1 178 ? 9.366 -8.389 37.508 1.00 66.88 178 GLU A C 1
ATOM 1385 O O . GLU A 1 178 ? 8.242 -7.895 37.526 1.00 66.88 178 GLU A O 1
ATOM 1390 N N . LEU A 1 179 ? 10.325 -7.919 38.312 1.00 73.38 179 LEU A N 1
ATOM 1391 C CA . LEU A 1 179 ? 10.100 -6.786 39.215 1.00 73.38 179 LEU A CA 1
ATOM 1392 C C . LEU A 1 179 ? 9.904 -5.472 38.449 1.00 73.38 179 LEU A C 1
ATOM 1394 O O . LEU A 1 179 ? 9.157 -4.605 38.910 1.00 73.38 179 LEU A O 1
ATOM 1398 N N . PHE A 1 180 ? 10.523 -5.315 37.274 1.00 75.62 180 PHE A N 1
ATOM 1399 C CA . PHE A 1 180 ? 10.257 -4.175 36.400 1.00 75.62 180 PHE A CA 1
ATOM 1400 C C . PHE A 1 180 ? 8.855 -4.249 35.777 1.00 75.62 180 PHE A C 1
ATOM 1402 O O . PHE A 1 180 ? 8.159 -3.234 35.753 1.00 75.62 180 PHE A O 1
ATOM 1409 N N . SER A 1 181 ? 8.395 -5.429 35.343 1.00 76.75 181 SER A N 1
ATOM 1410 C CA . SER A 1 181 ? 7.042 -5.606 34.802 1.00 76.75 181 SER A CA 1
ATOM 1411 C C . SER A 1 181 ? 5.963 -5.465 35.883 1.00 76.75 181 SER A C 1
ATOM 1413 O O . SER A 1 181 ? 4.984 -4.761 35.647 1.00 76.75 181 SER A O 1
ATOM 1415 N N . LEU A 1 182 ? 6.174 -5.987 37.099 1.00 81.69 182 LEU A N 1
ATOM 1416 C CA . LEU A 1 182 ? 5.297 -5.738 38.252 1.00 81.69 182 LEU A CA 1
ATOM 1417 C C . LEU A 1 182 ? 5.280 -4.260 38.651 1.00 81.69 182 LEU A C 1
ATOM 1419 O O . LEU A 1 182 ? 4.212 -3.728 38.949 1.00 81.69 182 LEU A O 1
ATOM 1423 N N . ARG A 1 183 ? 6.427 -3.566 38.646 1.00 87.25 183 ARG A N 1
ATOM 1424 C CA . ARG A 1 183 ? 6.474 -2.119 38.915 1.00 87.25 183 ARG A CA 1
ATOM 1425 C C . ARG A 1 183 ? 5.745 -1.327 37.828 1.00 87.25 183 ARG A C 1
ATOM 1427 O O . ARG A 1 183 ? 4.998 -0.417 38.173 1.00 87.25 183 ARG A O 1
ATOM 1434 N N . LYS A 1 184 ? 5.911 -1.690 36.551 1.00 87.88 184 LYS A N 1
ATOM 1435 C CA . LYS A 1 184 ? 5.190 -1.085 35.421 1.00 87.88 184 LYS A CA 1
ATOM 1436 C C . LYS A 1 184 ? 3.683 -1.313 35.547 1.00 87.88 184 LYS A C 1
ATOM 1438 O O . LYS A 1 184 ? 2.945 -0.342 35.533 1.00 87.88 184 LYS A O 1
ATOM 1443 N N . GLN A 1 185 ? 3.246 -2.545 35.806 1.00 88.12 185 GLN A N 1
ATOM 1444 C CA . GLN A 1 185 ? 1.840 -2.882 36.050 1.00 88.12 185 GLN A CA 1
ATOM 1445 C C . GLN A 1 185 ? 1.275 -2.177 37.295 1.00 88.12 185 GLN A C 1
ATOM 1447 O O . GLN A 1 185 ? 0.120 -1.767 37.303 1.00 88.12 185 GLN A O 1
ATOM 1452 N N . THR A 1 186 ? 2.077 -1.994 38.348 1.00 88.81 186 THR A N 1
ATOM 1453 C CA . THR A 1 186 ? 1.667 -1.230 39.538 1.00 88.81 186 THR A CA 1
ATOM 1454 C C . THR A 1 186 ? 1.498 0.253 39.208 1.00 88.81 186 THR A C 1
ATOM 1456 O O . THR A 1 186 ? 0.538 0.859 39.673 1.00 88.81 186 THR A O 1
ATOM 1459 N N . GLN A 1 187 ? 2.380 0.832 38.385 1.00 91.62 187 GLN A N 1
ATOM 1460 C CA . GLN A 1 187 ? 2.240 2.210 37.912 1.00 91.62 187 GLN A CA 1
ATOM 1461 C C . GLN A 1 187 ? 1.029 2.356 36.983 1.00 91.62 187 GLN A C 1
ATOM 1463 O O . GLN A 1 187 ? 0.207 3.227 37.218 1.00 91.62 187 GLN A O 1
ATOM 1468 N N . GLU A 1 188 ? 0.837 1.451 36.023 1.00 91.62 188 GLU A N 1
ATOM 1469 C CA . GLU A 1 188 ? -0.348 1.408 35.152 1.00 91.62 188 GLU A CA 1
ATOM 1470 C C . GLU A 1 188 ? -1.646 1.285 35.962 1.00 91.62 188 GLU A C 1
ATOM 1472 O O . GLU A 1 188 ? -2.631 1.945 35.649 1.00 91.62 188 GLU A O 1
ATOM 1477 N N . LEU A 1 189 ? -1.651 0.505 37.049 1.00 91.44 189 LEU A N 1
ATOM 1478 C CA . LEU A 1 189 ? -2.784 0.428 37.974 1.00 91.44 189 LEU A CA 1
ATOM 1479 C C . LEU A 1 189 ? -2.963 1.694 38.823 1.00 91.44 189 LEU A C 1
ATOM 1481 O O . LEU A 1 189 ? -4.093 1.982 39.206 1.00 91.44 189 LEU A O 1
ATOM 1485 N N . VAL A 1 190 ? -1.904 2.451 39.125 1.00 95.12 190 VAL A N 1
ATOM 1486 C CA . VAL A 1 190 ? -2.001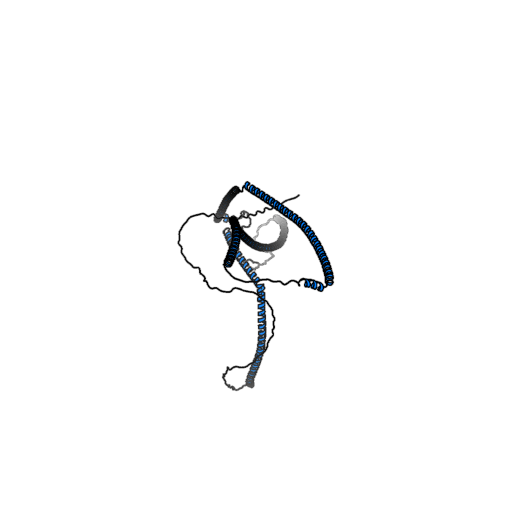 3.777 39.766 1.00 95.12 190 VAL A CA 1
ATOM 1487 C C . VAL A 1 190 ? -2.548 4.807 38.779 1.00 95.12 190 VAL A C 1
ATOM 1489 O O . VAL A 1 190 ? -3.470 5.537 39.134 1.00 95.12 190 VAL A O 1
ATOM 1492 N N . ASP A 1 191 ? -2.073 4.802 37.538 1.00 92.38 191 ASP A N 1
ATOM 1493 C CA . ASP A 1 191 ? -2.502 5.706 36.472 1.00 92.38 191 ASP A CA 1
ATOM 1494 C C . ASP A 1 191 ? -3.957 5.407 36.050 1.00 92.38 191 ASP A C 1
ATOM 1496 O O . ASP A 1 191 ? -4.760 6.328 35.893 1.00 92.38 191 ASP A O 1
ATOM 1500 N N . GLU A 1 192 ? -4.359 4.129 35.978 1.00 92.56 192 GLU A N 1
ATOM 1501 C CA . GLU A 1 192 ? -5.768 3.721 35.861 1.00 92.56 192 GLU A CA 1
ATOM 1502 C C . GLU A 1 192 ? -6.589 4.169 37.077 1.00 92.56 192 GLU A C 1
ATOM 1504 O O . GLU A 1 192 ? -7.734 4.584 36.914 1.00 92.56 192 GLU A O 1
ATOM 1509 N N . ASN A 1 193 ? -6.046 4.107 38.298 1.00 92.12 193 ASN A N 1
ATOM 1510 C CA . ASN A 1 193 ? -6.756 4.521 39.512 1.00 92.12 193 ASN A CA 1
ATOM 1511 C C . ASN A 1 193 ? -6.944 6.045 39.566 1.00 92.12 193 ASN A C 1
ATOM 1513 O O . ASN A 1 193 ? -8.021 6.505 39.933 1.00 92.12 193 ASN A O 1
ATOM 1517 N N . ASP A 1 194 ? -5.956 6.832 39.141 1.00 93.75 194 ASP A N 1
ATOM 1518 C CA . ASP A 1 194 ? -6.058 8.289 39.034 1.00 93.75 194 ASP A CA 1
ATOM 1519 C C . ASP A 1 194 ? -6.940 8.712 37.851 1.00 93.75 194 ASP A C 1
ATOM 1521 O O . ASP A 1 194 ? -7.790 9.592 38.006 1.00 93.75 194 ASP A O 1
ATOM 1525 N N . GLY A 1 195 ? -6.872 8.010 36.717 1.00 93.00 195 GLY A N 1
ATOM 1526 C CA . GLY A 1 195 ? -7.851 8.122 35.636 1.00 93.00 195 GLY A CA 1
ATOM 1527 C C . GLY A 1 195 ? -9.273 7.825 36.121 1.00 93.00 195 GLY A C 1
ATOM 1528 O O . GLY A 1 195 ? -10.193 8.609 35.877 1.00 93.00 195 GLY A O 1
ATOM 1529 N N . LEU A 1 196 ? -9.462 6.755 36.900 1.00 94.31 196 LEU A N 1
ATOM 1530 C CA . LEU A 1 196 ? -10.736 6.420 37.531 1.00 94.31 196 LEU A CA 1
ATOM 1531 C C . LEU A 1 196 ? -11.167 7.493 38.537 1.00 94.31 196 LEU A C 1
ATOM 1533 O O . LEU A 1 196 ? -12.312 7.922 38.450 1.00 94.31 196 LEU A O 1
ATOM 1537 N N . LYS A 1 197 ? -10.287 8.018 39.402 1.00 94.19 197 LYS A N 1
ATOM 1538 C CA . LYS A 1 197 ? -10.589 9.166 40.284 1.00 94.19 197 LYS A CA 1
ATOM 1539 C C . LYS A 1 197 ? -11.021 10.386 39.481 1.00 94.19 197 LYS A C 1
ATOM 1541 O O . LYS A 1 197 ? -11.966 11.049 39.890 1.00 94.19 197 LYS A O 1
ATOM 1546 N N . MET A 1 198 ? -10.405 10.665 38.333 1.00 91.75 198 MET A N 1
ATOM 1547 C CA . MET A 1 198 ? -10.800 11.773 37.461 1.00 91.75 198 MET A CA 1
ATOM 1548 C C . MET A 1 198 ? -12.140 11.514 36.758 1.00 91.75 198 MET A C 1
ATOM 1550 O O . MET A 1 198 ? -12.952 12.435 36.652 1.00 91.75 198 MET A O 1
ATOM 1554 N N . THR A 1 199 ? -12.447 10.276 36.346 1.00 93.31 199 THR A N 1
ATOM 1555 C CA . THR A 1 199 ? -13.797 9.942 35.851 1.00 93.31 199 THR A CA 1
ATOM 1556 C C . THR A 1 199 ? -14.846 9.999 36.960 1.00 93.31 199 THR A C 1
ATOM 1558 O O . THR A 1 199 ? -15.912 10.551 36.723 1.00 93.31 199 THR A O 1
ATOM 1561 N N . VAL A 1 200 ? -14.548 9.525 38.173 1.00 93.00 200 VAL A N 1
ATOM 1562 C CA . VAL A 1 200 ? -15.428 9.588 39.349 1.00 93.00 200 VAL A CA 1
ATOM 1563 C C . VAL A 1 200 ? -15.599 11.026 39.826 1.00 93.00 200 VAL A C 1
ATOM 1565 O O . VAL A 1 200 ? -16.703 11.400 40.192 1.00 93.00 200 VAL A O 1
ATOM 1568 N N . HIS A 1 201 ? -14.569 11.872 39.768 1.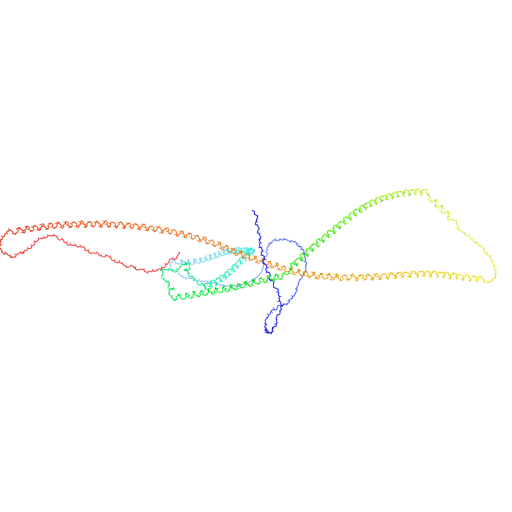00 92.25 201 HIS A N 1
ATOM 1569 C CA . HIS A 1 201 ? -14.691 13.294 40.076 1.00 92.25 201 HIS A CA 1
ATOM 1570 C C . HIS A 1 201 ? -15.543 14.005 39.022 1.00 92.25 201 HIS A C 1
ATOM 1572 O O . HIS A 1 201 ? -16.477 14.709 39.387 1.00 92.25 201 HIS A O 1
ATOM 1578 N N . ARG A 1 202 ? -15.314 13.757 37.723 1.00 95.38 202 ARG A N 1
ATOM 1579 C CA . ARG A 1 202 ? -16.170 14.274 36.641 1.00 95.38 202 ARG A CA 1
ATOM 1580 C C . ARG A 1 202 ? -17.618 13.805 36.792 1.00 95.38 202 ARG A C 1
ATOM 1582 O O . ARG A 1 202 ? -18.528 14.618 36.698 1.00 95.38 202 ARG A O 1
ATOM 1589 N N . LEU A 1 203 ? -17.835 12.519 37.064 1.00 93.06 203 LEU A N 1
ATOM 1590 C CA . LEU A 1 203 ? -19.160 11.942 37.283 1.00 93.06 203 LEU A CA 1
ATOM 1591 C C . LEU A 1 203 ? -19.797 12.432 38.585 1.00 93.06 203 LEU A C 1
ATOM 1593 O O . LEU A 1 203 ? -21.005 12.590 38.597 1.00 93.06 203 LEU A O 1
ATOM 1597 N N . ASN A 1 204 ? -19.034 12.746 39.634 1.00 92.31 204 ASN A N 1
ATOM 1598 C CA . ASN A 1 204 ? -19.548 13.388 40.846 1.00 92.31 204 ASN A CA 1
ATOM 1599 C C . ASN A 1 204 ? -19.844 14.876 40.633 1.00 92.31 204 ASN A C 1
ATOM 1601 O O . ASN A 1 204 ? -20.789 15.379 41.228 1.00 92.31 204 ASN A O 1
ATOM 1605 N N . VAL A 1 205 ? -19.093 15.587 39.787 1.00 92.75 205 VAL A N 1
ATOM 1606 C CA . VAL A 1 205 ? -19.405 16.969 39.383 1.00 92.75 205 VAL A CA 1
ATOM 1607 C C . VAL A 1 205 ? -20.680 16.992 38.543 1.00 92.75 205 VAL A C 1
ATOM 1609 O O . VAL A 1 205 ? -21.573 17.782 38.837 1.00 92.75 205 VAL A O 1
ATOM 1612 N N . GLU A 1 206 ? -20.824 16.088 37.573 1.00 89.50 206 GLU A N 1
ATOM 1613 C CA . GLU A 1 206 ? -22.075 15.924 36.829 1.00 89.50 206 GLU A CA 1
ATOM 1614 C C . GLU A 1 206 ? -23.215 15.453 37.736 1.00 89.50 206 GLU A C 1
ATOM 1616 O O . GLU A 1 206 ? -24.269 16.072 37.735 1.00 89.50 206 GLU A O 1
ATOM 1621 N N . LEU A 1 207 ? -23.020 14.448 38.591 1.00 82.38 207 LEU A N 1
ATOM 1622 C CA . LEU A 1 207 ? -24.032 13.996 39.551 1.00 82.38 207 LEU A CA 1
ATOM 1623 C C . LEU A 1 207 ? -24.429 15.110 40.528 1.00 82.38 207 LEU A C 1
ATOM 1625 O O . LEU A 1 207 ? -25.610 15.238 40.819 1.00 82.38 207 LEU A O 1
ATOM 1629 N N . SER A 1 208 ? -23.498 15.965 40.964 1.00 81.06 208 SER A N 1
ATOM 1630 C CA . SER A 1 208 ? -23.809 17.150 41.779 1.00 81.06 208 SER A CA 1
ATOM 1631 C C . SER A 1 208 ? -24.596 18.186 40.978 1.00 81.06 208 SER A C 1
ATOM 1633 O O . SER A 1 208 ? -25.556 18.752 41.493 1.00 81.06 208 SER A O 1
ATOM 1635 N N . ARG A 1 209 ? -24.252 18.415 39.701 1.00 81.75 209 ARG A N 1
ATOM 1636 C CA . ARG A 1 209 ? -25.030 19.265 38.780 1.00 81.75 209 ARG A CA 1
ATOM 1637 C C . ARG A 1 209 ? -26.443 18.707 38.582 1.00 81.75 209 ARG A C 1
ATOM 1639 O O . ARG A 1 209 ? -27.399 19.472 38.659 1.00 81.75 209 ARG A O 1
ATOM 1646 N N . TYR A 1 210 ? -26.590 17.393 38.413 1.00 76.81 210 TYR A N 1
ATOM 1647 C CA . TYR A 1 210 ? -27.879 16.708 38.321 1.00 76.81 210 TYR A CA 1
ATOM 1648 C C . TYR A 1 210 ? -28.657 16.759 39.642 1.00 76.81 210 TYR A C 1
ATOM 1650 O O . TYR A 1 210 ? -29.832 17.076 39.597 1.00 76.81 210 TYR A O 1
ATOM 1658 N N . GLN A 1 211 ? -28.036 16.562 40.807 1.00 74.00 211 GLN A N 1
ATOM 1659 C CA . GLN A 1 211 ? -28.679 16.684 42.130 1.00 74.00 211 GLN A CA 1
ATOM 1660 C C . GLN A 1 211 ? -29.036 18.136 42.499 1.00 74.00 211 GLN A C 1
ATOM 1662 O O . GLN A 1 211 ? -29.951 18.376 43.285 1.00 74.00 211 GLN A O 1
ATOM 1667 N N . THR A 1 212 ? -28.339 19.116 41.914 1.00 68.56 212 THR A N 1
ATOM 1668 C CA . THR A 1 212 ? -28.648 20.548 42.065 1.00 68.56 212 THR A CA 1
ATOM 1669 C C . THR A 1 212 ? -29.778 20.979 41.122 1.00 68.56 212 THR A C 1
ATOM 1671 O O . THR A 1 212 ? -30.648 21.741 41.534 1.00 68.56 212 THR A O 1
ATOM 1674 N N . LYS A 1 213 ? -29.810 20.470 39.879 1.00 69.56 213 LYS A N 1
ATOM 1675 C CA . LYS A 1 213 ? -30.925 20.673 38.929 1.00 69.56 213 LYS A CA 1
ATOM 1676 C C . LYS A 1 213 ? -32.189 19.899 39.321 1.00 69.56 213 LYS A C 1
ATOM 1678 O O . LYS A 1 213 ? -33.296 20.398 39.161 1.00 69.56 213 LYS A O 1
ATOM 1683 N N . PHE A 1 214 ? -32.020 18.689 39.839 1.00 56.78 214 PHE A N 1
ATOM 1684 C CA . PHE A 1 214 ? -33.072 17.770 40.255 1.00 56.78 214 PHE A CA 1
ATOM 1685 C C . PHE A 1 214 ? -32.881 17.456 41.737 1.00 56.78 214 PHE A C 1
ATOM 1687 O O . PHE A 1 214 ? -32.199 16.503 42.118 1.00 56.78 214 PHE A O 1
ATOM 1694 N N . ARG A 1 215 ? -33.487 18.305 42.573 1.00 61.06 215 ARG A N 1
ATOM 1695 C CA . ARG A 1 215 ? -33.532 18.139 44.028 1.00 61.06 215 ARG A CA 1
ATOM 1696 C C . ARG A 1 215 ? -34.012 16.722 44.364 1.00 61.06 215 ARG A C 1
ATOM 1698 O O . ARG A 1 215 ? -34.974 16.256 43.761 1.00 61.06 215 ARG A O 1
ATOM 1705 N N . HIS A 1 216 ? -33.352 16.055 45.312 1.00 41.69 216 HIS A N 1
ATOM 1706 C CA . HIS A 1 216 ? -33.674 14.673 45.680 1.00 41.69 216 HIS A CA 1
ATOM 1707 C C . HIS A 1 216 ? -35.169 14.480 45.975 1.00 41.69 216 HIS A C 1
ATOM 1709 O O . HIS A 1 216 ? -35.690 15.082 46.915 1.00 41.69 216 HIS A O 1
ATOM 1715 N N . LEU A 1 217 ? -35.805 13.588 45.208 1.00 46.22 217 LEU A N 1
ATOM 1716 C CA . LEU A 1 217 ? -37.068 12.946 45.576 1.00 46.22 217 LEU A CA 1
ATOM 1717 C C . LEU A 1 217 ? -36.881 12.267 46.942 1.00 46.22 217 LEU A C 1
ATOM 1719 O O . LEU A 1 217 ? -35.842 11.630 47.170 1.00 46.22 217 LEU A O 1
ATOM 1723 N N . SER A 1 218 ? -37.838 12.420 47.861 1.00 47.72 218 SER A N 1
ATOM 1724 C CA . SER A 1 218 ? -37.764 11.715 49.149 1.00 47.72 218 SER A CA 1
ATOM 1725 C C . SER A 1 218 ? -38.142 10.241 48.969 1.00 47.72 218 SER A C 1
ATOM 1727 O O . SER A 1 218 ? -38.624 9.828 47.914 1.00 47.72 218 SER A O 1
ATOM 1729 N N . LYS A 1 219 ? -37.879 9.401 49.979 1.00 46.81 219 LYS A N 1
ATOM 1730 C CA . LYS A 1 219 ? -38.057 7.943 49.840 1.00 46.81 219 LYS A CA 1
ATOM 1731 C C . LYS A 1 219 ? -39.523 7.513 49.672 1.00 46.81 219 LYS A C 1
ATOM 1733 O O . LYS A 1 219 ? -39.767 6.398 49.222 1.00 46.81 219 LYS A O 1
ATOM 1738 N N . GLU A 1 220 ? -40.465 8.400 49.971 1.00 44.09 220 GLU A N 1
ATOM 1739 C CA . GLU A 1 220 ? -41.906 8.236 49.779 1.00 44.09 220 GLU A CA 1
ATOM 1740 C C . GLU A 1 220 ? -42.321 8.176 48.297 1.00 44.09 220 GLU A C 1
ATOM 1742 O O . GLU A 1 220 ? -43.253 7.453 47.962 1.00 44.09 220 GLU A O 1
ATOM 1747 N N . GLU A 1 221 ? -41.627 8.865 47.383 1.00 52.94 221 GLU A N 1
ATOM 1748 C CA . GLU A 1 221 ? -42.077 9.064 45.988 1.00 52.94 221 GLU A CA 1
ATOM 1749 C C . GLU A 1 221 ? -41.745 7.883 45.045 1.00 52.94 221 GLU A C 1
ATOM 1751 O O . GLU A 1 221 ? -41.519 8.058 43.848 1.00 52.94 221 GLU A O 1
ATOM 1756 N N . SER A 1 222 ? -41.696 6.661 45.585 1.00 41.34 222 SER A N 1
ATOM 1757 C CA . SER A 1 222 ? -41.465 5.419 44.823 1.00 41.34 222 SER A CA 1
ATOM 1758 C C . SER A 1 222 ? -42.525 4.332 45.047 1.00 41.34 222 SER A C 1
ATOM 1760 O O . SER A 1 222 ? -42.374 3.218 44.542 1.00 41.34 222 SER A O 1
ATOM 1762 N N . ILE A 1 223 ? -43.606 4.658 45.764 1.00 48.66 223 ILE A N 1
ATOM 1763 C CA . ILE A 1 223 ? -44.775 3.795 45.957 1.00 48.66 223 ILE A CA 1
ATOM 1764 C C . ILE A 1 223 ? -45.994 4.486 45.331 1.00 48.66 223 ILE A C 1
ATOM 1766 O O . ILE A 1 223 ? -46.313 5.614 45.686 1.00 48.66 223 ILE A O 1
ATOM 1770 N N . ASP A 1 224 ? -46.623 3.769 44.400 1.00 41.81 224 ASP A N 1
ATOM 1771 C CA . ASP A 1 224 ? -47.930 3.985 43.767 1.00 41.81 224 ASP A CA 1
ATOM 1772 C C . ASP A 1 224 ? -48.247 5.359 43.137 1.00 41.81 224 ASP A C 1
ATOM 1774 O O . ASP A 1 224 ? -48.480 6.373 43.791 1.00 41.81 224 ASP A O 1
ATOM 1778 N N . ILE A 1 225 ? -48.413 5.345 41.806 1.00 49.19 225 ILE A N 1
ATOM 1779 C CA . ILE A 1 225 ? -49.138 6.392 41.070 1.00 49.19 225 ILE A CA 1
ATOM 1780 C C . ILE A 1 225 ? -50.644 6.152 41.269 1.00 49.19 225 ILE A C 1
ATOM 1782 O O . ILE A 1 225 ? -51.347 5.719 40.356 1.00 49.19 225 ILE A O 1
ATOM 1786 N N . GLU A 1 226 ? -51.141 6.430 42.472 1.00 42.66 226 GLU A N 1
ATOM 1787 C CA . GLU A 1 226 ? -52.574 6.508 42.763 1.00 42.66 226 GLU A CA 1
ATOM 1788 C C . GLU A 1 226 ? -52.897 7.842 43.458 1.00 42.66 226 GLU A C 1
ATOM 1790 O O . GLU A 1 226 ? -52.127 8.362 44.266 1.00 42.66 226 GLU A O 1
ATOM 1795 N N . GLY A 1 227 ? -53.999 8.475 43.052 1.00 52.50 227 GLY A N 1
ATOM 1796 C CA . GLY A 1 227 ? -54.302 9.858 43.426 1.00 52.50 227 GLY A CA 1
ATOM 1797 C C . GLY A 1 227 ? -54.723 10.023 44.891 1.00 52.50 227 GLY A C 1
ATOM 1798 O O . GLY A 1 227 ? -55.395 9.156 45.435 1.00 52.50 227 GLY A O 1
ATOM 1799 N N . LEU A 1 228 ? -54.355 11.178 45.472 1.00 61.09 228 LEU A N 1
ATOM 1800 C CA . LEU A 1 228 ? -54.732 11.734 46.790 1.00 61.09 228 LEU A CA 1
ATOM 1801 C C . LEU A 1 228 ? -55.650 10.854 47.680 1.00 61.09 228 LEU A C 1
ATOM 1803 O O . LEU A 1 228 ? -56.819 10.657 47.329 1.00 61.09 228 LEU A O 1
ATOM 1807 N N . PRO A 1 229 ? -55.202 10.426 48.882 1.00 52.47 229 PRO A N 1
ATOM 1808 C CA . PRO A 1 229 ? -55.964 9.520 49.743 1.00 52.47 229 PRO A CA 1
ATOM 1809 C C . PRO A 1 229 ? -57.323 10.118 50.131 1.00 52.47 229 PRO A C 1
ATOM 1811 O O . PRO A 1 229 ? -57.424 11.069 50.903 1.00 52.47 229 PRO A O 1
ATOM 1814 N N . SER A 1 230 ? -58.394 9.525 49.606 1.00 54.91 230 SER A N 1
ATOM 1815 C CA . SER A 1 230 ? -59.753 10.091 49.604 1.00 54.91 230 SER A CA 1
ATOM 1816 C C . SER A 1 230 ? -60.489 10.087 50.957 1.00 54.91 230 SER A C 1
ATOM 1818 O O . SER A 1 230 ? -61.698 10.329 50.992 1.00 54.91 230 SER A O 1
ATOM 1820 N N . LYS A 1 231 ? -59.803 9.774 52.067 1.00 50.84 231 LYS A N 1
ATOM 1821 C CA . LYS A 1 231 ? -60.416 9.560 53.395 1.00 50.84 231 LYS A CA 1
ATOM 1822 C C . LYS A 1 231 ? -59.655 10.136 54.593 1.00 50.84 231 LYS A C 1
ATOM 1824 O O . LYS A 1 231 ? -60.222 10.149 55.683 1.00 50.84 231 LYS A O 1
ATOM 1829 N N . ASP A 1 232 ? -58.439 10.637 54.402 1.00 56.00 232 ASP A N 1
ATOM 1830 C CA . ASP A 1 232 ? -57.656 11.289 55.457 1.00 56.00 232 ASP A CA 1
ATOM 1831 C C . ASP A 1 232 ? -57.794 12.822 55.384 1.00 56.00 232 ASP A C 1
ATOM 1833 O O . ASP A 1 232 ? -58.144 13.361 54.328 1.00 56.00 232 ASP A O 1
ATOM 1837 N N . PRO A 1 233 ? -57.571 13.563 56.490 1.00 60.16 233 PRO A N 1
ATOM 1838 C CA . PRO A 1 233 ? -57.675 15.019 56.484 1.00 60.16 233 PRO A CA 1
ATOM 1839 C C . PRO A 1 233 ? -56.713 15.633 55.461 1.00 60.16 233 PRO A C 1
ATOM 1841 O O . PRO A 1 233 ? -55.511 15.367 55.492 1.00 60.16 233 PRO A O 1
ATOM 1844 N N . ILE A 1 234 ? -57.260 16.469 54.569 1.00 59.16 234 ILE A N 1
ATOM 1845 C CA . ILE A 1 234 ? -56.540 17.061 53.431 1.00 59.16 234 ILE A CA 1
ATOM 1846 C C . ILE A 1 234 ? -55.214 17.675 53.920 1.00 59.16 234 ILE A C 1
ATOM 1848 O O . ILE A 1 234 ? -55.252 18.515 54.826 1.00 59.16 234 ILE A O 1
ATOM 1852 N N . PRO A 1 235 ? -54.051 17.285 53.352 1.00 62.94 235 PRO A N 1
ATOM 1853 C CA . PRO A 1 235 ? -52.754 17.695 53.874 1.00 62.94 235 PRO A CA 1
ATOM 1854 C C . PRO A 1 235 ? -52.634 19.222 54.015 1.00 62.94 235 PRO A C 1
ATOM 1856 O O . PRO A 1 235 ? -52.954 19.937 53.062 1.00 62.94 235 PRO A O 1
ATOM 1859 N N . PRO A 1 236 ? -52.138 19.759 55.151 1.00 64.81 236 PRO A N 1
ATOM 1860 C CA . PRO A 1 236 ? -52.152 21.203 55.405 1.00 64.81 236 PRO A CA 1
ATOM 1861 C C . PRO A 1 236 ? -51.461 22.054 54.333 1.00 64.81 236 PRO A C 1
ATOM 1863 O O . PRO A 1 236 ? -51.867 23.188 54.104 1.00 64.81 236 PRO A O 1
ATOM 1866 N N . TRP A 1 237 ? -50.459 21.511 53.635 1.00 66.56 237 TRP A N 1
ATOM 1867 C CA . TRP A 1 237 ? -49.756 22.191 52.541 1.00 66.56 237 TRP A CA 1
ATOM 1868 C C . TRP A 1 237 ? -50.600 22.378 51.267 1.00 66.56 237 TRP A C 1
ATOM 1870 O O . TRP A 1 237 ? -50.270 23.236 50.452 1.00 66.56 237 TRP A O 1
ATOM 1880 N N . LEU A 1 238 ? -51.684 21.611 51.102 1.00 65.94 238 LEU A N 1
ATOM 1881 C CA . LEU A 1 238 ? -52.637 21.725 49.992 1.00 65.94 238 LEU A CA 1
ATOM 1882 C C . LEU A 1 238 ? -53.775 22.720 50.304 1.00 65.94 238 LEU A C 1
ATOM 1884 O O . LEU A 1 238 ? -54.499 23.126 49.400 1.00 65.94 238 LEU A O 1
ATOM 1888 N N . VAL A 1 239 ? -53.931 23.124 51.574 1.00 65.94 239 VAL A N 1
ATOM 1889 C CA . VAL A 1 239 ? -55.002 24.026 52.046 1.00 65.94 239 VAL A CA 1
ATOM 1890 C C . VAL A 1 239 ? -54.459 25.390 52.498 1.00 65.94 239 VAL A C 1
ATOM 1892 O O . VAL A 1 239 ? -55.084 26.416 52.236 1.00 65.94 239 VAL A O 1
ATOM 1895 N N . ASP A 1 240 ? -53.294 25.441 53.155 1.00 72.62 240 ASP A N 1
ATOM 1896 C CA . ASP A 1 240 ? -52.646 26.703 53.526 1.00 72.62 240 ASP A CA 1
ATOM 1897 C C . ASP A 1 240 ? -51.906 27.303 52.318 1.00 72.62 240 ASP A C 1
ATOM 1899 O O . ASP A 1 240 ? -50.866 26.818 51.859 1.00 72.62 240 ASP A O 1
ATOM 1903 N N . ILE A 1 241 ? -52.453 28.426 51.848 1.00 73.31 241 ILE A N 1
ATOM 1904 C CA . ILE A 1 241 ? -51.971 29.261 50.740 1.00 73.31 241 ILE A CA 1
ATOM 1905 C C . ILE A 1 241 ? -50.467 29.575 50.858 1.00 73.31 241 ILE A C 1
ATOM 1907 O O . ILE A 1 241 ? -49.798 29.706 49.832 1.00 73.31 241 ILE A O 1
ATOM 1911 N N . LYS A 1 242 ? -49.909 29.643 52.078 1.00 73.06 242 LYS A N 1
ATOM 1912 C CA . LYS A 1 242 ? -48.473 29.891 52.318 1.00 73.06 242 LYS A CA 1
ATOM 1913 C C . LYS A 1 242 ? -47.549 28.830 51.717 1.00 73.06 242 LYS A C 1
ATOM 1915 O O . LYS A 1 242 ? -46.413 29.157 51.387 1.00 73.06 242 LYS A O 1
ATOM 1920 N N . TYR A 1 243 ? -48.014 27.587 51.590 1.00 76.56 243 TYR A N 1
ATOM 1921 C CA . TYR A 1 243 ? -47.238 26.477 51.024 1.00 76.56 243 TYR A CA 1
ATOM 1922 C C . TYR A 1 243 ? -47.687 26.143 49.599 1.00 76.56 243 TYR A C 1
ATOM 1924 O O . TYR A 1 243 ? -46.845 25.861 48.747 1.00 76.56 243 TYR A O 1
ATOM 1932 N N . LEU A 1 244 ? -48.989 26.257 49.316 1.00 80.25 244 LEU A N 1
ATOM 1933 C CA . LEU A 1 244 ? -49.532 26.008 47.983 1.00 80.25 244 LEU A CA 1
ATOM 1934 C C . LEU A 1 244 ? -49.067 27.049 46.950 1.00 80.25 244 LEU A C 1
ATOM 1936 O O . LEU A 1 244 ? -48.714 26.674 45.837 1.00 80.25 244 LEU A O 1
ATOM 1940 N N . SER A 1 245 ? -49.029 28.342 47.296 1.00 80.50 245 SER A N 1
ATOM 1941 C CA . SER A 1 245 ? -48.671 29.404 46.339 1.00 80.50 245 SER A CA 1
ATOM 1942 C C . SER A 1 245 ? -47.225 29.289 45.810 1.00 80.50 245 SER A C 1
ATOM 1944 O O . SER A 1 245 ? -47.055 29.246 44.590 1.00 80.50 245 SER A O 1
ATOM 1946 N N . PRO A 1 246 ? -46.181 29.115 46.654 1.00 87.50 246 PRO A N 1
ATOM 1947 C CA . PRO A 1 246 ? -44.823 28.854 46.165 1.00 87.50 246 PRO A CA 1
ATOM 1948 C C . PRO A 1 246 ? -44.697 27.568 45.337 1.00 87.50 246 PRO A C 1
ATOM 1950 O O . PRO A 1 246 ? -43.895 27.521 44.407 1.00 87.50 246 PRO A O 1
ATOM 1953 N N . LEU A 1 247 ? -45.484 26.531 45.653 1.00 84.81 247 LEU A N 1
ATOM 1954 C CA . LEU A 1 247 ? -45.483 25.278 44.899 1.00 84.81 247 LEU A CA 1
ATOM 1955 C C . LEU A 1 247 ? -46.114 25.453 43.510 1.00 84.81 247 LEU A C 1
ATOM 1957 O O . LEU A 1 247 ? -45.553 24.971 42.531 1.00 84.81 247 LEU A O 1
ATOM 1961 N N . LEU A 1 248 ? -47.238 26.171 43.412 1.00 85.06 248 LEU A N 1
ATOM 1962 C CA . LEU A 1 248 ? -47.881 26.490 42.135 1.00 85.06 248 LEU A CA 1
ATOM 1963 C C . LEU A 1 248 ? -46.979 27.353 41.248 1.00 85.06 248 LEU A C 1
ATOM 1965 O O . LEU A 1 248 ? -46.837 27.033 40.073 1.00 85.06 248 LEU A O 1
ATOM 1969 N N . LEU A 1 249 ? -46.306 28.366 41.807 1.00 88.62 249 LEU A N 1
ATOM 1970 C CA . LEU A 1 249 ? -45.314 29.164 41.073 1.00 88.62 249 LEU A CA 1
ATOM 1971 C C . LEU A 1 249 ? -44.163 28.291 40.550 1.00 88.62 249 LEU A C 1
ATOM 1973 O O . LEU A 1 249 ? -43.848 28.341 39.366 1.00 88.62 249 LEU A O 1
ATOM 1977 N N . ALA A 1 250 ? -43.601 27.409 41.384 1.00 85.75 250 ALA A N 1
ATOM 1978 C CA . ALA A 1 250 ? -42.552 26.483 40.955 1.00 85.75 250 ALA A CA 1
ATOM 1979 C C . ALA A 1 250 ? -43.025 25.465 39.893 1.00 85.75 250 ALA A C 1
ATOM 1981 O O . ALA A 1 250 ? -42.217 25.000 39.091 1.00 85.75 250 ALA A O 1
ATOM 1982 N N . TYR A 1 251 ? -44.315 25.114 39.861 1.00 90.56 251 TYR A N 1
ATOM 1983 C CA . TYR A 1 251 ? -44.901 24.326 38.772 1.00 90.56 251 TYR A CA 1
ATOM 1984 C C . TYR A 1 251 ? -45.099 25.155 37.499 1.00 90.56 251 TYR A C 1
ATOM 1986 O O . TYR A 1 251 ? -44.771 24.672 36.420 1.00 90.56 251 TYR A O 1
ATOM 1994 N N . GLU A 1 252 ? -45.583 26.392 37.610 1.00 89.25 252 GLU A N 1
ATOM 1995 C CA . GLU A 1 252 ? -45.766 27.311 36.481 1.00 89.25 252 GLU A CA 1
ATOM 1996 C C . GLU A 1 252 ? -44.423 27.627 35.803 1.00 89.25 252 GLU A C 1
ATOM 1998 O O . GLU A 1 252 ? -44.312 27.553 34.582 1.00 89.25 252 GLU A O 1
ATOM 2003 N N . ASP A 1 253 ? -43.375 27.877 36.589 1.00 91.19 253 ASP A N 1
ATOM 2004 C CA . ASP A 1 253 ? -42.020 28.127 36.093 1.00 91.19 253 ASP A CA 1
ATOM 2005 C C . ASP A 1 253 ? -41.387 26.870 35.474 1.00 91.19 253 ASP A C 1
ATOM 2007 O O . ASP A 1 253 ? -40.723 26.960 34.443 1.00 91.19 253 ASP A O 1
ATOM 2011 N N . ARG A 1 254 ? -41.666 25.674 36.016 1.00 92.56 254 ARG A N 1
ATOM 2012 C CA . ARG A 1 254 ? -41.285 24.404 35.370 1.00 92.56 254 ARG A CA 1
ATOM 2013 C C . ARG A 1 254 ? -42.070 24.115 34.092 1.00 92.56 254 ARG A C 1
ATOM 2015 O O . ARG A 1 254 ? -41.546 23.400 33.244 1.00 92.56 254 ARG A O 1
ATOM 2022 N N . MET A 1 255 ? -43.294 24.625 33.930 1.00 89.06 255 MET A N 1
ATOM 2023 C CA . MET A 1 255 ? -43.990 24.552 32.640 1.00 89.06 255 MET A CA 1
ATOM 2024 C C . MET A 1 255 ? -43.372 25.531 31.639 1.00 89.06 255 MET A C 1
ATOM 2026 O O . MET A 1 255 ? -43.039 25.099 30.543 1.00 89.06 255 MET A O 1
ATOM 2030 N N . LYS A 1 256 ? -43.070 26.775 32.040 1.00 91.50 256 LYS A N 1
ATOM 2031 C CA . LYS A 1 256 ? -42.346 27.744 31.190 1.00 91.50 256 LYS A CA 1
ATOM 2032 C C . LYS A 1 256 ? -40.996 27.202 30.713 1.00 91.50 256 LYS A C 1
ATOM 2034 O O . LYS A 1 256 ? -40.735 27.239 29.520 1.00 91.50 256 LYS A O 1
ATOM 2039 N N . GLU A 1 257 ? -40.187 26.602 31.594 1.00 93.19 257 GLU A N 1
ATOM 2040 C CA . GLU A 1 257 ? -38.920 25.940 31.215 1.00 93.19 257 GLU A CA 1
ATOM 2041 C C . GLU A 1 257 ? -39.140 24.843 30.151 1.00 93.19 257 GLU A C 1
ATOM 2043 O O . GLU A 1 257 ? -38.314 24.646 29.256 1.00 93.19 257 GLU A O 1
ATOM 2048 N N . LYS A 1 258 ? -40.261 24.112 30.224 1.00 94.19 258 LYS A N 1
ATOM 2049 C CA . LYS A 1 258 ? -40.612 23.077 29.242 1.00 94.19 258 LYS A CA 1
ATOM 2050 C C . LYS A 1 258 ? -41.126 23.662 27.934 1.00 94.19 258 LYS A C 1
ATOM 2052 O O . LYS A 1 258 ? -40.726 23.158 26.890 1.00 94.19 258 LYS A O 1
ATOM 2057 N N . ASP A 1 259 ? -41.932 24.713 27.975 1.00 94.81 259 ASP A N 1
ATOM 2058 C CA . ASP A 1 259 ? -42.430 25.404 26.786 1.00 94.81 259 ASP A CA 1
ATOM 2059 C C . ASP A 1 259 ? -41.289 26.122 26.040 1.00 94.81 259 ASP A C 1
ATOM 2061 O O . ASP A 1 259 ? -41.201 26.034 24.816 1.00 94.81 259 ASP A O 1
ATOM 2065 N N . GLU A 1 260 ? -40.348 26.735 26.765 1.00 96.50 260 GLU A N 1
ATOM 2066 C CA . GLU A 1 260 ? -39.106 27.300 26.220 1.00 96.50 260 GLU A CA 1
ATOM 2067 C C . GLU A 1 260 ? -38.231 26.221 25.564 1.00 96.50 260 GLU A C 1
ATOM 2069 O O . GLU A 1 260 ? -37.775 26.402 24.435 1.00 96.50 260 GLU A O 1
ATOM 2074 N N . LEU A 1 261 ? -38.043 25.066 26.217 1.00 96.06 261 LEU A N 1
ATOM 2075 C CA . LEU A 1 261 ? -37.306 23.931 25.646 1.00 96.06 261 LEU A CA 1
ATOM 2076 C C . LEU A 1 261 ? -38.011 23.324 24.418 1.00 96.06 261 LEU A C 1
ATOM 2078 O O . LEU A 1 261 ? -37.356 22.887 23.474 1.00 96.06 261 LEU A O 1
ATOM 2082 N N . ILE A 1 262 ? -39.344 23.293 24.404 1.00 95.12 262 ILE A N 1
ATOM 2083 C CA . ILE A 1 262 ? -40.122 22.864 23.236 1.00 95.12 262 ILE A CA 1
ATOM 2084 C C . ILE A 1 262 ? -39.930 23.863 22.087 1.00 95.12 262 ILE A C 1
ATOM 2086 O O . ILE A 1 262 ? -39.723 23.438 20.951 1.00 95.12 262 ILE A O 1
ATOM 2090 N N . ALA A 1 263 ? -39.931 25.169 22.369 1.00 96.81 263 ALA A N 1
ATOM 2091 C CA . ALA A 1 263 ? -39.694 26.206 21.370 1.00 96.81 263 ALA A CA 1
ATOM 2092 C C . ALA A 1 263 ? -38.273 26.143 20.777 1.00 96.81 263 ALA A C 1
ATOM 2094 O O . ALA A 1 263 ? -38.127 26.247 19.557 1.00 96.81 263 ALA A O 1
ATOM 2095 N N . THR A 1 264 ? -37.230 25.911 21.587 1.00 96.75 264 THR A N 1
ATOM 2096 C CA . THR A 1 264 ? -35.860 25.753 21.060 1.00 96.75 264 THR A CA 1
ATOM 2097 C C . THR A 1 264 ? -35.718 24.498 20.204 1.00 96.75 264 THR A C 1
ATOM 2099 O O . THR A 1 264 ? -35.169 24.586 19.109 1.00 96.75 264 THR A O 1
ATOM 2102 N N . ILE A 1 265 ? -36.279 23.357 20.619 1.00 94.75 265 ILE A N 1
ATOM 2103 C CA . ILE A 1 265 ? -36.252 22.118 19.821 1.00 94.75 265 ILE A CA 1
ATOM 2104 C C . ILE A 1 265 ? -37.023 22.289 18.500 1.00 94.75 265 ILE A C 1
ATOM 2106 O O . ILE A 1 265 ? -36.560 21.830 17.455 1.00 94.75 265 ILE A O 1
ATOM 2110 N N . GLN A 1 266 ? -38.169 22.979 18.503 1.00 96.62 266 GLN A N 1
ATOM 2111 C CA . GLN A 1 266 ? -38.914 23.286 17.274 1.00 96.62 266 GLN A CA 1
ATOM 2112 C C . GLN A 1 266 ? -38.109 24.179 16.315 1.00 96.62 266 GLN A C 1
ATOM 2114 O O . GLN A 1 266 ? -38.105 23.934 15.107 1.00 96.62 266 GLN A O 1
ATOM 2119 N N . GLU A 1 267 ? -37.392 25.174 16.838 1.00 96.19 267 GLU A N 1
ATOM 2120 C CA . GLU A 1 267 ? -36.521 26.051 16.050 1.00 96.19 267 GLU A CA 1
ATOM 2121 C C . GLU A 1 267 ? -35.280 25.312 15.515 1.00 96.19 267 GLU A C 1
ATOM 2123 O O . GLU A 1 267 ? -34.927 25.461 14.342 1.00 96.19 267 GLU A O 1
ATOM 2128 N N . GLU A 1 268 ? -34.663 24.432 16.310 1.00 95.88 268 GLU A N 1
ATOM 2129 C CA . GLU A 1 268 ? -33.580 23.550 15.859 1.00 95.88 268 GLU A CA 1
ATOM 2130 C C . GLU A 1 268 ? -34.047 22.596 14.751 1.00 95.88 268 GLU A C 1
ATOM 2132 O O . GLU A 1 268 ? -33.361 22.455 13.734 1.00 95.88 268 GLU A O 1
ATOM 2137 N N . MET A 1 269 ? -35.241 22.003 14.880 1.00 95.12 269 MET A N 1
ATOM 2138 C CA . MET A 1 269 ? -35.860 21.190 13.826 1.00 95.12 269 MET A CA 1
ATOM 2139 C C . MET A 1 269 ? -36.141 22.011 12.559 1.00 95.12 269 MET A C 1
ATOM 2141 O O . MET A 1 269 ? -35.889 21.530 11.452 1.00 95.12 269 MET A O 1
ATOM 2145 N N . ARG A 1 270 ? -36.607 23.261 12.692 1.00 97.81 270 ARG A N 1
ATOM 2146 C CA . ARG A 1 270 ? -36.827 24.179 11.560 1.00 97.81 270 ARG A CA 1
ATOM 2147 C C . ARG A 1 270 ? -35.515 24.495 10.834 1.00 97.81 270 ARG A C 1
ATOM 2149 O O . ARG A 1 270 ? -35.453 24.409 9.606 1.00 97.81 270 ARG A O 1
ATOM 2156 N N . MET A 1 271 ? -34.454 24.801 11.579 1.00 95.56 271 MET A N 1
ATOM 2157 C CA . MET A 1 271 ? -33.123 25.108 11.041 1.00 95.56 271 MET A CA 1
ATOM 2158 C C . MET A 1 271 ? -32.376 23.871 10.519 1.00 95.56 271 MET A C 1
ATOM 2160 O O . MET A 1 271 ? -31.537 23.985 9.624 1.00 95.56 271 MET A O 1
ATOM 2164 N N . PHE A 1 272 ? -32.668 22.674 11.029 1.00 96.81 272 PHE A N 1
ATOM 2165 C CA . PHE A 1 272 ? -32.242 21.417 10.412 1.00 96.81 272 PHE A CA 1
ATOM 2166 C C . PHE A 1 272 ? -32.978 21.174 9.086 1.00 96.81 272 PHE A C 1
ATOM 2168 O O . PHE A 1 272 ? -32.335 20.886 8.080 1.00 96.81 272 PHE A O 1
ATOM 2175 N N . GLY A 1 273 ? -34.300 21.378 9.050 1.00 97.62 273 GLY A N 1
ATOM 2176 C CA . GLY A 1 273 ? -35.111 21.243 7.838 1.00 97.62 273 GLY A CA 1
ATOM 2177 C C . GLY A 1 273 ? -34.678 22.178 6.703 1.00 97.62 273 GLY A C 1
ATOM 2178 O O . GLY A 1 273 ? -34.636 21.753 5.551 1.00 97.62 273 GLY A O 1
ATOM 2179 N N . ILE A 1 274 ? -34.293 23.421 7.019 1.00 96.94 274 ILE A N 1
ATOM 2180 C CA . ILE A 1 274 ? -33.726 24.362 6.038 1.00 96.94 274 ILE A CA 1
ATOM 2181 C C . ILE A 1 274 ? -32.391 23.847 5.490 1.00 96.94 274 ILE A C 1
ATOM 2183 O O . ILE A 1 274 ? -32.273 23.686 4.278 1.00 96.94 274 ILE A O 1
ATOM 2187 N N . ARG A 1 275 ? -31.435 23.483 6.357 1.00 96.38 275 ARG A N 1
ATOM 2188 C CA . ARG A 1 275 ? -30.127 22.953 5.926 1.00 96.38 275 ARG A CA 1
ATOM 2189 C C . ARG A 1 275 ? -30.249 21.669 5.104 1.00 96.38 275 ARG A C 1
ATOM 2191 O O . ARG A 1 275 ? -29.550 21.505 4.111 1.00 96.38 275 ARG A O 1
ATOM 2198 N N . ALA A 1 276 ? -31.183 20.784 5.453 1.00 95.75 276 ALA A N 1
ATOM 2199 C CA . ALA A 1 276 ? -31.479 19.593 4.660 1.00 95.75 276 ALA A CA 1
ATOM 2200 C C . ALA A 1 276 ? -32.039 19.946 3.266 1.00 95.75 276 ALA A C 1
ATOM 2202 O O . ALA A 1 276 ? -31.664 19.323 2.276 1.00 95.75 276 ALA A O 1
ATOM 2203 N N . GLN A 1 277 ? -32.896 20.969 3.154 1.00 96.19 277 GLN A N 1
ATOM 2204 C CA . GLN A 1 277 ? -33.369 21.466 1.856 1.00 96.19 277 GLN A CA 1
ATOM 2205 C C . GLN A 1 277 ? -32.278 22.182 1.051 1.00 96.19 277 GLN A C 1
ATOM 2207 O O . GLN A 1 277 ? -32.325 22.146 -0.176 1.00 96.19 277 GLN A O 1
ATOM 2212 N N . GLU A 1 278 ? -31.320 22.834 1.709 1.00 96.31 278 GLU A N 1
ATOM 2213 C CA . GLU A 1 278 ? -30.154 23.456 1.073 1.00 96.31 278 GLU A CA 1
ATOM 2214 C C . GLU A 1 278 ? -29.231 22.385 0.484 1.00 96.31 278 GLU A C 1
ATOM 2216 O O . GLU A 1 278 ? -29.019 22.401 -0.724 1.00 96.31 278 GLU A O 1
ATOM 2221 N N . VAL A 1 279 ? -28.837 21.370 1.261 1.00 94.19 279 VAL A N 1
ATOM 2222 C CA . VAL A 1 279 ? -28.047 20.222 0.769 1.00 94.19 279 VAL A CA 1
ATOM 2223 C C . VAL A 1 279 ? -28.777 19.452 -0.345 1.00 94.19 279 VAL A C 1
ATOM 2225 O O . VAL A 1 279 ? -28.159 19.002 -1.304 1.00 94.19 279 VAL A O 1
ATOM 2228 N N . VAL A 1 280 ? -30.110 19.333 -0.297 1.00 95.56 280 VAL A N 1
ATOM 2229 C CA . VAL A 1 280 ? -30.894 18.714 -1.388 1.00 95.56 280 VAL A CA 1
ATOM 2230 C C . VAL A 1 280 ? -30.959 19.587 -2.652 1.00 95.56 280 VAL A C 1
ATOM 2232 O O . VAL A 1 280 ? -31.130 19.044 -3.745 1.00 95.56 280 VAL A O 1
ATOM 2235 N N . LYS A 1 281 ? -30.825 20.916 -2.549 1.00 96.38 281 LYS A N 1
ATOM 2236 C CA . LYS A 1 281 ? -30.664 21.801 -3.720 1.00 96.38 281 LYS A CA 1
ATOM 2237 C C . LYS A 1 281 ? -29.241 21.717 -4.261 1.00 96.38 281 LYS A C 1
ATOM 2239 O O . LYS A 1 281 ? -29.086 21.504 -5.455 1.00 96.38 281 LYS A O 1
ATOM 2244 N N . GLU A 1 282 ? -28.246 21.803 -3.383 1.00 96.00 282 GLU A N 1
ATOM 2245 C CA . GLU A 1 282 ? -26.824 21.671 -3.702 1.00 96.00 282 GLU A CA 1
ATOM 2246 C C . GLU A 1 282 ? -26.548 20.350 -4.424 1.00 96.00 282 GLU A C 1
ATOM 2248 O O . GLU A 1 282 ? -26.050 20.374 -5.539 1.00 96.00 282 GLU A O 1
ATOM 2253 N N . ASN A 1 283 ? -26.996 19.206 -3.897 1.00 88.62 283 ASN A N 1
ATOM 2254 C CA . ASN A 1 283 ? -26.841 17.911 -4.567 1.00 88.62 283 ASN A CA 1
ATOM 2255 C C . ASN A 1 283 ? -27.527 17.859 -5.943 1.00 88.62 283 ASN A C 1
ATOM 2257 O O . ASN A 1 283 ? -26.992 17.257 -6.870 1.00 88.62 283 ASN A O 1
ATOM 2261 N N . LYS A 1 284 ? -28.696 18.493 -6.120 1.00 93.50 284 LYS A N 1
ATOM 2262 C CA . LYS A 1 284 ? -29.354 18.571 -7.439 1.00 93.50 284 LYS A CA 1
ATOM 2263 C C . LYS A 1 284 ? -28.572 19.442 -8.412 1.00 93.50 284 LYS A C 1
ATOM 2265 O O . LYS A 1 284 ? -28.421 19.060 -9.567 1.00 93.50 284 LYS A O 1
ATOM 2270 N N . GLU A 1 285 ? -28.066 20.577 -7.947 1.00 93.81 285 GLU A N 1
ATOM 2271 C CA . GLU A 1 285 ? -27.247 21.470 -8.755 1.00 93.81 285 GLU A CA 1
ATOM 2272 C C . GLU A 1 285 ? -25.889 20.838 -9.086 1.00 93.81 285 GLU A C 1
ATOM 2274 O O . GLU A 1 285 ? -25.476 20.908 -10.235 1.00 93.81 285 GLU A O 1
ATOM 2279 N N . LEU A 1 286 ? -25.256 20.119 -8.157 1.00 88.31 286 LEU A N 1
ATOM 2280 C CA . LEU A 1 286 ? -24.048 19.326 -8.390 1.00 88.31 286 LEU A CA 1
ATOM 2281 C C . LEU A 1 286 ? -24.298 18.165 -9.361 1.00 88.31 286 LEU A C 1
ATOM 2283 O O . LEU A 1 286 ? -23.470 17.938 -10.236 1.00 88.31 286 LEU A O 1
ATOM 2287 N N . HIS A 1 287 ? -25.436 17.465 -9.289 1.00 82.06 287 HIS A N 1
ATOM 2288 C CA . HIS A 1 287 ? -25.802 16.465 -10.301 1.00 82.06 287 HIS A CA 1
ATOM 2289 C C . HIS A 1 287 ? -26.053 17.103 -11.674 1.00 82.06 287 HIS A C 1
ATOM 2291 O O . HIS A 1 287 ? -25.587 16.582 -12.684 1.00 82.06 287 HIS A O 1
ATOM 2297 N N . GLU A 1 288 ? -26.741 18.244 -11.739 1.00 87.06 288 GLU A N 1
ATOM 2298 C CA . GLU A 1 288 ? -26.909 18.992 -12.986 1.00 87.06 288 GLU A CA 1
ATOM 2299 C C . GLU A 1 288 ? -25.575 19.511 -13.538 1.00 87.06 288 GLU A C 1
ATOM 2301 O O . GLU A 1 288 ? -25.361 19.466 -14.747 1.00 87.06 288 GLU A O 1
ATOM 2306 N N . GLN A 1 289 ? -24.679 19.999 -12.679 1.00 84.50 289 GLN A N 1
ATOM 2307 C CA . GLN A 1 289 ? -23.334 20.423 -13.049 1.00 84.50 289 GLN A CA 1
ATOM 2308 C C . GLN A 1 289 ? -22.511 19.228 -13.524 1.00 84.50 289 GLN A C 1
ATOM 2310 O O . GLN A 1 289 ? -21.904 19.349 -14.574 1.00 84.50 289 GLN A O 1
ATOM 2315 N N . LEU A 1 290 ? -22.574 18.066 -12.866 1.00 76.56 290 LEU A N 1
ATOM 2316 C CA . LEU A 1 290 ? -21.919 16.822 -13.290 1.00 76.56 290 LEU A CA 1
ATOM 2317 C C . LEU A 1 290 ? -22.442 16.319 -14.645 1.00 76.56 290 LEU A C 1
ATOM 2319 O O . LEU A 1 290 ? -21.667 15.859 -15.475 1.00 76.56 290 LEU A O 1
ATOM 2323 N N . ILE A 1 291 ? -23.740 16.458 -14.923 1.00 74.56 291 ILE A N 1
ATOM 2324 C CA . ILE A 1 291 ? -24.324 16.144 -16.239 1.00 74.56 291 ILE A CA 1
ATOM 2325 C C . ILE A 1 291 ? -23.856 17.147 -17.314 1.00 74.56 291 ILE A C 1
ATOM 2327 O O . ILE A 1 291 ? -23.734 16.783 -18.482 1.00 74.56 291 ILE A O 1
ATOM 2331 N N . LYS A 1 292 ? -23.553 18.398 -16.939 1.00 76.69 292 LYS A N 1
ATOM 2332 C CA . LYS A 1 292 ? -23.016 19.444 -17.835 1.00 76.69 292 LYS A CA 1
ATOM 2333 C C . LYS A 1 292 ? -21.482 19.387 -17.979 1.00 76.69 292 LYS A C 1
ATOM 2335 O O . LYS A 1 292 ? -20.970 19.790 -19.020 1.00 76.69 292 LYS A O 1
ATOM 2340 N N . SER A 1 293 ? -20.764 18.892 -16.967 1.00 66.75 293 SER A N 1
ATOM 2341 C CA . SER A 1 293 ? -19.299 18.749 -16.887 1.00 66.75 293 SER A CA 1
ATOM 2342 C C . SER A 1 293 ? -18.803 17.328 -17.172 1.00 66.75 293 SER A C 1
ATOM 2344 O O . SER A 1 293 ? -17.597 17.107 -17.245 1.00 66.75 293 SER A O 1
ATOM 2346 N N . SER A 1 294 ? -19.722 16.409 -17.480 1.00 52.16 294 SER A N 1
ATOM 2347 C CA . SER A 1 294 ? -19.463 15.156 -18.189 1.00 52.16 294 SER A CA 1
ATOM 2348 C C . SER A 1 294 ? -19.837 15.232 -19.688 1.00 52.16 294 SER A C 1
ATOM 2350 O O . SER A 1 294 ? -20.662 14.449 -20.165 1.00 52.16 294 SER A O 1
ATOM 2352 N N . PRO A 1 295 ? -19.243 16.143 -20.493 1.00 55.38 295 PRO A N 1
ATOM 2353 C CA . PRO A 1 295 ? -19.236 16.040 -21.938 1.00 55.38 295 PRO A CA 1
ATOM 2354 C C . PRO A 1 295 ? -17.988 15.277 -22.411 1.00 55.38 295 PRO A C 1
ATOM 2356 O O . PRO A 1 295 ? -17.444 15.630 -23.448 1.00 55.38 295 PRO A O 1
ATOM 2359 N N . VAL A 1 296 ? -17.567 14.205 -21.718 1.00 56.53 296 VAL A N 1
ATOM 2360 C CA . VAL A 1 296 ? -16.982 13.068 -22.452 1.00 56.53 296 VAL A CA 1
ATOM 2361 C C . VAL A 1 296 ? -18.154 12.503 -23.234 1.00 56.53 296 VAL A C 1
ATOM 2363 O O . VAL A 1 296 ? -18.913 11.670 -22.733 1.00 56.53 296 VAL A O 1
ATOM 2366 N N . THR A 1 297 ? -18.425 13.086 -24.403 1.00 63.75 297 THR A N 1
ATOM 2367 C CA . THR A 1 297 ? -19.687 12.799 -25.077 1.00 63.75 297 THR A CA 1
ATOM 2368 C C . THR A 1 297 ? -19.730 11.319 -25.432 1.00 63.75 297 THR A C 1
ATOM 2370 O O . THR A 1 297 ? -18.702 10.697 -25.701 1.00 63.75 297 THR A O 1
ATOM 2373 N N . THR A 1 298 ? -20.924 10.728 -25.508 1.00 65.50 298 THR A N 1
ATOM 2374 C CA . THR A 1 298 ? -21.059 9.337 -25.979 1.00 65.50 298 THR A CA 1
ATOM 2375 C C . THR A 1 298 ? -20.389 9.131 -27.344 1.00 65.50 298 THR A C 1
ATOM 2377 O O . THR A 1 298 ? -19.909 8.044 -27.641 1.00 65.50 298 THR A O 1
ATOM 2380 N N . LYS A 1 299 ? -20.267 10.199 -28.146 1.00 74.75 299 LYS A N 1
ATOM 2381 C CA . LYS A 1 299 ? -19.509 10.232 -29.401 1.00 74.75 299 LYS A CA 1
ATOM 2382 C C . LYS A 1 299 ? -17.996 10.133 -29.190 1.00 74.75 299 LYS A C 1
ATOM 2384 O O . LYS A 1 299 ? -17.375 9.368 -29.912 1.00 74.75 299 LYS A O 1
ATOM 2389 N N . GLU A 1 300 ? -17.411 10.853 -28.236 1.00 78.25 300 GLU A N 1
ATOM 2390 C CA . GLU A 1 300 ? -15.985 10.726 -27.882 1.00 78.25 300 GLU A CA 1
ATOM 2391 C C . GLU A 1 300 ? -15.669 9.354 -27.287 1.00 78.25 300 GLU A C 1
ATOM 2393 O O . GLU A 1 300 ? -14.674 8.743 -27.669 1.00 78.25 300 GLU A O 1
ATOM 2398 N N . TRP A 1 301 ? -16.545 8.817 -26.430 1.00 78.94 301 TRP A N 1
ATOM 2399 C CA . TRP A 1 301 ? -16.399 7.451 -25.921 1.00 78.94 301 TRP A CA 1
ATOM 2400 C C . TRP A 1 301 ? -16.427 6.417 -27.057 1.00 78.94 301 TRP A C 1
ATOM 2402 O O . TRP A 1 301 ? -15.535 5.577 -27.150 1.00 78.94 301 TRP A O 1
ATOM 2412 N N . HIS A 1 302 ? -17.388 6.518 -27.984 1.00 81.44 302 HIS A N 1
ATOM 2413 C CA . HIS A 1 302 ? -17.422 5.652 -29.166 1.00 81.44 302 HIS A CA 1
ATOM 2414 C C . HIS A 1 302 ? -16.240 5.888 -30.121 1.00 81.44 302 HIS A C 1
ATOM 2416 O O . HIS A 1 302 ? -15.766 4.931 -30.719 1.00 81.44 302 HIS A O 1
ATOM 2422 N N . GLN A 1 303 ? -15.715 7.113 -30.246 1.00 87.75 303 GLN A N 1
ATOM 2423 C CA . GLN A 1 303 ? -14.497 7.388 -31.022 1.00 87.75 303 GLN A CA 1
ATOM 2424 C C . GLN A 1 303 ? -13.270 6.722 -30.394 1.00 87.75 303 GLN A C 1
ATOM 2426 O O . GLN A 1 303 ? -12.507 6.077 -31.110 1.00 87.75 303 GLN A O 1
ATOM 2431 N N . PHE A 1 304 ? -13.105 6.818 -29.072 1.00 84.88 304 PHE A N 1
ATOM 2432 C CA . PHE A 1 304 ? -12.031 6.145 -28.344 1.00 84.88 304 PHE A CA 1
ATOM 2433 C C . PHE A 1 304 ? -12.154 4.619 -28.449 1.00 84.88 304 PHE A C 1
ATOM 2435 O O . PHE A 1 304 ? -11.163 3.943 -28.717 1.00 84.88 304 PHE A O 1
ATOM 2442 N N . GLN A 1 305 ? -13.373 4.079 -28.340 1.00 90.44 305 GLN A N 1
ATOM 2443 C CA . GLN A 1 305 ? -13.653 2.660 -28.563 1.00 90.44 305 GLN A CA 1
ATOM 2444 C C . GLN A 1 305 ? -13.269 2.224 -29.990 1.00 90.44 305 GLN A C 1
ATOM 2446 O O . GLN A 1 305 ? -12.491 1.287 -30.145 1.00 90.44 305 GLN A O 1
ATOM 2451 N N . THR A 1 306 ? -13.735 2.926 -31.031 1.00 91.06 306 THR A N 1
ATOM 2452 C CA . THR A 1 306 ? -13.366 2.630 -32.429 1.00 91.06 306 THR A CA 1
ATOM 2453 C C . THR A 1 306 ? -11.854 2.743 -32.652 1.00 91.06 306 THR A C 1
ATOM 2455 O O . THR A 1 306 ? -11.277 1.939 -33.379 1.00 91.06 306 THR A O 1
ATOM 2458 N N . GLN A 1 307 ? -11.183 3.708 -32.019 1.00 91.44 307 GLN A N 1
ATOM 2459 C CA . GLN A 1 307 ? -9.731 3.854 -32.115 1.00 91.44 307 GLN A CA 1
ATOM 2460 C C . GLN A 1 307 ? -8.989 2.697 -31.426 1.00 91.44 307 GLN A C 1
ATOM 2462 O O . GLN A 1 307 ? -8.003 2.208 -31.973 1.00 91.44 307 GLN A O 1
ATOM 2467 N N . ALA A 1 308 ? -9.471 2.219 -30.276 1.00 91.19 308 ALA A N 1
ATOM 2468 C CA . ALA A 1 308 ? -8.925 1.039 -29.609 1.00 91.19 308 ALA A CA 1
ATOM 2469 C C . ALA A 1 308 ? -9.129 -0.236 -30.448 1.00 91.19 308 ALA A C 1
ATOM 2471 O O . ALA A 1 308 ? -8.188 -1.006 -30.619 1.00 91.19 308 ALA A O 1
ATOM 2472 N N . GLU A 1 309 ? -10.315 -0.427 -31.034 1.00 95.19 309 GLU A N 1
ATOM 2473 C CA . GLU A 1 309 ? -10.613 -1.538 -31.952 1.00 95.19 309 GLU A CA 1
ATOM 2474 C C . GLU A 1 309 ? -9.689 -1.524 -33.186 1.00 95.19 309 GLU A C 1
ATOM 2476 O O . GLU A 1 309 ? -9.129 -2.559 -33.549 1.00 95.19 309 GLU A O 1
ATOM 2481 N N . LEU A 1 310 ? -9.440 -0.349 -33.782 1.00 96.44 310 LEU A N 1
ATOM 2482 C CA . LEU A 1 310 ? -8.500 -0.190 -34.901 1.00 96.44 310 LEU A CA 1
ATOM 2483 C C . LEU A 1 310 ? -7.043 -0.487 -34.509 1.00 96.44 310 LEU A C 1
ATOM 2485 O O . LEU A 1 310 ? -6.338 -1.151 -35.266 1.00 96.44 310 LEU A O 1
ATOM 2489 N N . VAL A 1 311 ? -6.590 -0.040 -33.333 1.00 95.38 311 VAL A N 1
ATOM 2490 C CA . VAL A 1 311 ? -5.229 -0.324 -32.834 1.00 95.38 311 VAL A CA 1
ATOM 2491 C C . VAL A 1 311 ? -5.057 -1.807 -32.489 1.00 95.38 311 VAL A C 1
ATOM 2493 O O . VAL A 1 311 ? -3.979 -2.366 -32.694 1.00 95.38 311 VAL A O 1
ATOM 2496 N N . LEU A 1 312 ? -6.099 -2.484 -31.999 1.00 95.94 312 LEU A N 1
ATOM 2497 C CA . LEU A 1 312 ? -6.070 -3.934 -31.789 1.00 95.94 312 LEU A CA 1
ATOM 2498 C C . LEU A 1 312 ? -5.963 -4.697 -33.118 1.00 95.94 312 LEU A C 1
ATOM 2500 O O . LEU A 1 312 ? -5.165 -5.629 -33.206 1.00 95.94 312 LEU A O 1
ATOM 2504 N N . GLU A 1 313 ? -6.685 -4.276 -34.160 1.00 96.44 313 GLU A N 1
ATOM 2505 C CA . GLU A 1 313 ? -6.585 -4.880 -35.497 1.00 96.44 313 GLU A CA 1
ATOM 2506 C C . GLU A 1 313 ? -5.228 -4.597 -36.171 1.00 96.44 313 GLU A C 1
ATOM 2508 O O . GLU A 1 313 ? -4.649 -5.500 -36.774 1.00 96.44 313 GLU A O 1
ATOM 2513 N N . GLU A 1 314 ? -4.655 -3.398 -36.012 1.00 94.12 314 GLU A N 1
ATOM 2514 C CA . GLU A 1 314 ? -3.290 -3.101 -36.478 1.00 94.12 314 GLU A CA 1
ATOM 2515 C C . GLU A 1 314 ? -2.257 -4.005 -35.787 1.00 94.12 314 GLU A C 1
ATOM 2517 O O . GLU A 1 314 ? -1.434 -4.628 -36.458 1.00 94.12 314 GLU A O 1
ATOM 2522 N N . ASN A 1 315 ? -2.340 -4.163 -34.461 1.00 93.31 315 ASN A N 1
ATOM 2523 C CA . ASN A 1 315 ? -1.478 -5.088 -33.721 1.00 93.31 315 ASN A CA 1
ATOM 2524 C C . ASN A 1 315 ? -1.665 -6.548 -34.174 1.00 93.31 315 ASN A C 1
ATOM 2526 O O . ASN A 1 315 ? -0.680 -7.273 -34.318 1.00 93.31 315 ASN A O 1
ATOM 2530 N N . ARG A 1 316 ? -2.904 -6.977 -34.453 1.00 97.56 316 ARG A N 1
ATOM 2531 C CA . ARG A 1 316 ? -3.215 -8.319 -34.976 1.00 97.56 316 ARG A CA 1
ATOM 2532 C C . ARG A 1 316 ? -2.538 -8.561 -36.331 1.00 97.56 316 ARG A C 1
ATOM 2534 O O . ARG A 1 316 ? -1.862 -9.573 -36.505 1.00 97.56 316 ARG A O 1
ATOM 2541 N N . LEU A 1 317 ? -2.648 -7.604 -37.254 1.00 96.62 317 LEU A N 1
ATOM 2542 C CA . LEU A 1 317 ? -2.018 -7.654 -38.579 1.00 96.62 317 LEU A CA 1
ATOM 2543 C C . LEU A 1 317 ? -0.482 -7.594 -38.506 1.00 96.62 317 LEU A C 1
ATOM 2545 O O . LEU A 1 317 ? 0.199 -8.258 -39.290 1.00 96.62 317 LEU A O 1
ATOM 2549 N N . LEU A 1 318 ? 0.085 -6.841 -37.557 1.00 96.69 318 LEU A N 1
ATOM 2550 C CA . LEU A 1 318 ? 1.532 -6.810 -37.315 1.00 96.69 318 LEU A CA 1
ATOM 2551 C C . LEU A 1 318 ? 2.058 -8.160 -36.802 1.00 96.69 318 LEU A C 1
ATOM 2553 O O . LEU A 1 318 ? 3.124 -8.593 -37.244 1.00 96.69 318 LEU A O 1
ATOM 2557 N N . ILE A 1 319 ? 1.308 -8.851 -35.936 1.00 92.75 319 ILE A N 1
ATOM 2558 C CA . ILE A 1 319 ? 1.638 -10.211 -35.479 1.00 92.75 319 ILE A CA 1
ATOM 2559 C C . ILE A 1 319 ? 1.585 -11.198 -36.655 1.00 92.75 319 ILE A C 1
ATOM 2561 O O . ILE A 1 319 ? 2.577 -11.882 -36.904 1.00 92.75 319 ILE A O 1
ATOM 2565 N N . GLU A 1 320 ? 0.507 -11.206 -37.451 1.00 96.88 320 GLU A N 1
ATOM 2566 C CA . GLU A 1 320 ? 0.413 -12.045 -38.661 1.00 96.88 320 GLU A CA 1
ATOM 2567 C C . GLU A 1 320 ? 1.570 -11.773 -39.642 1.00 96.88 320 GLU A C 1
ATOM 2569 O O . GLU A 1 320 ? 2.151 -12.698 -40.217 1.00 96.88 320 GLU A O 1
ATOM 2574 N N . GLN A 1 321 ? 1.968 -10.508 -39.816 1.00 94.19 321 GLN A N 1
ATOM 2575 C CA . GLN A 1 321 ? 3.092 -10.150 -40.680 1.00 94.19 321 GLN A CA 1
ATOM 2576 C C . GLN A 1 321 ? 4.444 -10.638 -40.128 1.00 94.19 321 GLN A C 1
ATOM 2578 O O . GLN A 1 321 ? 5.302 -11.050 -40.918 1.00 94.19 321 GLN A O 1
ATOM 2583 N N . LEU A 1 322 ? 4.646 -10.621 -38.806 1.00 94.12 322 LEU A N 1
ATOM 2584 C CA . LEU A 1 322 ? 5.838 -11.178 -38.157 1.00 94.12 322 LEU A CA 1
ATOM 2585 C C . LEU A 1 322 ? 5.886 -12.706 -38.288 1.00 94.12 322 LEU A C 1
ATOM 2587 O O . LEU A 1 322 ? 6.928 -13.239 -38.671 1.00 94.12 322 LEU A O 1
ATOM 2591 N N . GLU A 1 323 ? 4.769 -13.406 -38.079 1.00 97.12 323 GLU A N 1
ATOM 2592 C CA . GLU A 1 323 ? 4.672 -14.857 -38.294 1.00 97.12 323 GLU A CA 1
ATOM 2593 C C . GLU A 1 323 ? 4.988 -15.233 -39.750 1.00 97.12 323 GLU A C 1
ATOM 2595 O O . GLU A 1 323 ? 5.803 -16.122 -40.008 1.00 97.12 323 GLU A O 1
ATOM 2600 N N . ILE A 1 324 ? 4.439 -14.498 -40.723 1.00 96.06 324 ILE A N 1
ATOM 2601 C CA . ILE A 1 324 ? 4.737 -14.690 -42.151 1.00 96.06 324 ILE A CA 1
ATOM 2602 C C . ILE A 1 324 ? 6.226 -14.454 -42.458 1.00 96.06 324 ILE A C 1
ATOM 2604 O O . ILE A 1 324 ? 6.789 -15.148 -43.310 1.00 96.06 324 ILE A O 1
ATOM 2608 N N . GLN A 1 325 ? 6.890 -13.497 -41.799 1.00 92.88 325 GLN A N 1
ATOM 2609 C CA . GLN A 1 325 ? 8.339 -13.301 -41.943 1.00 92.88 325 GLN A CA 1
ATOM 2610 C C . GLN A 1 325 ? 9.141 -14.436 -41.295 1.00 92.88 325 GLN A C 1
ATOM 2612 O O . GLN A 1 325 ? 10.089 -14.928 -41.910 1.00 92.88 325 GLN A O 1
ATOM 2617 N N . GLN A 1 326 ? 8.740 -14.903 -40.110 1.00 95.50 326 GLN A N 1
ATOM 2618 C CA . GLN A 1 326 ? 9.382 -16.018 -39.415 1.00 95.50 326 GLN A CA 1
ATOM 2619 C C . GLN A 1 326 ? 9.276 -17.323 -40.217 1.00 95.50 326 GLN A C 1
ATOM 2621 O O . GLN A 1 326 ? 10.288 -17.993 -40.414 1.00 95.50 326 GLN A O 1
ATOM 2626 N N . ILE A 1 327 ? 8.097 -17.648 -40.755 1.00 97.12 327 ILE A N 1
ATOM 2627 C CA . ILE A 1 327 ? 7.882 -18.825 -41.613 1.00 97.12 327 ILE A CA 1
ATOM 2628 C C . ILE A 1 327 ? 8.749 -18.740 -42.878 1.00 97.12 327 ILE A C 1
ATOM 2630 O O . ILE A 1 327 ? 9.388 -19.722 -43.253 1.00 97.12 327 ILE A O 1
ATOM 2634 N N . LYS A 1 328 ? 8.847 -17.562 -43.513 1.00 96.81 328 LYS A N 1
ATOM 2635 C CA . LYS A 1 328 ? 9.730 -17.355 -44.678 1.00 96.81 328 LYS A CA 1
ATOM 2636 C C . LYS A 1 328 ? 11.208 -17.540 -44.331 1.00 96.81 328 LYS A C 1
ATOM 2638 O O . LYS A 1 328 ? 11.918 -18.187 -45.093 1.00 96.81 328 LYS A O 1
ATOM 2643 N N . ALA A 1 329 ? 11.665 -17.016 -43.194 1.00 93.19 329 ALA A N 1
ATOM 2644 C CA . ALA A 1 329 ? 13.044 -17.178 -42.734 1.00 93.19 329 ALA A CA 1
ATOM 2645 C C . ALA A 1 329 ? 13.371 -18.637 -42.361 1.00 93.19 329 ALA A C 1
ATOM 2647 O O . ALA A 1 329 ? 14.467 -19.117 -42.643 1.00 93.19 329 ALA A O 1
ATOM 2648 N N . GLN A 1 330 ? 12.416 -19.365 -41.775 1.00 96.56 330 GLN A N 1
ATOM 2649 C CA . GLN A 1 330 ? 12.543 -20.802 -41.516 1.00 96.56 330 GLN A CA 1
ATOM 2650 C C . GLN A 1 330 ? 12.594 -21.609 -42.822 1.00 96.56 330 GLN A C 1
ATOM 2652 O O . GLN A 1 330 ? 13.431 -22.503 -42.940 1.00 96.56 330 GLN A O 1
ATOM 2657 N N . HIS A 1 331 ? 11.769 -21.266 -43.818 1.00 97.62 331 HIS A N 1
ATOM 2658 C CA . HIS A 1 331 ? 11.770 -21.912 -45.134 1.00 97.62 331 HIS A CA 1
ATOM 2659 C C . HIS A 1 331 ? 13.109 -21.726 -45.860 1.00 97.62 331 HIS A C 1
ATOM 2661 O O . HIS A 1 331 ? 13.737 -22.716 -46.226 1.00 97.62 331 HIS A O 1
ATOM 2667 N N . THR A 1 332 ? 13.605 -20.490 -45.995 1.00 93.06 332 THR A N 1
ATOM 2668 C CA . THR A 1 332 ? 14.890 -20.238 -46.674 1.00 93.06 332 THR A CA 1
ATOM 2669 C C . THR A 1 332 ? 16.072 -20.834 -45.914 1.00 93.06 332 THR A C 1
ATOM 2671 O O . THR A 1 332 ? 16.997 -21.362 -46.528 1.00 93.06 332 THR A O 1
ATOM 2674 N N . HIS A 1 333 ? 16.033 -20.852 -44.577 1.00 93.94 333 HIS A N 1
ATOM 2675 C CA . HIS A 1 333 ? 17.019 -21.586 -43.786 1.00 93.94 333 HIS A CA 1
ATOM 2676 C C . HIS A 1 333 ? 16.967 -23.100 -44.061 1.00 93.94 333 HIS A C 1
ATOM 2678 O O . HIS A 1 333 ? 18.012 -23.726 -44.242 1.00 93.94 333 HIS A O 1
ATOM 2684 N N . GLN A 1 334 ? 15.773 -23.694 -44.157 1.00 96.44 334 GLN A N 1
ATOM 2685 C CA . GLN A 1 334 ? 15.599 -25.111 -44.484 1.00 96.44 334 GLN A CA 1
ATOM 2686 C C . GLN A 1 334 ? 16.045 -25.443 -45.919 1.00 96.44 334 GLN A C 1
ATOM 2688 O O . GLN A 1 334 ? 16.640 -26.500 -46.138 1.00 96.44 334 GLN A O 1
ATOM 2693 N N . GLU A 1 335 ? 15.807 -24.555 -46.886 1.00 95.69 335 GLU A N 1
ATOM 2694 C CA . GLU A 1 335 ? 16.332 -24.661 -48.254 1.00 95.69 335 GLU A CA 1
ATOM 2695 C C . GLU A 1 335 ? 17.865 -24.646 -48.243 1.00 95.69 335 GLU A C 1
ATOM 2697 O O . GLU A 1 335 ? 18.488 -25.587 -48.738 1.00 95.69 335 GLU A O 1
ATOM 2702 N N . HIS A 1 336 ? 18.489 -23.671 -47.576 1.00 95.00 336 HIS A N 1
ATOM 2703 C CA . HIS A 1 336 ? 19.946 -23.606 -47.457 1.00 95.00 336 HIS A CA 1
ATOM 2704 C C . HIS A 1 336 ? 20.546 -24.816 -46.721 1.00 95.00 336 HIS A C 1
ATOM 2706 O O . HIS A 1 336 ? 21.611 -25.290 -47.109 1.00 95.00 336 HIS A O 1
ATOM 2712 N N . LEU A 1 337 ? 19.874 -25.389 -45.715 1.00 95.56 337 LEU A N 1
ATOM 2713 C CA . LEU A 1 337 ? 20.312 -26.646 -45.087 1.00 95.56 337 LEU A CA 1
ATOM 2714 C C . LEU A 1 337 ? 20.276 -27.834 -46.068 1.00 95.56 337 LEU A C 1
ATOM 2716 O O . LEU A 1 337 ? 21.165 -28.691 -46.035 1.00 95.56 337 LEU A O 1
ATOM 2720 N N . GLN A 1 338 ? 19.292 -27.889 -46.972 1.00 96.06 338 GLN A N 1
ATOM 2721 C CA . GLN A 1 338 ? 19.235 -28.901 -48.034 1.00 96.06 338 GLN A CA 1
ATOM 2722 C C . GLN A 1 338 ? 20.327 -28.680 -49.093 1.00 96.06 338 GLN A C 1
ATOM 2724 O O . GLN A 1 338 ? 20.979 -29.643 -49.509 1.00 96.06 338 GLN A O 1
ATOM 2729 N N . GLU A 1 339 ? 20.577 -27.429 -49.491 1.00 96.25 339 GLU A N 1
ATOM 2730 C CA . GLU A 1 339 ? 21.667 -27.057 -50.401 1.00 96.25 339 GLU A CA 1
ATOM 2731 C C . GLU A 1 339 ? 23.040 -27.396 -49.812 1.00 96.25 339 GLU A C 1
ATOM 2733 O O . GLU A 1 339 ? 23.838 -28.060 -50.472 1.00 96.25 339 GLU A O 1
ATOM 2738 N N . VAL A 1 340 ? 23.292 -27.038 -48.549 1.00 96.81 340 VAL A N 1
ATOM 2739 C CA . VAL A 1 340 ? 24.513 -27.410 -47.822 1.00 96.81 340 VAL A CA 1
ATOM 2740 C C . VAL A 1 340 ? 24.644 -28.931 -47.757 1.00 96.81 340 VAL A C 1
ATOM 2742 O O . VAL A 1 340 ? 25.685 -29.452 -48.141 1.00 96.81 340 VAL A O 1
ATOM 2745 N N . SER A 1 341 ? 23.589 -29.676 -47.403 1.00 95.88 341 SER A N 1
ATOM 2746 C CA . SER A 1 341 ? 23.628 -31.149 -47.404 1.00 95.88 341 SER A CA 1
ATOM 2747 C C . SER A 1 341 ? 23.994 -31.734 -48.777 1.00 95.88 341 SER A C 1
ATOM 2749 O O . SER A 1 341 ? 24.739 -32.714 -48.861 1.00 95.88 341 SER A O 1
ATOM 2751 N N . LYS A 1 342 ? 23.494 -31.139 -49.866 1.00 97.81 342 LYS A N 1
ATOM 2752 C CA . LYS A 1 342 ? 23.810 -31.522 -51.251 1.00 97.81 342 LYS A CA 1
ATOM 2753 C C . LYS A 1 342 ? 25.267 -31.202 -51.611 1.00 97.81 342 LYS A C 1
ATOM 2755 O O . LYS A 1 342 ? 25.939 -32.058 -52.185 1.00 97.81 342 LYS A O 1
ATOM 2760 N N . LEU A 1 343 ? 25.768 -30.026 -51.233 1.00 95.94 343 LEU A N 1
ATOM 2761 C CA . LEU A 1 343 ? 27.157 -29.610 -51.454 1.00 95.94 343 LEU A CA 1
ATOM 2762 C C . LEU A 1 343 ? 28.146 -30.442 -50.623 1.00 95.94 343 LEU A C 1
ATOM 2764 O O . LEU A 1 343 ? 29.151 -30.891 -51.164 1.00 95.94 343 LEU A O 1
ATOM 2768 N N . THR A 1 344 ? 27.843 -30.754 -49.359 1.00 95.56 344 THR A N 1
ATOM 2769 C CA . THR A 1 344 ? 28.653 -31.657 -48.521 1.00 95.56 344 THR A CA 1
ATOM 2770 C C . THR A 1 344 ? 28.763 -33.050 -49.142 1.00 95.56 344 THR A C 1
ATOM 2772 O O . THR A 1 344 ? 29.857 -33.604 -49.203 1.00 95.56 344 THR A O 1
ATOM 2775 N N . LYS A 1 345 ? 27.666 -33.603 -49.683 1.00 97.38 345 LYS A N 1
ATOM 2776 C CA . LYS A 1 345 ? 27.689 -34.891 -50.408 1.00 97.38 345 LYS A CA 1
ATOM 2777 C C . LYS A 1 345 ? 28.554 -34.831 -51.674 1.00 97.38 345 LYS A C 1
ATOM 2779 O O . LYS A 1 345 ? 29.261 -35.790 -51.971 1.00 97.38 345 LYS A O 1
ATOM 2784 N N . GLN A 1 346 ? 28.530 -33.713 -52.404 1.00 96.75 346 GLN A N 1
ATOM 2785 C CA . GLN A 1 346 ? 29.400 -33.501 -53.567 1.00 96.75 346 GLN A CA 1
ATOM 2786 C C . GLN A 1 346 ? 30.877 -33.349 -53.171 1.00 96.75 346 GLN A C 1
ATOM 2788 O O . GLN A 1 346 ? 31.733 -33.935 -53.830 1.00 96.75 346 GLN A O 1
ATOM 2793 N N . LEU A 1 347 ? 31.175 -32.636 -52.080 1.00 94.81 347 LEU A N 1
ATOM 2794 C CA . LEU A 1 347 ? 32.527 -32.509 -51.531 1.00 94.81 347 LEU A CA 1
ATOM 2795 C C . LEU A 1 347 ? 33.082 -33.865 -51.085 1.00 94.81 347 LEU A C 1
ATOM 2797 O O . LEU A 1 347 ? 34.154 -34.233 -51.544 1.00 94.81 347 LEU A O 1
ATOM 2801 N N . MET A 1 348 ? 32.333 -34.651 -50.303 1.00 94.25 348 MET A N 1
ATOM 2802 C CA . MET A 1 348 ? 32.743 -36.005 -49.897 1.00 94.25 348 MET A CA 1
ATOM 2803 C C . MET A 1 348 ? 33.021 -36.916 -51.105 1.00 94.25 348 MET A C 1
ATOM 2805 O O . MET A 1 348 ? 33.997 -37.668 -51.112 1.00 94.25 348 MET A O 1
ATOM 2809 N N . LEU A 1 349 ? 32.205 -36.829 -52.163 1.00 96.94 349 LEU A N 1
ATOM 2810 C CA . LEU A 1 349 ? 32.434 -37.589 -53.394 1.00 96.94 349 LEU A CA 1
ATOM 2811 C C . LEU A 1 349 ? 33.727 -37.148 -54.109 1.00 96.94 349 LEU A C 1
ATOM 2813 O O . LEU A 1 349 ? 34.531 -37.997 -54.496 1.00 96.94 349 LEU A O 1
ATOM 2817 N N . LEU A 1 350 ? 33.957 -35.839 -54.255 1.00 94.75 350 LEU A N 1
ATOM 2818 C CA . LEU A 1 350 ? 35.170 -35.287 -54.876 1.00 94.75 350 LEU A CA 1
ATOM 2819 C C . LEU A 1 350 ? 36.433 -35.550 -54.044 1.00 94.75 350 LEU A C 1
ATOM 2821 O O . LEU A 1 350 ? 37.487 -35.839 -54.611 1.00 94.75 350 LEU A O 1
ATOM 2825 N N . GLU A 1 351 ? 36.329 -35.506 -52.720 1.00 95.38 351 GLU A N 1
ATOM 2826 C CA . GLU A 1 351 ? 37.407 -35.841 -51.793 1.00 95.38 351 GLU A CA 1
ATOM 2827 C C . GLU A 1 351 ? 37.771 -37.324 -51.913 1.00 95.38 351 GLU A C 1
ATOM 2829 O O . GLU A 1 351 ? 38.935 -37.650 -52.139 1.00 95.38 351 GLU A O 1
ATOM 2834 N N . SER A 1 352 ? 36.780 -38.225 -51.885 1.00 95.44 352 SER A N 1
ATOM 2835 C CA . SER A 1 352 ? 37.030 -39.664 -52.051 1.00 95.44 352 SER A CA 1
ATOM 2836 C C . SER A 1 352 ? 37.684 -39.999 -53.403 1.00 95.44 352 SER A C 1
ATOM 2838 O O . SER A 1 352 ? 38.570 -40.854 -53.463 1.00 95.44 352 SER A O 1
ATOM 2840 N N . LYS A 1 353 ? 37.326 -39.269 -54.473 1.00 96.81 353 LYS A N 1
ATOM 2841 C CA . LYS A 1 353 ? 37.979 -39.364 -55.785 1.00 96.81 353 LYS A CA 1
ATOM 2842 C C . LYS A 1 353 ? 39.405 -38.802 -55.773 1.00 96.81 353 LYS A C 1
ATOM 2844 O O . LYS A 1 353 ? 40.305 -39.434 -56.316 1.00 96.81 353 LYS A O 1
ATOM 2849 N N . THR A 1 354 ? 39.640 -37.651 -55.144 1.00 91.94 354 THR A N 1
ATOM 2850 C CA . THR A 1 354 ? 40.995 -37.084 -54.999 1.00 91.94 354 THR A CA 1
ATOM 2851 C C . THR A 1 354 ? 41.906 -38.071 -54.267 1.00 91.94 354 THR A C 1
ATOM 2853 O O . THR A 1 354 ? 42.978 -38.397 -54.769 1.00 91.94 354 THR A O 1
ATOM 2856 N N . GLN A 1 355 ? 41.433 -38.658 -53.163 1.00 94.50 355 GLN A N 1
ATOM 2857 C CA . GLN A 1 355 ? 42.158 -39.688 -52.414 1.00 94.50 355 GLN A CA 1
ATOM 2858 C C . GLN A 1 355 ? 42.402 -40.976 -53.223 1.00 94.50 355 GLN A C 1
ATOM 2860 O O . GLN A 1 355 ? 43.418 -41.640 -53.010 1.00 94.50 355 GLN A O 1
ATOM 2865 N N . SER A 1 356 ? 41.501 -41.380 -54.131 1.00 93.50 356 SER A N 1
ATOM 2866 C CA . SER A 1 356 ? 41.746 -42.544 -54.998 1.00 93.50 356 SER A CA 1
ATOM 2867 C C . SER A 1 356 ? 42.781 -42.233 -56.082 1.00 93.50 356 SER A C 1
ATOM 2869 O O . SER A 1 356 ? 43.697 -43.026 -56.286 1.00 93.50 356 SER A O 1
ATOM 2871 N N . GLN A 1 357 ? 42.690 -41.059 -56.714 1.00 94.00 357 GLN A N 1
ATOM 2872 C CA . GLN A 1 357 ? 43.650 -40.604 -57.726 1.00 94.00 357 GLN A CA 1
ATOM 2873 C C . GLN A 1 357 ? 45.044 -40.354 -57.131 1.00 94.00 357 GLN A C 1
ATOM 2875 O O . GLN A 1 357 ? 46.045 -40.648 -57.776 1.00 94.00 357 GLN A O 1
ATOM 2880 N N . GLU A 1 358 ? 45.138 -39.882 -55.887 1.00 93.88 358 GLU A N 1
ATOM 2881 C CA . GLU A 1 358 ? 46.407 -39.744 -55.164 1.00 93.88 358 GLU A CA 1
ATOM 2882 C C . GLU A 1 358 ? 47.049 -41.109 -54.867 1.00 93.88 358 GLU A C 1
ATOM 2884 O O . GLU A 1 358 ? 48.248 -41.286 -55.074 1.00 93.88 358 GLU A O 1
ATOM 2889 N N . LYS A 1 359 ? 46.256 -42.118 -54.479 1.00 95.38 359 LYS A N 1
ATOM 2890 C CA . LYS A 1 359 ? 46.737 -43.503 -54.302 1.00 95.38 359 LYS A CA 1
ATOM 2891 C C . LYS A 1 359 ? 47.197 -44.141 -55.619 1.00 95.38 359 LYS A C 1
ATOM 2893 O O . LYS A 1 359 ? 48.133 -44.936 -55.608 1.00 95.38 359 LYS A O 1
ATOM 2898 N N . GLU A 1 360 ? 46.574 -43.806 -56.747 1.00 94.38 360 GLU A N 1
ATOM 2899 C CA . GLU A 1 360 ? 47.041 -44.209 -58.083 1.00 94.38 360 GLU A CA 1
ATOM 2900 C C . GLU A 1 360 ? 48.324 -43.465 -58.487 1.00 94.38 360 GLU A C 1
ATOM 2902 O O . GLU A 1 360 ? 49.260 -44.085 -58.992 1.00 94.38 360 GLU A O 1
ATOM 2907 N N . LEU A 1 361 ? 48.420 -42.165 -58.186 1.00 92.75 361 LEU A N 1
ATOM 2908 C CA . LEU A 1 361 ? 49.623 -41.362 -58.405 1.00 92.75 361 LEU A CA 1
ATOM 2909 C C . LEU A 1 361 ? 50.817 -41.913 -57.611 1.00 92.75 361 LEU A C 1
ATOM 2911 O O . LEU A 1 361 ? 51.902 -42.035 -58.172 1.00 92.75 361 LEU A O 1
ATOM 2915 N N . ILE A 1 362 ? 50.626 -42.278 -56.340 1.00 95.44 362 ILE A N 1
ATOM 2916 C CA . ILE A 1 362 ? 51.666 -42.894 -55.503 1.00 95.44 362 ILE A CA 1
ATOM 2917 C C . ILE A 1 362 ? 52.132 -44.221 -56.118 1.00 95.44 362 ILE A C 1
ATOM 2919 O O . ILE A 1 362 ? 53.322 -44.367 -56.375 1.00 95.44 362 ILE A O 1
ATOM 2923 N N . LYS A 1 363 ? 51.215 -45.121 -56.499 1.00 95.75 363 LYS A N 1
ATOM 2924 C CA . LYS A 1 363 ? 51.568 -46.384 -57.182 1.00 95.75 363 LYS A CA 1
ATOM 2925 C C . LYS A 1 363 ? 52.319 -46.175 -58.498 1.00 95.75 363 LYS A C 1
ATOM 2927 O O . LYS A 1 363 ? 53.242 -46.920 -58.806 1.00 95.75 363 LYS A O 1
ATOM 2932 N N . SER A 1 364 ? 51.944 -45.163 -59.283 1.00 89.81 364 SER A N 1
ATOM 2933 C CA . SER A 1 364 ? 52.655 -44.837 -60.528 1.00 89.81 364 SER A CA 1
ATOM 2934 C C . SER A 1 364 ? 54.057 -44.268 -60.276 1.00 89.81 364 SER A C 1
ATOM 2936 O O . SER A 1 364 ? 54.971 -44.553 -61.044 1.00 89.81 364 SER A O 1
ATOM 2938 N N . LYS A 1 365 ? 54.263 -43.536 -59.170 1.00 93.94 365 LYS A N 1
ATOM 2939 C CA . LYS A 1 365 ? 55.593 -43.105 -58.711 1.00 93.94 365 LYS A CA 1
ATOM 2940 C C . LYS A 1 365 ? 56.437 -44.288 -58.242 1.00 93.94 365 LYS A C 1
ATOM 2942 O O . LYS A 1 365 ? 57.572 -44.388 -58.678 1.00 93.94 365 LYS A O 1
ATOM 2947 N N . GLU A 1 366 ? 55.878 -45.203 -57.449 1.00 95.00 366 GLU A N 1
ATOM 2948 C CA . GLU A 1 366 ? 56.541 -46.451 -57.031 1.00 95.00 366 GLU A CA 1
ATOM 2949 C C . GLU A 1 366 ? 56.977 -47.282 -58.256 1.00 95.00 366 GLU A C 1
ATOM 2951 O O . GLU A 1 366 ? 58.119 -47.728 -58.338 1.00 95.00 366 GLU A O 1
ATOM 2956 N N . GLN A 1 367 ? 56.107 -47.425 -59.264 1.00 92.31 367 GLN A N 1
ATOM 2957 C CA . GLN A 1 367 ? 56.436 -48.093 -60.532 1.00 92.31 367 GLN A CA 1
ATOM 2958 C C . GLN A 1 367 ? 57.531 -47.365 -61.327 1.00 92.31 367 GLN A C 1
ATOM 2960 O O . GLN A 1 367 ? 58.424 -48.013 -61.870 1.00 92.31 367 GLN A O 1
ATOM 2965 N N . LEU A 1 368 ? 57.490 -46.031 -61.393 1.00 90.25 368 LEU A N 1
ATOM 2966 C CA . LEU A 1 368 ? 58.538 -45.230 -62.033 1.00 90.25 368 LEU A CA 1
ATOM 2967 C C . LEU A 1 368 ? 59.865 -45.292 -61.269 1.00 90.25 368 LEU A C 1
ATOM 2969 O O . LEU A 1 368 ? 60.913 -45.251 -61.903 1.00 90.25 368 LEU A O 1
ATOM 2973 N N . GLU A 1 369 ? 59.844 -45.414 -59.944 1.00 92.75 369 GLU A N 1
ATOM 2974 C CA . GLU A 1 369 ? 61.040 -45.552 -59.112 1.00 92.75 369 GLU A CA 1
ATOM 2975 C C . GLU A 1 369 ? 61.692 -46.928 -59.312 1.00 92.75 369 GLU A C 1
ATOM 2977 O O . GLU A 1 369 ? 62.901 -46.991 -59.522 1.00 92.75 369 GLU A O 1
ATOM 2982 N N . ILE A 1 370 ? 60.897 -48.003 -59.393 1.00 94.38 370 ILE A N 1
ATOM 2983 C CA . ILE A 1 370 ? 61.364 -49.343 -59.797 1.00 94.38 370 ILE A CA 1
ATOM 2984 C C . ILE A 1 370 ? 61.985 -49.303 -61.204 1.00 94.38 370 ILE A C 1
ATOM 2986 O O . ILE A 1 370 ? 63.127 -49.712 -61.388 1.00 94.38 370 ILE A O 1
ATOM 2990 N N . LEU A 1 371 ? 61.294 -48.734 -62.197 1.00 91.94 371 LEU A N 1
ATOM 2991 C CA . LEU A 1 371 ? 61.846 -48.602 -63.554 1.00 91.94 371 LEU A CA 1
ATOM 2992 C C . LEU A 1 371 ? 63.113 -47.725 -63.586 1.00 91.94 371 LEU A C 1
ATOM 2994 O O . LEU A 1 371 ? 64.022 -47.980 -64.377 1.00 91.94 371 LEU A O 1
ATOM 2998 N N . CYS A 1 372 ? 63.212 -46.710 -62.722 1.00 88.88 372 CYS A N 1
ATOM 2999 C CA . CYS A 1 372 ? 64.425 -45.909 -62.572 1.00 88.88 372 CYS A CA 1
ATOM 3000 C C . CYS A 1 372 ? 65.585 -46.717 -61.978 1.00 88.88 372 CYS A C 1
ATOM 3002 O O . CYS A 1 372 ? 66.710 -46.556 -62.455 1.00 88.88 372 CYS A O 1
ATOM 3004 N N . THR A 1 373 ? 65.352 -47.580 -60.982 1.00 91.31 373 THR A N 1
ATOM 3005 C CA . THR A 1 373 ? 66.413 -48.437 -60.428 1.00 91.31 373 THR A CA 1
ATOM 3006 C C . THR A 1 373 ? 66.846 -49.510 -61.425 1.00 91.31 373 THR A C 1
ATOM 3008 O O . THR A 1 373 ? 68.048 -49.685 -61.607 1.00 91.31 373 THR A O 1
ATOM 3011 N N . GLU A 1 374 ? 65.923 -50.119 -62.177 1.00 92.50 374 GLU A N 1
ATOM 3012 C CA . GLU A 1 374 ? 66.248 -51.012 -63.304 1.00 92.50 374 GLU A CA 1
ATOM 3013 C C . GLU A 1 374 ? 67.097 -50.299 -64.373 1.00 92.50 374 GLU A C 1
ATOM 3015 O O . GLU A 1 374 ? 68.122 -50.820 -64.818 1.00 92.50 374 GLU A O 1
ATOM 3020 N N . CYS A 1 375 ? 66.735 -49.068 -64.756 1.00 83.19 375 CYS A N 1
ATOM 3021 C CA . CYS A 1 375 ? 67.516 -48.272 -65.709 1.00 83.19 375 CYS A CA 1
ATOM 3022 C C . CYS A 1 375 ? 68.903 -47.885 -65.167 1.00 83.19 375 CYS A C 1
ATOM 3024 O O . CYS A 1 375 ? 69.868 -47.836 -65.933 1.00 83.19 375 CYS A O 1
ATOM 3026 N N . GLN A 1 376 ? 69.031 -47.619 -63.863 1.00 85.62 376 GLN A N 1
ATOM 3027 C CA . GLN A 1 376 ? 70.324 -47.364 -63.218 1.00 85.62 376 GLN A CA 1
ATOM 3028 C C . GLN A 1 376 ? 71.176 -48.636 -63.126 1.00 85.62 376 GLN A C 1
ATOM 3030 O O . GLN A 1 376 ? 72.382 -48.574 -63.373 1.00 85.62 376 GLN A O 1
ATOM 3035 N N . GLU A 1 377 ? 70.577 -49.797 -62.852 1.00 86.62 377 GLU A N 1
ATOM 3036 C CA . GLU A 1 377 ? 71.286 -51.076 -62.877 1.00 86.62 377 GLU A CA 1
ATOM 3037 C C . GLU A 1 377 ? 71.788 -51.382 -64.294 1.00 86.62 377 GLU A C 1
ATOM 3039 O O . GLU A 1 377 ? 72.986 -51.572 -64.491 1.00 86.62 377 GLU A O 1
ATOM 3044 N N . LEU A 1 378 ? 70.922 -51.309 -65.310 1.00 85.12 378 LEU A N 1
ATOM 3045 C CA . LEU A 1 378 ? 71.313 -51.486 -66.713 1.00 85.12 378 LEU A CA 1
ATOM 3046 C C . LEU A 1 378 ? 72.399 -50.491 -67.147 1.00 85.12 378 LEU A C 1
ATOM 3048 O O . LEU A 1 378 ? 73.310 -50.866 -67.890 1.00 85.12 378 LEU A O 1
ATOM 3052 N N . LYS A 1 379 ? 72.357 -49.247 -66.651 1.00 83.38 379 LYS A N 1
ATOM 3053 C CA . LYS A 1 379 ? 73.422 -48.269 -66.886 1.00 83.38 379 LYS A CA 1
ATOM 3054 C C . LYS A 1 379 ? 74.735 -48.673 -66.211 1.00 83.38 379 LYS A C 1
ATOM 3056 O O . LYS A 1 379 ? 75.760 -48.673 -66.881 1.00 83.38 379 LYS A O 1
ATOM 3061 N N . THR A 1 380 ? 74.739 -49.075 -64.940 1.00 77.69 380 THR A N 1
ATOM 3062 C CA . THR A 1 380 ? 75.978 -49.544 -64.281 1.00 77.69 380 THR A CA 1
ATOM 3063 C C . THR A 1 380 ? 76.515 -50.840 -64.900 1.00 77.69 380 THR A C 1
ATOM 3065 O O . THR A 1 380 ? 77.730 -51.001 -65.019 1.00 77.69 380 THR A O 1
ATOM 3068 N N . GLN A 1 381 ? 75.646 -51.716 -65.417 1.00 80.19 381 GLN A N 1
ATOM 3069 C CA . GLN A 1 381 ? 76.041 -52.864 -66.238 1.00 80.19 381 GLN A CA 1
ATOM 3070 C C . GLN A 1 381 ? 76.639 -52.468 -67.602 1.00 80.19 381 GLN A C 1
ATOM 3072 O O . GLN A 1 381 ? 77.357 -53.280 -68.188 1.00 80.19 381 GLN A O 1
ATOM 3077 N N . LEU A 1 382 ? 76.332 -51.283 -68.142 1.00 74.44 382 LEU A N 1
ATOM 3078 C CA . LEU A 1 382 ? 76.920 -50.750 -69.377 1.00 74.44 382 LEU A CA 1
ATOM 3079 C C . LEU A 1 382 ? 78.241 -50.025 -69.092 1.00 74.44 382 LEU A C 1
ATOM 3081 O O . LEU A 1 382 ? 79.258 -50.355 -69.699 1.00 74.44 382 LEU A O 1
ATOM 3085 N N . ASP A 1 383 ? 78.250 -49.113 -68.120 1.00 71.50 383 ASP A N 1
ATOM 3086 C CA . ASP A 1 383 ? 79.438 -48.375 -67.681 1.00 71.50 383 ASP A CA 1
ATOM 3087 C C . ASP A 1 383 ? 80.526 -49.344 -67.164 1.00 71.50 383 ASP A C 1
ATOM 3089 O O . ASP A 1 383 ? 81.710 -49.159 -67.434 1.00 71.50 383 ASP A O 1
ATOM 3093 N N . GLY A 1 384 ? 80.135 -50.456 -66.525 1.00 68.12 384 GLY A N 1
ATOM 3094 C CA . GLY A 1 384 ? 81.035 -51.550 -66.135 1.00 68.12 384 GLY A CA 1
ATOM 3095 C C . GLY A 1 384 ? 81.558 -52.421 -67.291 1.00 68.12 384 GLY A C 1
ATOM 3096 O O . GLY A 1 384 ? 82.532 -53.150 -67.106 1.00 68.12 384 GLY A O 1
ATOM 3097 N N . LYS A 1 385 ? 80.953 -52.350 -68.487 1.00 66.06 385 LYS A N 1
ATOM 3098 C CA . LYS A 1 385 ? 81.437 -53.010 -69.719 1.00 66.06 385 LYS A CA 1
ATOM 3099 C C . LYS A 1 385 ? 82.304 -52.083 -70.581 1.00 66.06 385 LYS A C 1
ATOM 3101 O O . LYS A 1 385 ? 83.077 -52.578 -71.400 1.00 66.06 385 LYS A O 1
ATOM 3106 N N . ILE A 1 386 ? 82.208 -50.762 -70.406 1.00 58.16 386 ILE A N 1
ATOM 3107 C CA . ILE A 1 386 ? 82.952 -49.763 -71.188 1.00 58.16 386 ILE A CA 1
ATOM 3108 C C . ILE A 1 386 ? 84.159 -49.263 -70.384 1.00 58.16 386 ILE A C 1
ATOM 3110 O O . ILE A 1 386 ? 84.060 -48.404 -69.511 1.00 58.16 386 ILE A O 1
ATOM 3114 N N . ALA A 1 387 ? 85.349 -49.769 -70.712 1.00 60.75 387 ALA A N 1
ATOM 3115 C CA . ALA A 1 387 ? 86.584 -49.344 -70.060 1.00 60.75 387 ALA A CA 1
ATOM 3116 C C . ALA A 1 387 ? 86.934 -47.877 -70.399 1.00 60.75 387 ALA A C 1
ATOM 3118 O O . ALA A 1 387 ? 87.543 -47.603 -71.435 1.00 60.75 387 ALA A O 1
ATOM 3119 N N . MET A 1 388 ? 86.625 -46.937 -69.492 1.00 59.88 388 MET A N 1
ATOM 3120 C CA . MET A 1 388 ? 86.887 -45.488 -69.647 1.00 59.88 388 MET A CA 1
ATOM 3121 C C . MET A 1 388 ? 88.319 -45.134 -70.097 1.00 59.88 388 MET A C 1
ATOM 3123 O O . MET A 1 388 ? 88.519 -44.133 -70.784 1.00 59.88 388 MET A O 1
ATOM 3127 N N . LYS A 1 389 ? 89.313 -45.976 -69.776 1.00 59.72 389 LYS A N 1
ATOM 3128 C CA . LYS A 1 389 ? 90.705 -45.837 -70.243 1.00 59.72 389 LYS A CA 1
ATOM 3129 C C . LYS A 1 389 ? 90.853 -45.769 -71.770 1.00 59.72 389 LYS A C 1
ATOM 3131 O O . LYS A 1 389 ? 91.796 -45.144 -72.237 1.00 59.72 389 LYS A O 1
ATOM 3136 N N . VAL A 1 390 ? 89.952 -46.390 -72.536 1.00 59.19 390 VAL A N 1
ATOM 3137 C CA . VAL A 1 390 ? 90.003 -46.387 -74.009 1.00 59.19 390 VAL A CA 1
ATOM 3138 C C . VAL A 1 390 ? 89.468 -45.067 -74.574 1.00 59.19 390 VAL A C 1
ATOM 3140 O O . VAL A 1 390 ? 90.110 -44.462 -75.428 1.00 59.19 390 VAL A O 1
ATOM 3143 N N . HIS A 1 391 ? 88.346 -44.564 -74.045 1.00 56.81 391 HIS A N 1
ATOM 3144 C CA . HIS A 1 391 ? 87.773 -43.284 -74.480 1.00 56.81 391 HIS A CA 1
ATOM 3145 C C . HIS A 1 391 ? 88.697 -42.091 -74.194 1.00 56.81 391 HIS A C 1
ATOM 3147 O O . HIS A 1 391 ? 88.801 -41.195 -75.028 1.00 56.81 391 HIS A O 1
ATOM 3153 N N . ALA A 1 392 ? 89.411 -42.102 -73.062 1.00 60.47 392 ALA A N 1
ATOM 3154 C CA . ALA A 1 392 ? 90.378 -41.055 -72.730 1.00 60.47 392 ALA A CA 1
ATOM 3155 C C . ALA A 1 392 ? 91.561 -40.976 -73.720 1.00 60.47 392 ALA A C 1
ATOM 3157 O O . ALA A 1 392 ? 92.067 -39.886 -73.969 1.00 60.47 392 ALA A O 1
ATOM 3158 N N . SER A 1 393 ? 91.978 -42.105 -74.311 1.00 59.16 393 SER A N 1
ATOM 3159 C CA . SER A 1 393 ? 93.070 -42.134 -75.300 1.00 59.16 393 SER A CA 1
ATOM 3160 C C . SER A 1 393 ? 92.653 -41.492 -76.626 1.00 59.16 393 SER A C 1
ATOM 3162 O O . SER A 1 393 ? 93.379 -40.670 -77.173 1.00 59.16 393 SER A O 1
ATOM 3164 N N . ILE A 1 394 ? 91.450 -41.819 -77.112 1.00 60.19 394 ILE A N 1
ATOM 3165 C CA . ILE A 1 394 ? 90.956 -41.385 -78.430 1.00 60.19 394 ILE A CA 1
ATOM 3166 C C . ILE A 1 394 ? 90.705 -39.869 -78.475 1.00 60.19 394 ILE A C 1
ATOM 3168 O O . ILE A 1 394 ? 90.941 -39.237 -79.501 1.00 60.19 394 ILE A O 1
ATOM 3172 N N . VAL A 1 395 ? 90.256 -39.267 -77.368 1.00 56.94 395 VAL A N 1
ATOM 3173 C CA . VAL A 1 395 ? 90.057 -37.807 -77.293 1.00 56.94 395 VAL A CA 1
ATOM 3174 C C . VAL A 1 395 ? 91.399 -37.065 -77.238 1.00 56.94 395 VAL A C 1
ATOM 3176 O O . VAL A 1 395 ? 91.550 -36.044 -77.901 1.00 56.94 395 VAL A O 1
ATOM 3179 N N . GLY A 1 396 ? 92.398 -37.598 -76.522 1.00 58.53 396 GLY A N 1
ATOM 3180 C CA . GLY A 1 396 ? 93.723 -36.974 -76.408 1.00 58.53 396 GLY A CA 1
ATOM 3181 C C . GLY A 1 396 ? 94.552 -36.973 -77.700 1.00 58.53 396 GLY A C 1
ATOM 3182 O O . GLY A 1 396 ? 95.395 -36.098 -77.885 1.00 58.53 396 GLY A O 1
ATOM 3183 N N . GLU A 1 397 ? 94.312 -37.912 -78.620 1.00 58.03 397 GLU A N 1
ATOM 3184 C CA . GLU A 1 397 ? 95.026 -37.967 -79.906 1.00 58.03 397 GLU A CA 1
ATOM 3185 C C . GLU A 1 397 ? 94.590 -36.861 -80.891 1.00 58.03 397 GLU A C 1
ATOM 3187 O O . GLU A 1 397 ? 95.374 -36.471 -81.758 1.00 58.03 397 GLU A O 1
ATOM 3192 N N . LEU A 1 398 ? 93.383 -36.298 -80.737 1.00 53.44 398 LEU A N 1
ATOM 3193 C CA . LEU A 1 398 ? 92.781 -35.354 -81.693 1.00 53.44 398 LEU A CA 1
ATOM 3194 C C . LEU A 1 398 ? 93.166 -33.873 -81.507 1.00 53.44 398 LEU A C 1
ATOM 3196 O O . LEU A 1 398 ? 92.911 -33.076 -82.408 1.00 53.44 398 LEU A O 1
ATOM 3200 N N . GLU A 1 399 ? 93.801 -33.487 -80.396 1.00 50.66 399 GLU A N 1
ATOM 3201 C CA . GLU A 1 399 ? 94.098 -32.073 -80.075 1.00 50.66 399 GLU A CA 1
ATOM 3202 C C . GLU A 1 399 ? 95.568 -31.656 -80.321 1.00 50.66 399 GLU A C 1
ATOM 3204 O O . GLU A 1 399 ? 95.967 -30.538 -79.999 1.00 50.66 399 GLU A O 1
ATOM 3209 N N . SER A 1 400 ? 96.403 -32.534 -80.892 1.00 48.03 400 SER A N 1
ATOM 3210 C CA . SER A 1 400 ? 97.874 -32.409 -80.828 1.00 48.03 400 SER A CA 1
ATOM 3211 C C . SER A 1 400 ? 98.598 -31.870 -82.082 1.00 48.03 400 SER A C 1
ATOM 3213 O O . SER A 1 400 ? 99.829 -31.805 -82.084 1.00 48.03 400 SER A O 1
ATOM 3215 N N . VAL A 1 401 ? 97.890 -31.451 -83.145 1.00 42.25 401 VAL A N 1
ATOM 3216 C CA . VAL A 1 401 ? 98.518 -31.048 -84.429 1.00 42.25 401 VAL A CA 1
ATOM 3217 C C . VAL A 1 401 ? 97.928 -29.757 -85.023 1.00 42.25 401 VAL A C 1
ATOM 3219 O O . VAL A 1 401 ? 96.933 -29.820 -85.737 1.00 42.25 401 VAL A O 1
ATOM 3222 N N . SER A 1 402 ? 98.582 -28.602 -84.791 1.00 31.45 402 SER A N 1
ATOM 3223 C CA . SER A 1 402 ? 98.744 -27.474 -85.753 1.00 31.45 402 SER A CA 1
ATOM 3224 C C . SER A 1 402 ? 99.246 -26.173 -85.083 1.00 31.45 402 SER A C 1
ATOM 3226 O O . SER A 1 402 ? 98.435 -25.399 -84.582 1.00 31.45 402 SER A O 1
ATOM 3228 N N . TRP A 1 403 ? 100.551 -25.862 -85.154 1.00 33.34 403 TRP A N 1
ATOM 3229 C CA . TRP A 1 403 ? 101.101 -24.510 -84.883 1.00 33.34 403 TRP A CA 1
ATOM 3230 C C . TRP A 1 403 ? 102.458 -24.289 -85.593 1.00 33.34 403 TRP A C 1
ATOM 3232 O O . TRP A 1 403 ? 103.473 -24.816 -85.139 1.00 33.34 403 TRP A O 1
ATOM 3242 N N . SER A 1 404 ? 102.499 -23.509 -86.689 1.00 31.33 404 SER A N 1
ATOM 3243 C CA . SER A 1 404 ? 103.690 -22.794 -87.226 1.00 31.33 404 SER A CA 1
ATOM 3244 C C . SER A 1 404 ? 103.370 -21.971 -88.491 1.00 31.33 404 SER A C 1
ATOM 3246 O O . SER A 1 404 ? 102.525 -22.368 -89.287 1.00 31.33 404 SER A O 1
ATOM 3248 N N . GLY A 1 405 ? 104.073 -20.844 -88.687 1.00 30.36 405 GLY A N 1
ATOM 3249 C CA . GLY A 1 405 ? 104.197 -20.113 -89.972 1.00 30.36 405 GLY A CA 1
ATOM 3250 C C . GLY A 1 405 ? 105.605 -20.323 -90.568 1.00 30.36 405 GLY A C 1
ATOM 3251 O O . GLY A 1 405 ? 106.111 -21.438 -90.443 1.00 30.36 405 GLY A O 1
ATOM 3252 N N . PRO A 1 406 ? 106.336 -19.288 -91.051 1.00 59.97 406 PRO A N 1
ATOM 3253 C CA . PRO A 1 406 ? 105.940 -17.946 -91.525 1.00 59.97 406 PRO A CA 1
ATOM 3254 C C . PRO A 1 406 ? 106.776 -17.507 -92.785 1.00 59.97 406 PRO A C 1
ATOM 3256 O O . PRO A 1 406 ? 107.231 -18.363 -93.535 1.00 59.97 406 PRO A O 1
ATOM 3259 N N . LEU A 1 407 ? 107.058 -16.194 -92.947 1.00 32.66 407 LEU A N 1
ATOM 3260 C CA . LEU A 1 407 ? 108.043 -15.525 -93.854 1.00 32.66 407 LEU A CA 1
ATOM 3261 C C . LEU A 1 407 ? 107.612 -15.297 -95.332 1.00 32.66 407 LEU A C 1
ATOM 3263 O O . LEU A 1 407 ? 106.874 -16.107 -95.873 1.00 32.66 407 LEU A O 1
ATOM 3267 N N . CYS A 1 408 ? 107.952 -14.223 -96.080 1.00 36.16 408 CYS A N 1
ATOM 3268 C CA . CYS A 1 408 ? 108.828 -13.019 -95.975 1.00 36.16 408 CYS A CA 1
ATOM 3269 C C . CYS A 1 408 ? 110.103 -13.013 -96.861 1.00 36.16 408 CYS A C 1
ATOM 3271 O O . CYS A 1 408 ? 111.078 -13.681 -96.531 1.00 36.16 408 CYS A O 1
ATOM 3273 N N . VAL A 1 409 ? 110.103 -12.159 -97.906 1.00 31.08 409 VAL A N 1
ATOM 3274 C CA . VAL A 1 409 ? 111.245 -11.550 -98.649 1.00 31.08 409 VAL A CA 1
ATOM 3275 C C . VAL A 1 409 ? 110.700 -10.249 -99.309 1.00 31.08 409 VAL A C 1
ATOM 3277 O O . VAL A 1 409 ? 109.611 -10.335 -99.866 1.00 31.08 409 VAL A O 1
ATOM 3280 N N . HIS A 1 410 ? 111.232 -9.011 -99.296 1.00 29.50 410 HIS A N 1
ATOM 3281 C CA . HIS A 1 410 ? 112.424 -8.317 -98.747 1.00 29.50 410 HIS A CA 1
ATOM 3282 C C . HIS A 1 410 ? 113.525 -7.898 -99.769 1.00 29.50 410 HIS A C 1
ATOM 3284 O O . HIS A 1 410 ? 113.788 -8.630 -100.714 1.00 29.50 410 HIS A O 1
ATOM 3290 N N . LEU A 1 411 ? 114.195 -6.751 -99.508 1.00 32.75 411 LEU A N 1
ATOM 3291 C CA . LEU A 1 411 ? 115.364 -6.138 -100.207 1.00 32.75 411 LEU A CA 1
ATOM 3292 C C . LEU A 1 411 ? 115.161 -5.449 -101.593 1.00 32.75 411 LEU A C 1
ATOM 3294 O O . LEU A 1 411 ? 114.340 -5.904 -102.377 1.00 32.75 411 LEU A O 1
ATOM 3298 N N . VAL A 1 412 ? 115.929 -4.410 -102.004 1.00 30.62 412 VAL A N 1
ATOM 3299 C CA . VAL A 1 412 ? 116.573 -3.277 -101.268 1.00 30.62 412 VAL A CA 1
ATOM 3300 C C . VAL A 1 412 ? 117.065 -2.152 -102.228 1.00 30.62 412 VAL A C 1
ATOM 3302 O O . VAL A 1 412 ? 117.236 -2.390 -103.417 1.00 30.62 412 VAL A O 1
ATOM 3305 N N . TRP A 1 413 ? 117.360 -0.974 -101.657 1.00 25.42 413 TRP A N 1
ATOM 3306 C CA . TRP A 1 413 ? 118.214 0.144 -102.132 1.00 25.42 413 TRP A CA 1
ATOM 3307 C C . TRP A 1 413 ? 117.813 1.119 -103.274 1.00 25.42 413 TRP A C 1
ATOM 3309 O O . TRP A 1 413 ? 118.010 0.869 -104.457 1.00 25.42 413 TRP A O 1
ATOM 3319 N N . ASP A 1 414 ? 117.484 2.336 -102.815 1.00 24.95 414 ASP A N 1
ATOM 3320 C CA . ASP A 1 414 ? 118.283 3.579 -102.946 1.00 24.95 414 ASP A CA 1
ATOM 3321 C C . ASP A 1 414 ? 117.935 4.701 -103.944 1.00 24.95 414 ASP A C 1
ATOM 3323 O O . ASP A 1 414 ? 117.660 4.511 -105.123 1.00 24.95 414 ASP A O 1
ATOM 3327 N N . SER A 1 415 ? 118.140 5.913 -103.406 1.00 26.78 415 SER A N 1
ATOM 3328 C CA . SER A 1 415 ? 118.215 7.235 -104.042 1.00 26.78 415 SER A CA 1
ATOM 3329 C C . SER A 1 415 ? 116.933 7.919 -104.555 1.00 26.78 415 SER A C 1
ATOM 3331 O O . SER A 1 415 ? 116.244 7.463 -105.455 1.00 26.78 415 SER A O 1
ATOM 3333 N N . LEU A 1 416 ? 116.778 9.156 -104.060 1.00 28.52 416 LEU A N 1
ATOM 3334 C CA . LEU A 1 416 ? 116.118 10.316 -104.679 1.00 28.52 416 LEU A CA 1
ATOM 3335 C C . LEU A 1 416 ? 114.568 10.410 -104.722 1.00 28.52 416 LEU A C 1
ATOM 3337 O O . LEU A 1 416 ? 113.939 10.231 -105.757 1.00 28.52 416 LEU A O 1
ATOM 3341 N N . HIS A 1 417 ? 114.065 11.083 -103.672 1.00 29.09 417 HIS A N 1
ATOM 3342 C CA . HIS A 1 417 ? 113.440 12.426 -103.773 1.00 29.09 417 HIS A CA 1
ATOM 3343 C C . HIS A 1 417 ? 111.894 12.541 -103.861 1.00 29.09 417 HIS A C 1
ATOM 3345 O O . HIS A 1 417 ? 111.199 11.631 -104.289 1.00 29.09 417 HIS A O 1
ATOM 3351 N N . PHE A 1 418 ? 111.403 13.737 -103.488 1.00 34.06 418 PHE A N 1
ATOM 3352 C CA . PHE A 1 418 ? 110.012 14.240 -103.570 1.00 34.06 418 PHE A CA 1
ATOM 3353 C C . PHE A 1 418 ? 108.941 13.567 -102.659 1.00 34.06 418 PHE A C 1
ATOM 3355 O O . PHE A 1 418 ? 109.222 12.542 -102.039 1.00 34.06 418 PHE A O 1
ATOM 3362 N N . PRO A 1 419 ? 107.807 14.245 -102.340 1.00 48.34 419 PRO A N 1
ATOM 3363 C CA . PRO A 1 419 ? 107.338 14.339 -100.949 1.00 48.34 419 PRO A CA 1
ATOM 3364 C C . PRO A 1 419 ? 106.013 13.608 -100.680 1.00 48.34 419 PRO A C 1
ATOM 3366 O O . PRO A 1 419 ? 105.429 13.760 -99.603 1.00 48.34 419 PRO A O 1
ATOM 3369 N N . ASP A 1 420 ? 105.530 12.821 -101.639 1.00 40.81 420 ASP A N 1
ATOM 3370 C CA . ASP A 1 420 ? 104.153 12.317 -101.655 1.00 40.81 420 ASP A CA 1
ATOM 3371 C C . ASP A 1 420 ? 103.853 11.331 -100.520 1.00 40.81 420 ASP A C 1
ATOM 3373 O O . ASP A 1 420 ? 102.701 11.182 -100.130 1.00 40.81 420 ASP A O 1
ATOM 3377 N N . LEU A 1 421 ? 104.875 10.726 -99.903 1.00 49.28 421 LEU A N 1
ATOM 3378 C CA . LEU A 1 421 ? 104.699 9.891 -98.710 1.00 49.28 421 LEU A CA 1
ATOM 3379 C C . LEU A 1 421 ? 104.294 10.705 -97.465 1.00 49.28 421 LEU A C 1
ATOM 3381 O O . LEU A 1 421 ? 103.578 10.193 -96.609 1.00 49.28 421 LEU A O 1
ATOM 3385 N N . CYS A 1 422 ? 104.722 11.970 -97.377 1.00 53.28 422 CYS A N 1
ATOM 3386 C CA . CYS A 1 422 ? 104.328 12.889 -96.305 1.00 53.28 422 CYS A CA 1
ATOM 3387 C C . CYS A 1 422 ? 102.921 13.451 -96.554 1.00 53.28 422 CYS A C 1
ATOM 3389 O O . CYS A 1 422 ? 102.128 13.574 -95.622 1.00 53.28 422 CYS A O 1
ATOM 3391 N N . VAL A 1 423 ? 102.579 13.710 -97.825 1.00 58.59 423 VAL A N 1
ATOM 3392 C CA . VAL A 1 423 ? 101.198 14.020 -98.226 1.00 58.59 423 VAL A CA 1
ATOM 3393 C C . VAL A 1 423 ? 100.292 12.839 -97.885 1.00 58.59 423 VAL A C 1
ATOM 3395 O O . VAL A 1 423 ? 99.311 13.036 -97.183 1.00 58.59 423 VAL A O 1
ATOM 3398 N N . PHE A 1 424 ? 100.661 11.614 -98.277 1.00 64.50 424 PHE A N 1
ATOM 3399 C CA . PHE A 1 424 ? 99.880 10.407 -98.010 1.00 64.50 424 PHE A CA 1
ATOM 3400 C C . PHE A 1 424 ? 99.708 10.138 -96.511 1.00 64.50 424 PHE A C 1
ATOM 3402 O O . PHE A 1 424 ? 98.598 9.838 -96.075 1.00 64.50 424 PHE A O 1
ATOM 3409 N N . SER A 1 425 ? 100.757 10.303 -95.691 1.00 57.41 425 SER A N 1
ATOM 3410 C CA . SER A 1 425 ? 100.620 10.138 -94.240 1.00 57.41 425 SER A CA 1
ATOM 3411 C C . SER A 1 425 ? 99.707 11.198 -93.624 1.00 57.41 425 SER A C 1
ATOM 3413 O O . SER A 1 425 ? 98.855 10.838 -92.815 1.00 57.41 425 SER A O 1
ATOM 3415 N N . PHE A 1 426 ? 99.817 12.471 -94.033 1.00 65.56 426 PHE A N 1
ATOM 3416 C CA . PHE A 1 426 ? 98.902 13.523 -93.577 1.00 65.56 426 PHE A CA 1
ATOM 3417 C C . PHE A 1 426 ? 97.467 13.310 -94.074 1.00 65.56 426 PHE A C 1
ATOM 3419 O O . PHE A 1 426 ? 96.549 13.460 -93.276 1.00 65.56 426 PHE A O 1
ATOM 3426 N N . THR A 1 427 ? 97.235 12.904 -95.327 1.00 63.31 427 THR A N 1
ATOM 3427 C CA . THR A 1 427 ? 95.876 12.634 -95.834 1.00 63.31 427 THR A CA 1
ATOM 3428 C C . THR A 1 427 ? 95.259 11.407 -95.178 1.00 63.31 427 THR A C 1
ATOM 3430 O O . THR A 1 427 ? 94.105 11.458 -94.777 1.00 63.31 427 THR A O 1
ATOM 3433 N N . SER A 1 428 ? 96.019 10.327 -94.969 1.00 77.19 428 SER A N 1
ATOM 3434 C CA . SER A 1 428 ? 95.543 9.164 -94.210 1.00 77.19 428 SER A CA 1
ATOM 3435 C C . SER A 1 428 ? 95.435 9.428 -92.709 1.00 77.19 428 SER A C 1
ATOM 3437 O O . SER A 1 428 ? 94.932 8.567 -91.993 1.00 77.19 428 SER A O 1
ATOM 3439 N N . GLN A 1 429 ? 95.941 10.549 -92.191 1.00 75.44 429 GLN A N 1
ATOM 3440 C CA . GLN A 1 429 ? 95.737 10.969 -90.804 1.00 75.44 429 GLN A CA 1
ATOM 3441 C C . GLN A 1 429 ? 94.517 11.890 -90.699 1.00 75.44 429 GLN A C 1
ATOM 3443 O O . GLN A 1 429 ? 93.636 11.585 -89.910 1.00 75.44 429 GLN A O 1
ATOM 3448 N N . LEU A 1 430 ? 94.391 12.890 -91.579 1.00 77.69 430 LEU A N 1
ATOM 3449 C CA . LEU A 1 430 ? 93.174 13.691 -91.770 1.00 77.69 430 LEU A CA 1
ATOM 3450 C C . LEU A 1 430 ? 91.938 12.817 -91.997 1.00 77.69 430 LEU A C 1
ATOM 3452 O O . LEU A 1 430 ? 90.946 13.024 -91.317 1.00 77.69 430 LEU A O 1
ATOM 3456 N N . GLN A 1 431 ? 92.014 11.799 -92.863 1.00 82.62 431 GLN A N 1
ATOM 3457 C CA . GLN A 1 431 ? 90.899 10.873 -93.081 1.00 82.62 431 GLN A CA 1
ATOM 3458 C C . GLN A 1 431 ? 90.511 10.129 -91.796 1.00 82.62 431 GLN A C 1
ATOM 3460 O O . GLN A 1 431 ? 89.336 9.956 -91.544 1.00 82.62 431 GLN A O 1
ATOM 3465 N N . ARG A 1 432 ? 91.470 9.735 -90.945 1.00 83.12 432 ARG A N 1
ATOM 3466 C CA . ARG A 1 432 ? 91.170 9.056 -89.668 1.00 83.12 432 ARG A CA 1
ATOM 3467 C C . ARG A 1 432 ? 90.676 9.995 -88.568 1.00 83.12 432 ARG A C 1
ATOM 3469 O O . ARG A 1 432 ? 90.036 9.516 -87.638 1.00 83.12 432 ARG A O 1
ATOM 3476 N N . GLU A 1 433 ? 90.979 11.289 -88.649 1.00 82.62 433 GLU A N 1
ATOM 3477 C CA . GLU A 1 433 ? 90.330 12.297 -87.807 1.00 82.62 433 GLU A CA 1
ATOM 3478 C C . GLU A 1 433 ? 88.894 12.539 -88.299 1.00 82.62 433 GLU A C 1
ATOM 3480 O O . GLU A 1 433 ? 87.980 12.450 -87.493 1.00 82.62 433 GLU A O 1
ATOM 3485 N N . ASP A 1 434 ? 88.677 12.716 -89.608 1.00 82.19 434 ASP A N 1
ATOM 3486 C CA . ASP A 1 434 ? 87.356 12.905 -90.235 1.00 82.19 434 ASP A CA 1
ATOM 3487 C C . ASP A 1 434 ? 86.437 11.685 -90.027 1.00 82.19 434 ASP A C 1
ATOM 3489 O O . ASP A 1 434 ? 85.317 11.830 -89.548 1.00 82.19 434 ASP A O 1
ATOM 3493 N N . ASP A 1 435 ? 86.921 10.462 -90.268 1.00 87.12 435 ASP A N 1
ATOM 3494 C CA . ASP A 1 435 ? 86.198 9.209 -89.995 1.00 87.12 435 ASP A CA 1
ATOM 3495 C C . ASP A 1 435 ? 85.799 9.098 -88.507 1.00 87.12 435 ASP A C 1
ATOM 3497 O O . ASP A 1 435 ? 84.737 8.559 -88.186 1.00 87.12 435 ASP A O 1
ATOM 3501 N N . ARG A 1 436 ? 86.630 9.613 -87.583 1.00 90.06 436 ARG A N 1
ATOM 3502 C CA . ARG A 1 436 ? 86.345 9.598 -86.140 1.00 90.06 436 ARG A CA 1
ATOM 3503 C C . ARG A 1 436 ? 85.377 10.708 -85.737 1.00 90.06 436 ARG A C 1
ATOM 3505 O O . ARG A 1 436 ? 84.436 10.423 -85.011 1.00 90.06 436 ARG A O 1
ATOM 3512 N N . GLU A 1 437 ? 85.559 11.935 -86.220 1.00 87.00 437 GLU A N 1
ATOM 3513 C CA . GLU A 1 437 ? 84.632 13.048 -85.977 1.00 87.00 437 GLU A CA 1
ATOM 3514 C C . GLU A 1 437 ? 83.240 12.741 -86.552 1.00 87.00 437 GLU A C 1
ATOM 3516 O O . GLU A 1 437 ? 82.235 13.041 -85.910 1.00 87.00 437 GLU A O 1
ATOM 3521 N N . ASN A 1 438 ? 83.161 12.053 -87.697 1.00 87.88 438 ASN A N 1
ATOM 3522 C CA . ASN A 1 438 ? 81.907 11.529 -88.239 1.00 87.88 438 ASN A CA 1
ATOM 3523 C C . ASN A 1 438 ? 81.299 10.436 -87.339 1.00 87.88 438 ASN A C 1
ATOM 3525 O O . ASN A 1 438 ? 80.108 10.504 -87.049 1.00 87.88 438 ASN A O 1
ATOM 3529 N N . ALA A 1 439 ? 82.086 9.480 -86.828 1.00 91.00 439 ALA A N 1
ATOM 3530 C CA . ALA A 1 439 ? 81.585 8.461 -85.895 1.00 91.00 439 ALA A CA 1
ATOM 3531 C C . ALA A 1 439 ? 81.112 9.055 -84.549 1.00 91.00 439 ALA A C 1
ATOM 3533 O O . ALA A 1 439 ? 80.058 8.676 -84.039 1.00 91.00 439 ALA A O 1
ATOM 3534 N N . GLU A 1 440 ? 81.842 10.031 -83.998 1.00 93.12 440 GLU A N 1
ATOM 3535 C CA . GLU A 1 440 ? 81.436 10.804 -82.816 1.00 93.12 440 GLU A CA 1
ATOM 3536 C C . GLU A 1 440 ? 80.145 11.606 -83.099 1.00 93.12 440 GLU A C 1
ATOM 3538 O O . GLU A 1 440 ? 79.263 11.699 -82.243 1.00 93.12 440 GLU A O 1
ATOM 3543 N N . MET A 1 441 ? 79.978 12.138 -84.317 1.00 93.06 441 MET A N 1
ATOM 3544 C CA . MET A 1 441 ? 78.759 12.835 -84.746 1.00 93.06 441 MET A CA 1
ATOM 3545 C C . MET A 1 441 ? 77.562 11.889 -84.926 1.00 93.06 441 MET A C 1
ATOM 3547 O O . MET A 1 441 ? 76.444 12.256 -84.555 1.00 93.06 441 MET A O 1
ATOM 3551 N N . GLU A 1 442 ? 77.772 10.675 -85.442 1.00 91.12 442 GLU A N 1
ATOM 3552 C CA . GLU A 1 442 ? 76.743 9.632 -85.516 1.00 91.12 442 GLU A CA 1
ATOM 3553 C C . GLU A 1 442 ? 76.315 9.175 -84.113 1.00 91.12 442 GLU A C 1
ATOM 3555 O O . GLU A 1 442 ? 75.116 9.158 -83.830 1.00 91.12 442 GLU A O 1
ATOM 3560 N N . GLU A 1 443 ? 77.252 8.930 -83.186 1.00 94.06 443 GLU A N 1
ATOM 3561 C CA . GLU A 1 443 ? 76.920 8.581 -81.795 1.00 94.06 443 GLU A CA 1
ATOM 3562 C C . GLU A 1 443 ? 76.142 9.714 -81.095 1.00 94.06 443 GLU A C 1
ATOM 3564 O O . GLU A 1 443 ? 75.145 9.475 -80.405 1.00 94.06 443 GLU A O 1
ATOM 3569 N N . LEU A 1 444 ? 76.539 10.976 -81.298 1.00 94.50 444 LEU A N 1
ATOM 3570 C CA . LEU A 1 444 ? 75.806 12.136 -80.780 1.00 94.50 444 LEU A CA 1
ATOM 3571 C C . LEU A 1 444 ? 74.409 12.274 -81.409 1.00 94.50 444 LEU A C 1
ATOM 3573 O O . LEU A 1 444 ? 73.468 12.686 -80.723 1.00 94.50 444 LEU A O 1
ATOM 3577 N N . MET A 1 445 ? 74.242 11.905 -82.681 1.00 93.88 445 MET A N 1
ATOM 3578 C CA . MET A 1 445 ? 72.948 11.890 -83.366 1.00 93.88 445 MET A CA 1
ATOM 3579 C C . MET A 1 445 ? 72.035 10.769 -82.844 1.00 93.88 445 MET A C 1
ATOM 3581 O O . MET A 1 445 ? 70.859 11.032 -82.575 1.00 93.88 445 MET A O 1
ATOM 3585 N N . GLU A 1 446 ? 72.550 9.556 -82.625 1.00 94.00 446 GLU A N 1
ATOM 3586 C CA . GLU A 1 446 ? 71.792 8.467 -81.994 1.00 94.00 446 GLU A CA 1
ATOM 3587 C C . GLU A 1 446 ? 71.368 8.838 -80.567 1.00 94.00 446 GLU A C 1
ATOM 3589 O O . GLU A 1 446 ? 70.184 8.746 -80.225 1.00 94.00 446 GLU A O 1
ATOM 3594 N N . ASN A 1 447 ? 72.294 9.361 -79.756 1.00 96.31 447 ASN A N 1
ATOM 3595 C CA . ASN A 1 447 ? 72.000 9.859 -78.412 1.00 96.31 447 ASN A CA 1
ATOM 3596 C C . ASN A 1 447 ? 70.932 10.969 -78.430 1.00 96.31 447 ASN A C 1
ATOM 3598 O O . ASN A 1 447 ? 70.008 10.955 -77.610 1.00 96.31 447 ASN A O 1
ATOM 3602 N N . LEU A 1 448 ? 70.988 11.903 -79.388 1.00 95.88 448 LEU A N 1
ATOM 3603 C CA . LEU A 1 448 ? 69.968 12.941 -79.564 1.00 95.88 448 LEU A CA 1
ATOM 3604 C C . LEU A 1 448 ? 68.589 12.345 -79.895 1.00 95.88 448 LEU A C 1
ATOM 3606 O O . LEU A 1 448 ? 67.579 12.806 -79.354 1.00 95.88 448 LEU A O 1
ATOM 3610 N N . VAL A 1 449 ? 68.526 11.313 -80.744 1.00 95.44 449 VAL A N 1
ATOM 3611 C CA . VAL A 1 449 ? 67.280 10.598 -81.073 1.00 95.44 449 VAL A CA 1
ATOM 3612 C C . VAL A 1 449 ? 66.729 9.864 -79.848 1.00 95.44 449 VAL A C 1
ATOM 3614 O O . VAL A 1 449 ? 65.545 10.022 -79.537 1.00 95.44 449 VAL A O 1
ATOM 3617 N N . VAL A 1 450 ? 67.567 9.140 -79.099 1.00 95.88 450 VAL A N 1
ATOM 3618 C CA . VAL A 1 450 ? 67.178 8.450 -77.855 1.00 95.88 450 VAL A CA 1
ATOM 3619 C C . VAL A 1 450 ? 66.634 9.446 -76.827 1.00 95.88 450 VAL A C 1
ATOM 3621 O O . VAL A 1 450 ? 65.529 9.255 -76.311 1.00 95.88 450 VAL A O 1
ATOM 3624 N N . LEU A 1 451 ? 67.333 10.560 -76.589 1.00 95.12 451 LEU A N 1
ATOM 3625 C CA . LEU A 1 451 ? 66.875 11.631 -75.697 1.00 95.12 451 LEU A CA 1
ATOM 3626 C C . LEU A 1 451 ? 65.570 12.278 -76.191 1.00 95.12 451 LEU A C 1
ATOM 3628 O O . LEU A 1 451 ? 64.701 12.613 -75.382 1.00 95.12 451 LEU A O 1
ATOM 3632 N N . GLN A 1 452 ? 65.374 12.422 -77.506 1.00 95.19 452 GLN A N 1
ATOM 3633 C CA . GLN A 1 452 ? 64.123 12.944 -78.063 1.00 95.19 452 GLN A CA 1
ATOM 3634 C C . GLN A 1 452 ? 62.949 11.963 -77.873 1.00 95.19 452 GLN A C 1
ATOM 3636 O O . GLN A 1 452 ? 61.827 12.404 -77.608 1.00 95.19 452 GLN A O 1
ATOM 3641 N N . VAL A 1 453 ? 63.184 10.649 -77.966 1.00 96.00 453 VAL A N 1
ATOM 3642 C CA . VAL A 1 453 ? 62.185 9.606 -77.672 1.00 96.00 453 VAL A CA 1
ATOM 3643 C C . VAL A 1 453 ? 61.854 9.574 -76.177 1.00 96.00 453 VAL A C 1
ATOM 3645 O O . VAL A 1 453 ? 60.677 9.632 -75.818 1.00 96.00 453 VAL A O 1
ATOM 3648 N N . GLN A 1 454 ? 62.860 9.589 -75.296 1.00 95.81 454 GLN A N 1
ATOM 3649 C CA . GLN A 1 454 ? 62.662 9.667 -73.843 1.00 95.81 454 GLN A CA 1
ATOM 3650 C C . GLN A 1 454 ? 61.870 10.923 -73.446 1.00 95.81 454 GLN A C 1
ATOM 3652 O O . GLN A 1 454 ? 60.890 10.829 -72.708 1.00 95.81 454 GLN A O 1
ATOM 3657 N N . LYS A 1 455 ? 62.210 12.091 -74.009 1.00 96.25 455 LYS A N 1
ATOM 3658 C CA . LYS A 1 455 ? 61.482 13.355 -73.797 1.00 96.25 455 LYS A CA 1
ATOM 3659 C C . LYS A 1 455 ? 60.012 13.279 -74.227 1.00 96.25 455 LYS A C 1
ATOM 3661 O O . LYS A 1 455 ? 59.159 13.843 -73.545 1.00 96.25 455 LYS A O 1
ATOM 3666 N N . LYS A 1 456 ? 59.702 12.589 -75.333 1.00 96.75 456 LYS A N 1
ATOM 3667 C CA . LYS A 1 456 ? 58.315 12.338 -75.775 1.00 96.75 456 LYS A CA 1
ATOM 3668 C C . LYS A 1 456 ? 57.583 11.400 -74.805 1.00 96.75 456 LYS A C 1
ATOM 3670 O O . LYS A 1 456 ? 56.448 11.691 -74.442 1.00 96.75 456 LYS A O 1
ATOM 3675 N N . SER A 1 457 ? 58.240 10.334 -74.343 1.00 95.81 457 SER A N 1
ATOM 3676 C CA . SER A 1 457 ? 57.674 9.379 -73.376 1.00 95.81 457 SER A CA 1
ATOM 3677 C C . SER A 1 457 ? 57.333 10.044 -72.034 1.00 95.81 457 SER A C 1
ATOM 3679 O O . SER A 1 457 ? 56.192 9.982 -71.581 1.00 95.81 457 SER A O 1
ATOM 3681 N N . LEU A 1 458 ? 58.283 10.786 -71.451 1.00 96.56 458 LEU A N 1
ATOM 3682 C CA . LEU A 1 458 ? 58.102 11.503 -70.181 1.00 96.56 458 LEU A CA 1
ATOM 3683 C C . LEU A 1 458 ? 57.019 12.593 -70.255 1.00 96.56 458 LEU A C 1
ATOM 3685 O O . LEU A 1 458 ? 56.364 12.881 -69.255 1.00 96.56 458 LEU A O 1
ATOM 3689 N N . LEU A 1 459 ? 56.799 13.197 -71.430 1.00 97.00 459 LEU A N 1
ATOM 3690 C CA . LEU A 1 459 ? 55.701 14.144 -71.634 1.00 97.00 459 LEU A CA 1
ATOM 3691 C C . LEU A 1 459 ? 54.334 13.440 -71.580 1.00 97.00 459 LEU A C 1
ATOM 3693 O O . LEU A 1 459 ? 53.439 13.908 -70.881 1.00 97.00 459 LEU A O 1
ATOM 3697 N N . LEU A 1 460 ? 54.196 12.289 -72.247 1.00 96.31 460 LEU A N 1
ATOM 3698 C CA . LEU A 1 460 ? 52.975 11.475 -72.201 1.00 96.31 460 LEU A CA 1
ATOM 3699 C C . LEU A 1 460 ? 52.701 10.927 -70.791 1.00 96.31 460 LEU A C 1
ATOM 3701 O O . LEU A 1 460 ? 51.553 10.926 -70.344 1.00 96.31 460 LEU A O 1
ATOM 3705 N N . GLU A 1 461 ? 53.741 10.511 -70.063 1.00 96.56 461 GLU A N 1
ATOM 3706 C CA . GLU A 1 461 ? 53.613 10.090 -68.664 1.00 96.56 461 GLU A CA 1
ATOM 3707 C C . GLU A 1 461 ? 53.155 11.250 -67.769 1.00 96.56 461 GLU A C 1
ATOM 3709 O O . GLU A 1 461 ? 52.191 11.103 -67.016 1.00 96.56 461 GLU A O 1
ATOM 3714 N N . LYS A 1 462 ? 53.776 12.431 -67.895 1.00 97.00 462 LYS A N 1
ATOM 3715 C CA . LYS A 1 462 ? 53.373 13.646 -67.172 1.00 97.00 462 LYS A CA 1
ATOM 3716 C C . LYS A 1 462 ? 51.903 13.993 -67.414 1.00 97.00 462 LYS A C 1
ATOM 3718 O O . LYS A 1 462 ? 51.190 14.300 -66.458 1.00 97.00 462 LYS A O 1
ATOM 3723 N N . ASP A 1 463 ? 51.441 13.947 -68.661 1.00 96.75 463 ASP A N 1
ATOM 3724 C CA . ASP A 1 463 ? 50.059 14.295 -69.002 1.00 96.75 463 ASP A CA 1
ATOM 3725 C C . ASP A 1 463 ? 49.063 13.223 -68.513 1.00 96.75 463 ASP A C 1
ATOM 3727 O O . ASP A 1 463 ? 47.991 13.562 -68.001 1.00 96.75 463 ASP A O 1
ATOM 3731 N N . SER A 1 464 ? 49.450 11.942 -68.540 1.00 96.88 464 SER A N 1
ATOM 3732 C CA . SER A 1 464 ? 48.708 10.831 -67.919 1.00 96.88 464 SER A CA 1
ATOM 3733 C C . SER A 1 464 ? 48.588 10.989 -66.395 1.00 96.88 464 SER A C 1
ATOM 3735 O O . SER A 1 464 ? 47.494 10.890 -65.829 1.00 96.88 464 SER A O 1
ATOM 3737 N N . LEU A 1 465 ? 49.685 11.325 -65.709 1.00 97.00 465 LEU A N 1
ATOM 3738 C CA . LEU A 1 465 ? 49.687 11.617 -64.274 1.00 97.00 465 LEU A CA 1
ATOM 3739 C C . LEU A 1 465 ? 48.844 12.860 -63.950 1.00 97.00 465 LEU A C 1
ATOM 3741 O O . LEU A 1 465 ? 48.071 12.835 -62.992 1.00 97.00 465 LEU A O 1
ATOM 3745 N N . MET A 1 466 ? 48.901 13.911 -64.773 1.00 97.31 466 MET A N 1
ATOM 3746 C CA . MET A 1 466 ? 48.056 15.100 -64.617 1.00 97.31 466 MET A CA 1
ATOM 3747 C C . MET A 1 466 ? 46.561 14.773 -64.775 1.00 97.31 466 MET A C 1
ATOM 3749 O O . MET A 1 466 ? 45.731 15.320 -64.045 1.00 97.31 466 MET A O 1
ATOM 3753 N N . ALA A 1 467 ? 46.201 13.871 -65.693 1.00 97.25 467 ALA A N 1
ATOM 3754 C CA . ALA A 1 467 ? 44.831 13.380 -65.826 1.00 97.25 467 ALA A CA 1
ATOM 3755 C C . ALA A 1 467 ? 44.390 12.593 -64.578 1.00 97.25 467 ALA A C 1
ATOM 3757 O O . ALA A 1 467 ? 43.310 12.852 -64.045 1.00 97.25 467 ALA A O 1
ATOM 3758 N N . ARG A 1 468 ? 45.245 11.704 -64.049 1.00 97.81 468 ARG A N 1
ATOM 3759 C CA . ARG A 1 468 ? 44.979 10.966 -62.798 1.00 97.81 468 ARG A CA 1
ATOM 3760 C C . ARG A 1 468 ? 44.787 11.893 -61.596 1.00 97.81 468 ARG A C 1
ATOM 3762 O O . ARG A 1 468 ? 43.854 11.677 -60.828 1.00 97.81 468 ARG A O 1
ATOM 3769 N N . VAL A 1 469 ? 45.607 12.939 -61.451 1.00 96.62 469 VAL A N 1
ATOM 3770 C CA . VAL A 1 469 ? 45.448 13.946 -60.382 1.00 96.62 469 VAL A CA 1
ATOM 3771 C C . VAL A 1 469 ? 44.074 14.615 -60.467 1.00 96.62 469 VAL A C 1
ATOM 3773 O O . VAL A 1 469 ? 43.348 14.611 -59.479 1.00 96.62 469 VAL A O 1
ATOM 3776 N N . LYS A 1 470 ? 43.654 15.081 -61.651 1.00 97.94 470 LYS A N 1
ATOM 3777 C CA . LYS A 1 470 ? 42.335 15.717 -61.850 1.00 97.94 470 LYS A CA 1
ATOM 3778 C C . LYS A 1 470 ? 41.157 14.784 -61.526 1.00 97.94 470 LYS A C 1
ATOM 3780 O O . LYS A 1 470 ? 40.138 15.237 -61.003 1.00 97.94 470 LYS A O 1
ATOM 3785 N N . VAL A 1 471 ? 41.283 13.483 -61.806 1.00 97.62 471 VAL A N 1
ATOM 3786 C CA . VAL A 1 471 ? 40.276 12.475 -61.419 1.00 97.62 471 VAL A CA 1
ATOM 3787 C C . VAL A 1 471 ? 40.213 12.323 -59.896 1.00 97.62 471 VAL A C 1
ATOM 3789 O O . VAL A 1 471 ? 39.124 12.407 -59.326 1.00 97.62 471 VAL A O 1
ATOM 3792 N N . LEU A 1 472 ? 41.364 12.187 -59.230 1.00 96.31 472 LEU A N 1
ATOM 3793 C CA . LEU A 1 472 ? 41.448 12.068 -57.771 1.00 96.31 472 LEU A CA 1
ATOM 3794 C C . LEU A 1 472 ? 40.947 13.332 -57.053 1.00 96.31 472 LEU A C 1
ATOM 3796 O O . LEU A 1 472 ? 40.241 13.229 -56.053 1.00 96.31 472 LEU A O 1
ATOM 3800 N N . GLU A 1 473 ? 41.227 14.528 -57.576 1.00 96.62 473 GLU A N 1
ATOM 3801 C CA . GLU A 1 473 ? 40.679 15.795 -57.069 1.00 96.62 473 GLU A CA 1
ATOM 3802 C C . GLU A 1 473 ? 39.145 15.826 -57.146 1.00 96.62 473 GLU A C 1
ATOM 3804 O O . GLU A 1 473 ? 38.474 16.205 -56.179 1.00 96.62 473 GLU A O 1
ATOM 3809 N N . ALA A 1 474 ? 38.571 15.375 -58.268 1.00 96.69 474 ALA A N 1
ATOM 3810 C CA . ALA A 1 474 ? 37.125 15.273 -58.439 1.00 96.69 474 ALA A CA 1
ATOM 3811 C C . ALA A 1 474 ? 36.500 14.225 -57.498 1.00 96.69 474 ALA A C 1
ATOM 3813 O O . ALA A 1 474 ? 35.417 14.451 -56.954 1.00 96.69 474 ALA A O 1
ATOM 3814 N N . GLU A 1 475 ? 37.175 13.101 -57.255 1.00 96.69 475 GLU A N 1
ATOM 3815 C CA . GLU A 1 475 ? 36.750 12.074 -56.294 1.00 96.69 475 GLU A CA 1
ATOM 3816 C C . GLU A 1 475 ? 36.794 12.570 -54.855 1.00 96.69 475 GLU A C 1
ATOM 3818 O O . GLU A 1 475 ? 35.817 12.422 -54.121 1.00 96.69 475 GLU A O 1
ATOM 3823 N N . LEU A 1 476 ? 37.869 13.255 -54.475 1.00 95.50 476 LEU A N 1
ATOM 3824 C CA . LEU A 1 476 ? 38.035 13.869 -53.164 1.00 95.50 476 LEU A CA 1
ATOM 3825 C C . LEU A 1 476 ? 36.969 14.963 -52.941 1.00 95.50 476 LEU A C 1
ATOM 3827 O O . LEU A 1 476 ? 36.379 15.055 -51.861 1.00 95.50 476 LEU A O 1
ATOM 3831 N N . ALA A 1 477 ? 36.620 15.736 -53.976 1.00 97.38 477 ALA A N 1
ATOM 3832 C CA . ALA A 1 477 ? 35.498 16.675 -53.939 1.00 97.38 477 ALA A CA 1
ATOM 3833 C C . ALA A 1 477 ? 34.129 15.974 -53.785 1.00 97.38 477 ALA A C 1
ATOM 3835 O O . ALA A 1 477 ? 33.299 16.428 -52.986 1.00 97.38 477 ALA A O 1
ATOM 3836 N N . ARG A 1 478 ? 33.893 14.847 -54.481 1.00 97.06 478 ARG A N 1
ATOM 3837 C CA . ARG A 1 478 ? 32.692 14.005 -54.296 1.00 97.06 478 ARG A CA 1
ATOM 3838 C C . ARG A 1 478 ? 32.613 13.465 -52.863 1.00 97.06 478 ARG A C 1
ATOM 3840 O O . ARG A 1 478 ? 31.586 13.650 -52.211 1.00 97.06 478 ARG A O 1
ATOM 3847 N N . ALA A 1 479 ? 33.700 12.897 -52.341 1.00 95.25 479 ALA A N 1
ATOM 3848 C CA . ALA A 1 479 ? 33.793 12.369 -50.981 1.00 95.25 479 ALA A CA 1
ATOM 3849 C C . ALA A 1 479 ? 33.545 13.457 -49.919 1.00 95.25 479 ALA A C 1
ATOM 3851 O O . ALA A 1 479 ? 32.710 13.272 -49.035 1.00 95.25 479 ALA A O 1
ATOM 3852 N N . ARG A 1 480 ? 34.158 14.645 -50.052 1.00 96.88 480 ARG A N 1
ATOM 3853 C CA . ARG A 1 480 ? 33.881 15.809 -49.182 1.00 96.88 480 ARG A CA 1
ATOM 3854 C C . ARG A 1 480 ? 32.405 16.231 -49.216 1.00 96.88 480 ARG A C 1
ATOM 3856 O O . ARG A 1 480 ? 31.853 16.594 -48.177 1.00 96.88 480 ARG A O 1
ATOM 3863 N N . LYS A 1 481 ? 31.745 16.181 -50.381 1.00 97.50 481 LYS A N 1
ATOM 3864 C CA . LYS A 1 481 ? 30.311 16.503 -50.525 1.00 97.50 481 LYS A CA 1
ATOM 3865 C C . LYS A 1 481 ? 29.404 15.442 -49.890 1.00 97.50 481 LYS A C 1
ATOM 3867 O O . LYS A 1 481 ? 28.357 15.804 -49.356 1.00 97.50 481 LYS A O 1
ATOM 3872 N N . ILE A 1 482 ? 29.801 14.169 -49.920 1.00 96.56 482 ILE A N 1
ATOM 3873 C CA . ILE A 1 482 ? 29.113 13.075 -49.220 1.00 96.56 482 ILE A CA 1
ATOM 3874 C C . ILE A 1 482 ? 29.311 13.209 -47.706 1.00 96.56 482 ILE A C 1
ATOM 3876 O O . ILE A 1 482 ? 28.320 13.205 -46.982 1.00 96.56 482 ILE A O 1
ATOM 3880 N N . ASN A 1 483 ? 30.536 13.453 -47.228 1.00 94.38 483 ASN A N 1
ATOM 3881 C CA . ASN A 1 483 ? 30.799 13.575 -45.791 1.00 94.38 483 ASN A CA 1
ATOM 3882 C C . ASN A 1 483 ? 30.055 14.774 -45.157 1.00 94.38 483 ASN A C 1
ATOM 3884 O O . ASN A 1 483 ? 29.466 14.677 -44.087 1.00 94.38 483 ASN A O 1
ATOM 3888 N N . ARG A 1 484 ? 29.945 15.898 -45.884 1.00 97.94 484 ARG A N 1
ATOM 3889 C CA . ARG A 1 484 ? 29.092 17.041 -45.488 1.00 97.94 484 ARG A CA 1
ATOM 3890 C C . ARG A 1 484 ? 27.584 16.734 -45.455 1.00 97.94 484 ARG A C 1
ATOM 3892 O O . ARG A 1 484 ? 26.828 17.544 -44.924 1.00 97.94 484 ARG A O 1
ATOM 3899 N N . ARG A 1 485 ? 27.126 15.623 -46.044 1.00 97.44 485 ARG A N 1
ATOM 3900 C CA . ARG A 1 485 ? 25.732 15.144 -45.962 1.00 97.44 485 ARG A CA 1
ATOM 3901 C C . ARG A 1 485 ? 25.547 14.147 -44.819 1.00 97.44 485 ARG A C 1
ATOM 3903 O O . ARG A 1 485 ? 24.552 14.259 -44.114 1.00 97.44 485 ARG A O 1
ATOM 3910 N N . SER A 1 486 ? 26.488 13.221 -44.611 1.00 93.00 486 SER A N 1
ATOM 3911 C CA . SER A 1 486 ? 26.459 12.315 -43.455 1.00 93.00 486 SER A CA 1
ATOM 3912 C C . SER A 1 486 ? 26.588 13.082 -42.144 1.00 93.00 486 SER A C 1
ATOM 3914 O O . SER A 1 486 ? 25.776 12.837 -41.261 1.00 93.00 486 SER A O 1
ATOM 3916 N N . GLN A 1 487 ? 27.488 14.072 -42.050 1.00 97.69 487 GLN A N 1
ATOM 3917 C CA . GLN A 1 487 ? 27.601 14.923 -40.860 1.00 97.69 487 GLN A CA 1
ATOM 3918 C C . GLN A 1 487 ? 26.259 15.577 -40.516 1.00 97.69 487 GLN A C 1
ATOM 3920 O O . GLN A 1 487 ? 25.747 15.362 -39.431 1.00 97.69 487 GLN A O 1
ATOM 3925 N N . LYS A 1 488 ? 25.597 16.233 -41.480 1.00 97.94 488 LYS A N 1
ATOM 3926 C CA . LYS A 1 488 ? 24.265 16.825 -41.258 1.00 97.94 488 LYS A CA 1
ATOM 3927 C C . LYS A 1 488 ? 23.195 15.819 -40.825 1.00 97.94 488 LYS A C 1
ATOM 3929 O O . LYS A 1 488 ? 22.257 16.211 -40.143 1.00 97.94 488 LYS A O 1
ATOM 3934 N N . LYS A 1 489 ? 23.296 14.548 -41.232 1.00 98.12 489 LYS A N 1
ATOM 3935 C CA . LYS A 1 489 ? 22.391 13.493 -40.750 1.00 98.12 489 LYS A CA 1
ATOM 3936 C C . LYS A 1 489 ? 22.733 13.088 -39.312 1.00 98.12 489 LYS A C 1
ATOM 3938 O O . LYS A 1 489 ? 21.812 12.897 -38.529 1.00 98.12 489 LYS A O 1
ATOM 3943 N N . ILE A 1 490 ? 24.019 13.001 -38.968 1.00 96.56 490 ILE A N 1
ATOM 3944 C CA . ILE A 1 490 ? 24.493 12.782 -37.594 1.00 96.56 490 ILE A CA 1
ATOM 3945 C C . ILE A 1 490 ? 24.009 13.930 -36.700 1.00 96.56 490 ILE A C 1
ATOM 3947 O O . ILE A 1 490 ? 23.301 13.659 -35.745 1.00 96.56 490 ILE A O 1
ATOM 3951 N N . ASP A 1 491 ? 24.244 15.192 -37.074 1.00 97.44 491 ASP A N 1
ATOM 3952 C CA . ASP A 1 491 ? 23.829 16.384 -36.311 1.00 97.44 491 ASP A CA 1
ATOM 3953 C C . ASP A 1 491 ? 22.312 16.417 -36.007 1.00 97.44 491 ASP A C 1
ATOM 3955 O O . ASP A 1 491 ? 21.886 16.966 -34.992 1.00 97.44 491 ASP A O 1
ATOM 3959 N N . ILE A 1 492 ? 21.481 15.852 -36.896 1.00 98.06 492 ILE A N 1
ATOM 3960 C CA . ILE A 1 492 ? 20.027 15.715 -36.703 1.00 98.06 492 ILE A CA 1
ATOM 3961 C C . ILE A 1 492 ? 19.703 14.543 -35.768 1.00 98.06 492 ILE A C 1
ATOM 3963 O O . ILE A 1 492 ? 18.883 14.703 -34.867 1.00 98.06 492 ILE A O 1
ATOM 3967 N N . LEU A 1 493 ? 20.341 13.384 -35.962 1.00 97.12 493 LEU A N 1
ATOM 3968 C CA . LEU A 1 493 ? 20.138 12.201 -35.121 1.00 97.12 493 LEU A CA 1
ATOM 3969 C C . LEU A 1 493 ? 20.607 12.443 -33.681 1.00 97.12 493 LEU A C 1
ATOM 3971 O O . LEU A 1 493 ? 19.891 12.085 -32.754 1.00 97.12 493 LEU A O 1
ATOM 3975 N N . THR A 1 494 ? 21.746 13.113 -33.482 1.00 97.38 494 THR A N 1
ATOM 3976 C CA . THR A 1 494 ? 22.240 13.525 -32.162 1.00 97.38 494 THR A CA 1
ATOM 3977 C C . THR A 1 494 ? 21.193 14.366 -31.434 1.00 97.38 494 THR A C 1
ATOM 3979 O O . THR A 1 494 ? 20.818 14.012 -30.326 1.00 97.38 494 THR A O 1
ATOM 3982 N N . LYS A 1 495 ? 20.601 15.372 -32.092 1.00 97.81 495 LYS A N 1
ATOM 3983 C CA . LYS A 1 495 ? 19.526 16.197 -31.505 1.00 97.81 495 LYS A CA 1
ATOM 3984 C C . LYS A 1 495 ? 18.230 15.442 -31.224 1.00 97.81 495 LYS A C 1
ATOM 3986 O O . LYS A 1 495 ? 17.476 15.820 -30.331 1.00 97.81 495 LYS A O 1
ATOM 3991 N N . GLN A 1 496 ? 17.942 14.391 -31.990 1.00 96.62 496 GLN A N 1
ATOM 3992 C CA . GLN A 1 496 ? 16.810 13.505 -31.712 1.00 96.62 496 GLN A CA 1
ATOM 3993 C C . GLN A 1 496 ? 17.079 12.615 -30.492 1.00 96.62 496 GLN A C 1
ATOM 3995 O O . GLN A 1 496 ? 16.164 12.417 -29.699 1.00 96.62 496 GLN A O 1
ATOM 4000 N N . VAL A 1 497 ? 18.316 12.141 -30.310 1.00 96.25 497 VAL A N 1
ATOM 4001 C CA . VAL A 1 497 ? 18.745 11.387 -29.120 1.00 96.25 497 VAL A CA 1
ATOM 4002 C C . VAL A 1 497 ? 18.794 12.288 -27.883 1.00 96.25 497 VAL A C 1
ATOM 4004 O O . VAL A 1 497 ? 18.216 11.920 -26.871 1.00 96.25 497 VAL A O 1
ATOM 4007 N N . GLU A 1 498 ? 19.377 13.486 -27.973 1.00 96.94 498 GLU A N 1
ATOM 4008 C CA . GLU A 1 498 ? 19.391 14.491 -26.896 1.00 96.94 498 GLU A CA 1
ATOM 4009 C C . GLU A 1 498 ? 17.964 14.774 -26.397 1.00 96.94 498 GLU A C 1
ATOM 4011 O O . GLU A 1 498 ? 17.677 14.596 -25.215 1.00 96.94 498 GLU A O 1
ATOM 4016 N N . LYS A 1 499 ? 17.028 15.085 -27.306 1.00 98.00 499 LYS A N 1
ATOM 4017 C CA . LYS A 1 499 ? 15.618 15.299 -26.948 1.00 98.00 499 LYS A CA 1
ATOM 4018 C C . LYS A 1 499 ? 14.937 14.039 -26.388 1.00 98.00 499 LYS A C 1
ATOM 4020 O O . LYS A 1 499 ? 14.074 14.143 -25.517 1.00 98.00 499 LYS A O 1
ATOM 4025 N N . ALA A 1 500 ? 15.272 12.851 -26.893 1.00 95.75 500 ALA A N 1
ATOM 4026 C CA . ALA A 1 500 ? 14.731 11.602 -26.357 1.00 95.75 500 ALA A CA 1
ATOM 4027 C C . ALA A 1 500 ? 15.202 11.368 -24.912 1.00 95.75 500 ALA A C 1
ATOM 4029 O O . ALA A 1 500 ? 14.378 11.034 -24.067 1.00 95.75 500 ALA A O 1
ATOM 4030 N N . MET A 1 501 ? 16.476 11.642 -24.618 1.00 97.62 501 MET A N 1
ATOM 4031 C CA . MET A 1 501 ? 17.045 11.573 -23.270 1.00 97.62 501 MET A CA 1
ATOM 4032 C C . MET A 1 501 ? 16.454 12.638 -22.334 1.00 97.62 501 MET A C 1
ATOM 4034 O O . MET A 1 501 ? 16.167 12.335 -21.183 1.00 97.62 501 MET A O 1
ATOM 4038 N N . GLU A 1 502 ? 16.214 13.869 -22.802 1.00 97.25 502 GLU A N 1
ATOM 4039 C CA . GLU A 1 502 ? 15.506 14.903 -22.022 1.00 97.25 502 GLU A CA 1
ATOM 4040 C C . GLU A 1 502 ? 14.088 14.451 -21.635 1.00 97.25 502 GLU A C 1
ATOM 4042 O O . GLU A 1 502 ? 13.704 14.522 -20.463 1.00 97.25 502 GLU A O 1
ATOM 4047 N N . ASN A 1 503 ? 13.330 13.919 -22.601 1.00 96.19 503 ASN A N 1
ATOM 4048 C CA . ASN A 1 503 ? 12.009 13.343 -22.354 1.00 96.19 503 ASN A CA 1
ATOM 4049 C C . ASN A 1 503 ? 12.088 12.171 -21.356 1.00 96.19 503 ASN A C 1
ATOM 4051 O O . ASN A 1 503 ? 11.309 12.122 -20.406 1.00 96.19 503 ASN A O 1
ATOM 4055 N N . GLU A 1 504 ? 13.034 11.249 -21.545 1.00 96.44 504 GLU A N 1
ATOM 4056 C CA . GLU A 1 504 ? 13.252 10.079 -20.687 1.00 96.44 504 GLU A CA 1
ATOM 4057 C C . GLU A 1 504 ? 13.618 10.469 -19.248 1.00 96.44 504 GLU A C 1
ATOM 4059 O O . GLU A 1 504 ? 13.049 9.916 -18.307 1.00 96.44 504 GLU A O 1
ATOM 4064 N N . MET A 1 505 ? 14.500 11.454 -19.052 1.00 96.56 505 MET A N 1
ATOM 4065 C CA . MET A 1 505 ? 14.832 11.985 -17.724 1.00 96.56 505 MET A CA 1
ATOM 4066 C C . MET A 1 505 ? 13.610 12.617 -17.049 1.00 96.56 505 MET A C 1
ATOM 4068 O O . MET A 1 505 ? 13.387 12.396 -15.859 1.00 96.56 505 MET A O 1
ATOM 4072 N N . SER A 1 506 ? 12.774 13.348 -17.799 1.00 97.12 506 SER A N 1
ATOM 4073 C CA . SER A 1 506 ? 11.527 13.895 -17.249 1.00 97.12 506 SER A CA 1
ATOM 4074 C C . SER A 1 506 ? 10.551 12.787 -16.831 1.00 97.12 506 SER A C 1
ATOM 4076 O O . SER A 1 506 ? 9.994 12.846 -15.737 1.00 97.12 506 SER A O 1
ATOM 4078 N N . ALA A 1 507 ? 10.414 11.727 -17.636 1.00 96.50 507 ALA A N 1
ATOM 4079 C CA . ALA A 1 507 ? 9.569 10.575 -17.329 1.00 96.50 507 ALA A CA 1
ATOM 4080 C C . ALA A 1 507 ? 10.059 9.813 -16.085 1.00 96.50 507 ALA A C 1
ATOM 4082 O O . ALA A 1 507 ? 9.248 9.461 -15.228 1.00 96.50 507 ALA A O 1
ATOM 4083 N N . HIS A 1 508 ? 11.375 9.634 -15.932 1.00 97.00 508 HIS A N 1
ATOM 4084 C CA . HIS A 1 508 ? 11.967 9.070 -14.716 1.00 97.00 508 HIS A CA 1
ATOM 4085 C C . HIS A 1 508 ? 11.715 9.950 -13.484 1.00 97.00 508 HIS A C 1
ATOM 4087 O O . HIS A 1 508 ? 11.409 9.413 -12.422 1.00 97.00 508 HIS A O 1
ATOM 4093 N N . GLN A 1 509 ? 11.769 11.282 -13.606 1.00 97.75 509 GLN A N 1
ATOM 4094 C CA . GLN A 1 509 ? 11.439 12.180 -12.493 1.00 97.75 509 GLN A CA 1
ATOM 4095 C C . GLN A 1 509 ? 9.951 12.107 -12.113 1.00 97.75 509 GLN A C 1
ATOM 4097 O O . GLN A 1 509 ? 9.631 12.067 -10.926 1.00 97.75 509 GLN A O 1
ATOM 4102 N N . TYR A 1 510 ? 9.036 12.038 -13.088 1.00 97.25 510 TYR A N 1
ATOM 4103 C CA . TYR A 1 510 ? 7.613 11.809 -12.811 1.00 97.25 510 TYR A CA 1
ATOM 4104 C C . TYR A 1 510 ? 7.385 10.460 -12.116 1.00 97.25 510 TYR A C 1
ATOM 4106 O O . TYR A 1 510 ? 6.656 10.406 -11.127 1.00 97.25 510 TYR A O 1
ATOM 4114 N N . LEU A 1 511 ? 8.043 9.390 -12.576 1.00 97.75 511 LEU A N 1
ATOM 4115 C CA . LEU A 1 511 ? 7.950 8.070 -11.950 1.00 97.75 511 LEU A CA 1
ATOM 4116 C C . LEU A 1 511 ? 8.503 8.078 -10.518 1.00 97.75 511 LEU A C 1
ATOM 4118 O O . LEU A 1 511 ? 7.840 7.572 -9.621 1.00 97.75 511 LEU A O 1
ATOM 4122 N N . ALA A 1 512 ? 9.659 8.703 -10.277 1.00 98.06 512 ALA A N 1
ATOM 4123 C CA . ALA A 1 512 ? 10.240 8.840 -8.940 1.00 98.06 512 ALA A CA 1
ATOM 4124 C C . ALA A 1 512 ? 9.315 9.609 -7.979 1.00 98.06 512 ALA A C 1
ATOM 4126 O O . ALA A 1 512 ? 9.139 9.200 -6.833 1.00 98.06 512 ALA A O 1
ATOM 4127 N N . ASN A 1 513 ? 8.660 10.674 -8.457 1.00 97.88 513 ASN A N 1
ATOM 4128 C CA . ASN A 1 513 ? 7.670 11.416 -7.672 1.00 97.88 513 ASN A CA 1
ATOM 4129 C C . ASN A 1 513 ? 6.453 10.538 -7.317 1.00 97.88 513 ASN A C 1
ATOM 4131 O O . ASN A 1 513 ? 5.983 10.572 -6.182 1.00 97.88 513 ASN A O 1
ATOM 4135 N N . VAL A 1 514 ? 5.951 9.736 -8.265 1.00 97.81 514 VAL A N 1
ATOM 4136 C CA . VAL A 1 514 ? 4.823 8.812 -8.039 1.00 97.81 514 VAL A CA 1
ATOM 4137 C C . VAL A 1 514 ? 5.205 7.670 -7.091 1.00 97.81 514 VAL A C 1
ATOM 4139 O O . VAL A 1 514 ? 4.408 7.321 -6.224 1.00 97.81 514 VAL A O 1
ATOM 4142 N N . VAL A 1 515 ? 6.422 7.127 -7.198 1.00 97.81 515 VAL A N 1
ATOM 4143 C CA . VAL A 1 515 ? 6.940 6.104 -6.274 1.00 97.81 515 VAL A CA 1
ATOM 4144 C C . VAL A 1 515 ? 7.054 6.665 -4.857 1.00 97.81 515 VAL A C 1
ATOM 4146 O O . VAL A 1 515 ? 6.501 6.063 -3.945 1.00 97.81 515 VAL A O 1
ATOM 4149 N N . GLY A 1 516 ? 7.643 7.851 -4.666 1.00 97.88 516 GLY A N 1
ATOM 4150 C CA . GLY A 1 516 ? 7.725 8.480 -3.341 1.00 97.88 516 GLY A CA 1
ATOM 4151 C C . GLY A 1 516 ? 6.352 8.803 -2.729 1.00 97.88 516 GLY A C 1
ATOM 4152 O O . GLY A 1 516 ? 6.156 8.664 -1.523 1.00 97.88 516 GLY A O 1
ATOM 4153 N N . LEU A 1 517 ? 5.360 9.177 -3.548 1.00 97.81 517 LEU A N 1
ATOM 4154 C CA . LEU A 1 517 ? 3.971 9.320 -3.091 1.00 97.81 517 LEU A CA 1
ATOM 4155 C C . LEU A 1 517 ? 3.357 7.972 -2.681 1.00 97.81 517 LEU A C 1
ATOM 4157 O O . LEU A 1 517 ? 2.687 7.904 -1.653 1.00 97.81 517 LEU A O 1
ATOM 4161 N N . ALA A 1 518 ? 3.602 6.901 -3.440 1.00 96.94 518 ALA A N 1
ATOM 4162 C CA . ALA A 1 518 ? 3.139 5.559 -3.093 1.00 96.94 518 ALA A CA 1
ATOM 4163 C C . ALA A 1 518 ? 3.798 5.039 -1.801 1.00 96.94 518 ALA A C 1
ATOM 4165 O O . ALA A 1 518 ? 3.101 4.497 -0.946 1.00 96.94 518 ALA A O 1
ATOM 4166 N N . GLU A 1 519 ? 5.102 5.263 -1.618 1.00 97.69 519 GLU A N 1
ATOM 4167 C CA . GLU A 1 519 ? 5.841 4.933 -0.392 1.00 97.69 519 GLU A CA 1
ATOM 4168 C C . GLU A 1 519 ? 5.230 5.642 0.827 1.00 97.69 519 GLU A C 1
ATOM 4170 O O . GLU A 1 519 ? 4.848 4.972 1.791 1.00 97.69 519 GLU A O 1
ATOM 4175 N N . ASN A 1 520 ? 5.012 6.962 0.747 1.00 97.62 520 ASN A N 1
ATOM 4176 C CA . ASN A 1 520 ? 4.341 7.736 1.800 1.00 97.62 520 ASN A CA 1
ATOM 4177 C C . ASN A 1 520 ? 2.947 7.169 2.134 1.00 97.62 520 ASN A C 1
ATOM 4179 O O . ASN A 1 520 ? 2.651 6.913 3.300 1.00 97.62 520 ASN A O 1
ATOM 4183 N N . VAL A 1 521 ? 2.114 6.890 1.123 1.00 97.44 521 VAL A N 1
ATOM 4184 C CA . VAL A 1 521 ? 0.774 6.301 1.320 1.00 97.44 521 VAL A CA 1
ATOM 4185 C C . VAL A 1 521 ? 0.853 4.899 1.939 1.00 97.44 521 VAL A C 1
ATOM 4187 O O . VAL A 1 521 ? 0.026 4.553 2.786 1.00 97.44 521 VAL A O 1
ATOM 4190 N N . THR A 1 522 ? 1.854 4.081 1.589 1.00 96.50 522 THR A N 1
ATOM 4191 C CA . THR A 1 522 ? 2.051 2.783 2.256 1.00 96.50 522 THR A CA 1
ATOM 4192 C C . THR A 1 522 ? 2.477 2.930 3.715 1.00 96.50 522 THR A C 1
ATOM 4194 O O . THR A 1 522 ? 1.981 2.170 4.546 1.00 96.50 522 THR A O 1
ATOM 4197 N N . GLN A 1 523 ? 3.298 3.931 4.048 1.00 97.75 523 GLN A N 1
ATOM 4198 C CA . GLN A 1 523 ? 3.694 4.222 5.426 1.00 97.75 523 GLN A CA 1
ATOM 4199 C C . GLN A 1 523 ? 2.514 4.748 6.261 1.00 97.75 523 GLN A C 1
ATOM 4201 O O . GLN A 1 523 ? 2.316 4.304 7.391 1.00 97.75 523 GLN A O 1
ATOM 4206 N N . GLU A 1 524 ? 1.690 5.645 5.712 1.00 97.12 524 GLU A N 1
ATOM 4207 C CA . GLU A 1 524 ? 0.452 6.110 6.356 1.00 97.12 524 GLU A CA 1
ATOM 4208 C C . GLU A 1 524 ? -0.522 4.951 6.609 1.00 97.12 524 GLU A C 1
ATOM 4210 O O . GLU A 1 524 ? -1.033 4.800 7.722 1.00 97.12 524 GLU A O 1
ATOM 4215 N N . ARG A 1 525 ? -0.714 4.071 5.616 1.00 97.31 525 ARG A N 1
ATOM 4216 C CA . ARG A 1 525 ? -1.503 2.837 5.746 1.00 97.31 525 ARG A CA 1
ATOM 4217 C C . ARG A 1 525 ? -0.978 1.938 6.870 1.00 97.31 525 ARG A C 1
ATOM 4219 O O . ARG A 1 525 ? -1.776 1.473 7.680 1.00 97.31 525 ARG A O 1
ATOM 4226 N N . ASP A 1 526 ? 0.330 1.698 6.951 1.00 98.12 526 ASP A N 1
ATOM 4227 C CA . ASP A 1 526 ? 0.906 0.836 7.993 1.00 98.12 526 ASP A CA 1
ATOM 4228 C C . ASP A 1 526 ? 0.829 1.474 9.394 1.00 98.12 526 ASP A C 1
ATOM 4230 O O . ASP A 1 526 ? 0.539 0.777 10.370 1.00 98.12 526 ASP A O 1
ATOM 4234 N N . ASN A 1 527 ? 0.962 2.802 9.501 1.00 98.12 527 ASN A N 1
ATOM 4235 C CA . ASN A 1 527 ? 0.703 3.544 10.742 1.00 98.12 527 ASN A CA 1
ATOM 4236 C C . ASN A 1 527 ? -0.764 3.404 11.200 1.00 98.12 527 ASN A C 1
ATOM 4238 O O . ASN A 1 527 ? -1.027 3.194 12.388 1.00 98.12 527 ASN A O 1
ATOM 4242 N N . LEU A 1 528 ? -1.725 3.474 10.271 1.00 97.88 528 LEU A N 1
ATOM 4243 C CA . LEU A 1 528 ? -3.150 3.270 10.560 1.00 97.88 528 LEU A CA 1
ATOM 4244 C C . LEU A 1 528 ? -3.458 1.819 10.965 1.00 97.88 528 LEU A C 1
ATOM 4246 O O . LEU A 1 528 ? -4.220 1.603 11.907 1.00 97.88 528 LEU A O 1
ATOM 4250 N N . VAL A 1 529 ? -2.833 0.827 10.321 1.00 98.19 529 VAL A N 1
ATOM 4251 C CA . VAL A 1 529 ? -2.942 -0.595 10.703 1.00 98.19 529 VAL A CA 1
ATOM 4252 C C . VAL A 1 529 ? -2.374 -0.837 12.106 1.00 98.19 529 VAL A C 1
ATOM 4254 O O . VAL A 1 529 ? -2.988 -1.553 12.902 1.00 98.19 529 VAL A O 1
ATOM 4257 N N . TYR A 1 530 ? -1.245 -0.211 12.452 1.00 98.19 530 TYR A N 1
ATOM 4258 C CA . TYR A 1 530 ? -0.689 -0.265 13.806 1.00 98.19 530 TYR A CA 1
ATOM 4259 C C . TYR A 1 530 ? -1.651 0.341 14.842 1.00 98.19 530 TYR A C 1
ATOM 4261 O O . TYR A 1 530 ? -1.960 -0.308 15.843 1.00 98.19 530 TYR A O 1
ATOM 4269 N N . LEU A 1 531 ? -2.190 1.538 14.582 1.00 98.31 531 LEU A N 1
ATOM 4270 C CA . LEU A 1 531 ? -3.150 2.195 15.475 1.00 98.31 531 LEU A CA 1
ATOM 4271 C C . LEU A 1 531 ? -4.436 1.371 15.655 1.00 98.31 531 LEU A C 1
ATOM 4273 O O . LEU A 1 531 ? -4.904 1.206 16.782 1.00 98.31 531 LEU A O 1
ATOM 4277 N N . ALA A 1 532 ? -4.978 0.803 14.574 1.00 97.69 532 ALA A N 1
ATOM 4278 C CA . ALA A 1 532 ? -6.145 -0.076 14.629 1.00 97.69 532 ALA A CA 1
ATOM 4279 C C . ALA A 1 532 ? -5.891 -1.308 15.515 1.00 97.69 532 ALA A C 1
ATOM 4281 O O . ALA A 1 532 ? -6.741 -1.666 16.329 1.00 97.69 532 ALA A O 1
ATOM 4282 N N . LYS A 1 533 ? -4.696 -1.908 15.426 1.00 98.12 533 LYS A N 1
ATOM 4283 C CA . LYS A 1 533 ? -4.282 -3.043 16.265 1.00 98.12 533 LYS A CA 1
ATOM 4284 C C . LYS A 1 533 ? -4.135 -2.667 17.746 1.00 98.12 533 LYS A C 1
ATOM 4286 O O . LYS A 1 533 ? -4.514 -3.456 18.613 1.00 98.12 533 LYS A O 1
ATOM 4291 N N . CYS A 1 534 ? -3.636 -1.467 18.052 1.00 96.75 534 CYS A N 1
ATOM 4292 C CA . CYS A 1 534 ? -3.603 -0.946 19.423 1.00 96.75 534 CYS A CA 1
ATOM 4293 C C . CYS A 1 534 ? -5.024 -0.798 19.989 1.00 96.75 534 CYS A C 1
ATOM 4295 O O . CYS A 1 534 ? -5.336 -1.411 21.012 1.00 96.75 534 CYS A O 1
ATOM 4297 N N . LEU A 1 535 ? -5.911 -0.095 19.275 1.00 96.56 535 LEU A N 1
ATOM 4298 C CA . LEU A 1 535 ? -7.313 0.101 19.669 1.00 96.56 535 LEU A CA 1
ATOM 4299 C C . LEU A 1 535 ? -8.082 -1.226 19.795 1.00 96.56 535 LEU A C 1
ATOM 4301 O O . LEU A 1 535 ? -8.918 -1.384 20.686 1.00 96.56 535 LEU A O 1
ATOM 4305 N N . GLU A 1 536 ? -7.785 -2.214 18.948 1.00 96.81 536 GLU A N 1
ATOM 4306 C CA . GLU A 1 536 ? -8.336 -3.561 19.079 1.00 96.81 536 GLU A CA 1
ATOM 4307 C C . GLU A 1 536 ? -7.871 -4.252 20.370 1.00 96.81 536 GLU A C 1
ATOM 4309 O O . GLU A 1 536 ? -8.684 -4.884 21.051 1.00 96.81 536 GLU A O 1
ATOM 4314 N N . SER A 1 537 ? -6.595 -4.126 20.744 1.00 96.00 537 SER A N 1
ATOM 4315 C CA . SER A 1 537 ? -6.086 -4.702 21.995 1.00 96.00 537 SER A CA 1
ATOM 4316 C C . SER A 1 537 ? -6.697 -4.035 23.238 1.00 96.00 537 SER A C 1
ATOM 4318 O O . SER A 1 537 ? -7.090 -4.731 24.177 1.00 96.00 537 SER A O 1
ATOM 4320 N N . GLU A 1 538 ? -6.899 -2.713 23.207 1.00 97.00 538 GLU A N 1
ATOM 4321 C CA . GLU A 1 538 ? -7.595 -1.960 24.258 1.00 97.00 538 GLU A CA 1
ATOM 4322 C C . GLU A 1 538 ? -9.06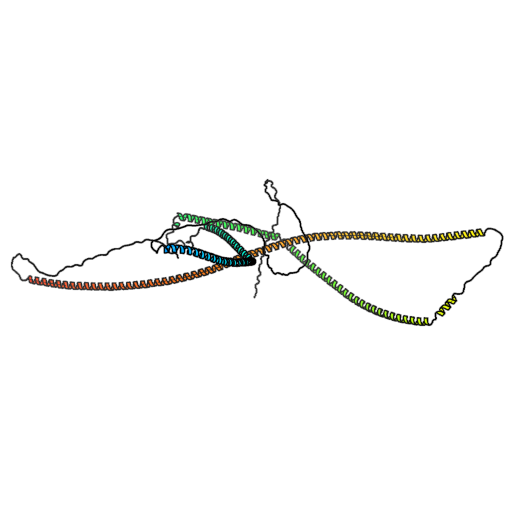3 -2.393 24.384 1.00 97.00 538 GLU A C 1
ATOM 4324 O O . GLU A 1 538 ? -9.527 -2.711 25.482 1.00 97.00 538 GLU A O 1
ATOM 4329 N N . LYS A 1 539 ? -9.782 -2.499 23.257 1.00 97.19 539 LYS A N 1
ATOM 4330 C CA . LYS A 1 539 ? -11.154 -3.033 23.184 1.00 97.19 539 LYS A CA 1
ATOM 4331 C C . LYS A 1 539 ? -11.249 -4.425 23.815 1.00 97.19 539 LYS A C 1
ATOM 4333 O O . LYS A 1 539 ? -12.164 -4.671 24.601 1.00 97.19 539 LYS A O 1
ATOM 4338 N N . HIS A 1 540 ? -10.318 -5.330 23.506 1.00 96.56 540 HIS A N 1
ATOM 4339 C CA . HIS A 1 540 ? -10.287 -6.667 24.107 1.00 96.56 540 HIS A CA 1
ATOM 4340 C C . HIS A 1 540 ? -10.010 -6.619 25.620 1.00 96.56 540 HIS A C 1
ATOM 4342 O O . HIS A 1 540 ? -10.677 -7.326 26.376 1.00 96.56 540 HIS A O 1
ATOM 4348 N N . GLY A 1 541 ? -9.112 -5.742 26.083 1.00 97.56 541 GLY A N 1
ATOM 4349 C CA . GLY A 1 541 ? -8.872 -5.513 27.513 1.00 97.56 541 GLY A CA 1
ATOM 4350 C C . GLY A 1 541 ? -10.100 -4.969 28.259 1.00 97.56 541 GLY A C 1
ATOM 4351 O O . GLY A 1 541 ? -10.410 -5.419 29.363 1.00 97.56 541 GLY A O 1
ATOM 4352 N N . VAL A 1 542 ? -10.852 -4.049 27.649 1.00 97.19 542 VAL A N 1
ATOM 4353 C CA . VAL A 1 542 ? -12.121 -3.539 28.199 1.00 97.19 542 VAL A CA 1
ATOM 4354 C C . VAL A 1 542 ? -13.190 -4.637 28.235 1.00 97.19 542 VAL A C 1
ATOM 4356 O O . VAL A 1 542 ? -13.872 -4.787 29.250 1.00 97.19 542 VAL A O 1
ATOM 4359 N N . LEU A 1 543 ? -13.312 -5.447 27.178 1.00 97.19 543 LEU A N 1
ATOM 4360 C CA . LEU A 1 543 ? -14.245 -6.580 27.135 1.00 97.19 543 LEU A CA 1
ATOM 4361 C C . LEU A 1 543 ? -13.932 -7.629 28.212 1.00 97.19 543 LEU A C 1
ATOM 4363 O O . LEU A 1 543 ? -14.848 -8.077 28.897 1.00 97.19 543 LEU A O 1
ATOM 4367 N N . ASP A 1 544 ? -12.662 -7.973 28.432 1.00 97.81 544 ASP A N 1
ATOM 4368 C CA . ASP A 1 544 ? -12.242 -8.871 29.516 1.00 97.81 544 ASP A CA 1
ATOM 4369 C C . ASP A 1 544 ? -12.578 -8.299 30.909 1.00 97.81 544 ASP A C 1
ATOM 4371 O O . ASP A 1 544 ? -13.158 -9.005 31.744 1.00 97.81 544 ASP A O 1
ATOM 4375 N N . LYS A 1 545 ? -12.323 -7.002 31.149 1.00 98.06 545 LYS A N 1
ATOM 4376 C CA . LYS A 1 545 ? -12.740 -6.315 32.388 1.00 98.06 545 LYS A CA 1
ATOM 4377 C C . LYS A 1 545 ? -14.267 -6.384 32.589 1.00 98.06 545 LYS A C 1
ATOM 4379 O O . LYS A 1 545 ? -14.716 -6.672 33.702 1.00 98.06 545 LYS A O 1
ATOM 4384 N N . ILE A 1 546 ? -15.066 -6.207 31.531 1.00 97.25 546 ILE A N 1
ATOM 4385 C CA . ILE A 1 546 ? -16.538 -6.336 31.568 1.00 97.25 546 ILE A CA 1
ATOM 4386 C C . ILE A 1 546 ? -16.971 -7.783 31.854 1.00 97.25 546 ILE A C 1
ATOM 4388 O O . ILE A 1 546 ? -17.801 -8.007 32.735 1.00 97.25 546 ILE A O 1
ATOM 4392 N N . VAL A 1 547 ? -16.395 -8.780 31.175 1.00 97.25 547 VAL A N 1
ATOM 4393 C CA . VAL A 1 547 ? -16.718 -10.205 31.377 1.00 97.25 547 VAL A CA 1
ATOM 4394 C C . VAL A 1 547 ? -16.395 -10.641 32.810 1.00 97.25 547 VAL A C 1
ATOM 4396 O O . VAL A 1 547 ? -17.234 -11.257 33.472 1.00 97.25 547 VAL A O 1
ATOM 4399 N N . LYS A 1 548 ? -15.234 -10.246 33.349 1.00 97.38 548 LYS A N 1
ATOM 4400 C CA . LYS A 1 548 ? -14.867 -10.463 34.761 1.00 97.38 548 LYS A CA 1
ATOM 4401 C C . LYS A 1 548 ? -15.850 -9.782 35.724 1.00 97.38 548 LYS A C 1
ATOM 4403 O O . LYS A 1 548 ? -16.211 -10.376 36.746 1.00 97.38 548 LYS A O 1
ATOM 4408 N N . GLY A 1 549 ? -16.330 -8.584 35.382 1.00 97.38 549 GLY A N 1
ATOM 4409 C CA . GLY A 1 549 ? -17.402 -7.880 36.092 1.00 97.38 549 GLY A CA 1
ATOM 4410 C C . GLY A 1 549 ? -18.717 -8.666 36.119 1.00 97.38 549 GLY A C 1
ATOM 4411 O O . GLY A 1 549 ? -19.245 -8.940 37.198 1.00 97.38 549 GLY A O 1
ATOM 4412 N N . ASN A 1 550 ? -19.198 -9.115 34.959 1.00 97.31 550 ASN A N 1
ATOM 4413 C CA . ASN A 1 550 ? -20.436 -9.887 34.821 1.00 97.31 550 ASN A CA 1
ATOM 4414 C C . ASN A 1 550 ? -20.371 -11.224 35.580 1.00 97.31 550 ASN A C 1
ATOM 4416 O O . ASN A 1 550 ? -21.304 -11.570 36.304 1.00 97.31 550 ASN A O 1
ATOM 4420 N N . ILE A 1 551 ? -19.242 -11.938 35.517 1.00 97.19 551 ILE A N 1
ATOM 4421 C CA . ILE A 1 551 ? -19.016 -13.178 36.282 1.00 97.19 551 ILE A CA 1
ATOM 4422 C C . ILE A 1 551 ? -19.021 -12.909 37.801 1.00 97.19 551 ILE A C 1
ATOM 4424 O O . ILE A 1 551 ? -19.522 -13.720 38.586 1.00 97.19 551 ILE A O 1
ATOM 4428 N N . ARG A 1 552 ? -18.492 -11.763 38.256 1.00 97.38 552 ARG A N 1
ATOM 4429 C CA . ARG A 1 552 ? -18.600 -11.344 39.665 1.00 97.38 552 ARG A CA 1
ATOM 4430 C C . ARG A 1 552 ? -20.046 -11.017 40.046 1.00 97.38 552 ARG A C 1
ATOM 4432 O O . ARG A 1 552 ? -20.456 -11.410 41.137 1.00 97.38 552 ARG A O 1
ATOM 4439 N N . MET A 1 553 ? -20.799 -10.345 39.175 1.00 96.50 553 MET A N 1
ATOM 4440 C CA . MET A 1 553 ? -22.197 -9.987 39.424 1.00 96.50 553 MET A CA 1
ATOM 4441 C C . MET A 1 553 ? -23.101 -11.224 39.498 1.00 96.50 553 MET A C 1
ATOM 4443 O O . MET A 1 553 ? -23.838 -11.366 40.469 1.00 96.50 553 MET A O 1
ATOM 4447 N N . GLY A 1 554 ? -22.964 -12.182 38.574 1.00 97.06 554 GLY A N 1
ATOM 4448 C CA . GLY A 1 554 ? -23.720 -13.441 38.604 1.00 97.06 554 GLY A CA 1
ATOM 4449 C C . GLY A 1 554 ? -23.560 -14.200 39.928 1.00 97.06 554 GLY A C 1
ATOM 4450 O O . GLY A 1 554 ? -24.550 -14.579 40.550 1.00 97.06 554 GLY A O 1
ATOM 4451 N N . ARG A 1 555 ? -22.328 -14.305 40.450 1.00 97.38 555 ARG A N 1
ATOM 4452 C CA . ARG A 1 555 ? -22.066 -14.910 41.773 1.00 97.38 555 ARG A CA 1
ATOM 4453 C C . ARG A 1 555 ? -22.648 -14.119 42.951 1.00 97.38 555 ARG A C 1
ATOM 4455 O O . ARG A 1 555 ? -22.886 -14.696 44.013 1.00 97.38 555 ARG A O 1
ATOM 4462 N N . LEU A 1 556 ? -22.853 -12.808 42.813 1.00 97.06 556 LEU A N 1
ATOM 4463 C CA . LEU A 1 556 ? -23.560 -12.003 43.817 1.00 97.06 556 LEU A CA 1
ATOM 4464 C C . LEU A 1 556 ? -25.073 -12.225 43.723 1.00 97.06 556 LEU A C 1
ATOM 4466 O O . LEU A 1 556 ? -25.712 -12.427 44.754 1.00 97.06 556 LEU A O 1
ATOM 4470 N N . GLU A 1 557 ? -25.636 -12.287 42.515 1.00 96.31 557 GLU A N 1
ATOM 4471 C CA . GLU A 1 557 ? -27.040 -12.651 42.314 1.00 96.31 557 GLU A CA 1
ATOM 4472 C C . GLU A 1 557 ? -27.368 -14.040 42.862 1.00 96.31 557 GLU A C 1
ATOM 4474 O O . GLU A 1 557 ? -28.407 -14.207 43.491 1.00 96.31 557 GLU A O 1
ATOM 4479 N N . GLU A 1 558 ? -26.507 -15.040 42.655 1.00 96.75 558 GLU A N 1
ATOM 4480 C CA . GLU A 1 558 ? -26.685 -16.385 43.217 1.00 96.75 558 GLU A CA 1
ATOM 4481 C C . GLU A 1 558 ? -26.740 -16.357 44.748 1.00 96.75 558 GLU A C 1
ATOM 4483 O O . GLU A 1 558 ? -27.635 -16.963 45.341 1.00 96.75 558 GLU A O 1
ATOM 4488 N N . LYS A 1 559 ? -25.852 -15.589 45.396 1.00 97.75 559 LYS A N 1
ATOM 4489 C CA . LYS A 1 559 ? -25.886 -15.384 46.852 1.00 97.75 559 LYS A CA 1
ATOM 4490 C C . LYS A 1 559 ? -27.171 -14.686 47.301 1.00 97.75 559 LYS A C 1
ATOM 4492 O O . LYS A 1 559 ? -27.794 -15.141 48.255 1.00 97.75 559 LYS A O 1
ATOM 4497 N N . VAL A 1 560 ? -27.617 -13.640 46.602 1.00 96.88 560 VAL A N 1
ATOM 4498 C CA . VAL A 1 560 ? -28.881 -12.938 46.902 1.00 96.88 560 VAL A CA 1
ATOM 4499 C C . VAL A 1 560 ? -30.095 -13.856 46.704 1.00 96.88 560 VAL A C 1
ATOM 4501 O O . VAL A 1 560 ? -30.977 -13.899 47.561 1.00 96.88 560 VAL A O 1
ATOM 4504 N N . LYS A 1 561 ? -30.125 -14.659 45.633 1.00 97.56 561 LYS A N 1
ATOM 4505 C CA . LYS A 1 561 ? -31.151 -15.688 45.383 1.00 97.56 561 LYS A CA 1
ATOM 4506 C C . LYS A 1 561 ? -31.133 -16.762 46.485 1.00 97.56 561 LYS A C 1
ATOM 4508 O O . LYS A 1 561 ? -32.198 -17.201 46.914 1.00 97.56 561 LYS A O 1
ATOM 4513 N N . GLY A 1 562 ? -29.953 -17.135 46.987 1.00 97.06 562 GLY A N 1
ATOM 4514 C CA . GLY A 1 562 ? -29.771 -18.018 48.143 1.00 97.06 562 GLY A CA 1
ATOM 4515 C C . GLY A 1 562 ? -30.332 -17.433 49.443 1.00 97.06 562 GLY A C 1
ATOM 4516 O O . GLY A 1 562 ? -31.179 -18.061 50.079 1.00 97.06 562 GLY A O 1
ATOM 4517 N N . TYR A 1 563 ? -29.944 -16.206 49.804 1.00 97.12 563 TYR A N 1
ATOM 4518 C CA . TYR A 1 563 ? -30.466 -15.525 50.994 1.00 97.12 563 TYR A CA 1
ATOM 4519 C C . TYR A 1 563 ? -31.980 -15.291 50.917 1.00 97.12 563 TYR A C 1
ATOM 4521 O O . TYR A 1 563 ? -32.670 -15.509 51.910 1.00 97.12 563 TYR A O 1
ATOM 4529 N N . LYS A 1 564 ? -32.529 -14.944 49.742 1.00 97.19 564 LYS A N 1
ATOM 4530 C CA . LYS A 1 564 ? -33.983 -14.806 49.544 1.00 97.19 564 LYS A CA 1
ATOM 4531 C C . LYS A 1 564 ? -34.728 -16.124 49.795 1.00 97.19 564 LYS A C 1
ATOM 4533 O O . LYS A 1 564 ? -35.780 -16.103 50.428 1.00 97.19 564 LYS A O 1
ATOM 4538 N N . LYS A 1 565 ? -34.180 -17.267 49.358 1.00 96.88 565 LYS A N 1
ATOM 4539 C CA . LYS A 1 565 ? -34.735 -18.599 49.675 1.00 96.88 565 LYS A CA 1
ATOM 4540 C C . LYS A 1 565 ? -34.674 -18.898 51.177 1.00 96.88 565 LYS A C 1
ATOM 4542 O O . LYS A 1 565 ? -35.673 -19.328 51.741 1.00 96.88 565 LYS A O 1
ATOM 4547 N N . LEU A 1 566 ? -33.539 -18.635 51.829 1.00 97.62 566 LEU A N 1
ATOM 4548 C CA . LEU A 1 566 ? -33.365 -18.874 53.268 1.00 97.62 566 LEU A CA 1
ATOM 4549 C C . LEU A 1 566 ? -34.292 -17.997 54.129 1.00 97.62 566 LEU A C 1
ATOM 4551 O O . LEU A 1 566 ? -34.861 -18.480 55.105 1.00 97.62 566 LEU A O 1
ATOM 4555 N N . ALA A 1 567 ? -34.478 -16.730 53.753 1.00 96.56 567 ALA A N 1
ATOM 4556 C CA . ALA A 1 567 ? -35.413 -15.825 54.415 1.00 96.56 567 ALA A CA 1
ATOM 4557 C C . ALA A 1 567 ? -36.869 -16.290 54.248 1.00 96.56 567 ALA A C 1
ATOM 4559 O O . ALA A 1 567 ? -37.609 -16.322 55.226 1.00 96.56 567 ALA A O 1
ATOM 4560 N N . ALA A 1 568 ? -37.264 -16.715 53.041 1.00 96.75 568 ALA A N 1
ATOM 4561 C CA . ALA A 1 568 ? -38.602 -17.253 52.790 1.00 96.75 568 ALA A CA 1
ATOM 4562 C C . ALA A 1 568 ? -38.891 -18.524 53.611 1.00 96.75 568 ALA A C 1
ATOM 4564 O O . ALA A 1 568 ? -39.988 -18.658 54.144 1.00 96.75 568 ALA A O 1
ATOM 4565 N N . LEU A 1 569 ? -37.906 -19.419 53.772 1.00 97.44 569 LEU A N 1
ATOM 4566 C CA . LEU A 1 569 ? -38.031 -20.583 54.658 1.00 97.44 569 LEU A CA 1
ATOM 4567 C C . LEU A 1 569 ? -38.267 -20.152 56.113 1.00 97.44 569 LEU A C 1
ATOM 4569 O O . LEU A 1 569 ? -39.297 -20.505 56.674 1.00 97.44 569 LEU A O 1
ATOM 4573 N N . LYS A 1 570 ? -37.411 -19.286 56.679 1.00 97.19 570 LYS A N 1
ATOM 4574 C CA . LYS A 1 570 ? -37.592 -18.788 58.057 1.00 97.19 570 LYS A CA 1
ATOM 4575 C C . LYS A 1 570 ? -38.946 -18.105 58.285 1.00 97.19 570 LYS A C 1
ATOM 4577 O O . LYS A 1 570 ? -39.535 -18.265 59.350 1.00 97.19 570 LYS A O 1
ATOM 4582 N N . VAL A 1 571 ? -39.445 -17.340 57.310 1.00 97.31 571 VAL A N 1
ATOM 4583 C CA . VAL A 1 571 ? -40.769 -16.700 57.396 1.00 97.31 571 VAL A CA 1
ATOM 4584 C C . VAL A 1 571 ? -41.890 -17.744 57.379 1.00 97.31 571 VAL A C 1
ATOM 4586 O O . VAL A 1 571 ? -42.844 -17.603 58.143 1.00 97.31 571 VAL A O 1
ATOM 4589 N N . ASN A 1 572 ? -41.768 -18.813 56.588 1.00 96.50 572 ASN A N 1
ATOM 4590 C CA . ASN A 1 572 ? -42.721 -19.925 56.610 1.00 96.50 572 ASN A CA 1
ATOM 4591 C C . ASN A 1 572 ? -42.683 -20.687 57.946 1.00 96.50 572 ASN A C 1
ATOM 4593 O O . ASN A 1 572 ? -43.744 -20.967 58.498 1.00 96.50 572 ASN A O 1
ATOM 4597 N N . ASP A 1 573 ? -41.495 -20.957 58.497 1.00 97.38 573 ASP A N 1
ATOM 4598 C CA . ASP A 1 573 ? -41.323 -21.645 59.788 1.00 97.38 573 ASP A CA 1
ATOM 4599 C C . ASP A 1 573 ? -41.973 -20.847 60.937 1.00 97.38 573 ASP A C 1
ATOM 4601 O O . ASP A 1 573 ? -42.727 -21.387 61.750 1.00 97.38 573 ASP A O 1
ATOM 4605 N N . ILE A 1 574 ? -41.740 -19.527 60.969 1.00 97.12 574 ILE A N 1
ATOM 4606 C CA . ILE A 1 574 ? -42.378 -18.603 61.921 1.00 97.12 574 ILE A CA 1
ATOM 4607 C C . ILE A 1 574 ? -43.897 -18.566 61.704 1.00 97.12 574 ILE A C 1
ATOM 4609 O O . ILE A 1 574 ? -44.651 -18.600 62.674 1.00 97.12 574 ILE A O 1
ATOM 4613 N N . SER A 1 575 ? -44.357 -18.538 60.450 1.00 95.69 575 SER A N 1
ATOM 4614 C CA . SER A 1 575 ? -45.790 -18.532 60.126 1.00 95.69 575 SER A CA 1
ATOM 4615 C C . SER A 1 575 ? -46.488 -19.812 60.594 1.00 95.69 575 SER A C 1
ATOM 4617 O O . SER A 1 575 ? -47.578 -19.728 61.154 1.00 95.69 575 SER A O 1
ATOM 4619 N N . HIS A 1 576 ? -45.849 -20.979 60.444 1.00 96.62 576 HIS A N 1
ATOM 4620 C CA . HIS A 1 576 ? -46.358 -22.255 60.955 1.00 96.62 576 HIS A CA 1
ATOM 4621 C C . HIS A 1 576 ? -46.528 -22.205 62.478 1.00 96.62 576 HIS A C 1
ATOM 4623 O O . HIS A 1 576 ? -47.637 -22.390 62.979 1.00 96.62 576 HIS A O 1
ATOM 4629 N N . CYS A 1 577 ? -45.464 -21.833 63.198 1.00 97.25 577 CYS A N 1
ATOM 4630 C CA . CYS A 1 577 ? -45.471 -21.694 64.656 1.00 97.25 577 CYS A CA 1
ATOM 4631 C C . CYS A 1 577 ? -46.550 -20.706 65.147 1.00 97.25 577 CYS A C 1
ATOM 4633 O O . CYS A 1 577 ? -47.267 -20.988 66.108 1.00 97.25 577 CYS A O 1
ATOM 4635 N N . LEU A 1 578 ? -46.739 -19.577 64.452 1.00 95.69 578 LEU A N 1
ATOM 4636 C CA . LEU A 1 578 ? -47.817 -18.627 64.748 1.00 95.69 578 LEU A CA 1
ATOM 4637 C C . LEU A 1 578 ? -49.211 -19.220 64.491 1.00 95.69 578 LEU A C 1
ATOM 4639 O O . LEU A 1 578 ? -50.113 -18.988 65.294 1.00 95.69 578 LEU A O 1
ATOM 4643 N N . THR A 1 579 ? -49.411 -20.010 63.429 1.00 95.81 579 THR A N 1
ATOM 4644 C CA . THR A 1 579 ? -50.700 -20.694 63.201 1.00 95.81 579 THR A CA 1
ATOM 4645 C C . THR A 1 579 ? -50.982 -21.796 64.224 1.00 95.81 579 THR A C 1
ATOM 4647 O O . THR A 1 579 ? -52.135 -21.964 64.622 1.00 95.81 579 THR A O 1
ATOM 4650 N N . GLU A 1 580 ? -49.953 -22.493 64.712 1.00 95.69 580 GLU A N 1
ATOM 4651 C CA . GLU A 1 580 ? -50.078 -23.456 65.811 1.00 95.69 580 GLU A CA 1
ATOM 4652 C C . GLU A 1 580 ? -50.460 -22.748 67.115 1.00 95.69 580 GLU A C 1
ATOM 4654 O O . GLU A 1 580 ? -51.461 -23.117 67.724 1.00 95.69 580 GLU A O 1
ATOM 4659 N N . GLN A 1 581 ? -49.763 -21.668 67.494 1.00 95.44 581 GLN A N 1
ATOM 4660 C CA . GLN A 1 581 ? -50.128 -20.859 68.664 1.00 95.44 581 GLN A CA 1
ATOM 4661 C C . GLN A 1 581 ? -51.546 -20.283 68.556 1.00 95.44 581 GLN A C 1
ATOM 4663 O O . GLN A 1 581 ? -52.313 -20.352 69.515 1.00 95.44 581 GLN A O 1
ATOM 4668 N N . GLN A 1 582 ? -51.926 -19.752 67.390 1.00 95.94 582 GLN A N 1
ATOM 4669 C CA . GLN A 1 582 ? -53.265 -19.209 67.157 1.00 95.94 582 GLN A CA 1
ATOM 4670 C C . GLN A 1 582 ? -54.354 -20.281 67.315 1.00 95.94 582 GLN A C 1
ATOM 4672 O O . GLN A 1 582 ? -55.424 -19.993 67.857 1.00 95.94 582 GLN A O 1
ATOM 4677 N N . LYS A 1 583 ? -54.082 -21.521 66.889 1.00 96.25 583 LYS A N 1
ATOM 4678 C CA . LYS A 1 583 ? -54.974 -22.661 67.120 1.00 96.25 583 LYS A CA 1
ATOM 4679 C C . LYS A 1 583 ? -55.033 -23.035 68.602 1.00 96.25 583 LYS A C 1
ATOM 4681 O O . LYS A 1 583 ? -56.124 -23.164 69.143 1.00 96.25 583 LYS A O 1
ATOM 4686 N N . ASP A 1 584 ? -53.891 -23.113 69.275 1.00 96.56 584 ASP A N 1
ATOM 4687 C CA . ASP A 1 584 ? -53.781 -23.373 70.713 1.00 96.56 584 ASP A CA 1
ATOM 4688 C C . ASP A 1 584 ? -54.594 -22.370 71.555 1.00 96.56 584 ASP A C 1
ATOM 4690 O O . ASP A 1 584 ? -55.252 -22.742 72.529 1.00 96.56 584 ASP A O 1
ATOM 4694 N N . PHE A 1 585 ? -54.567 -21.086 71.181 1.00 95.50 585 PHE A N 1
ATOM 4695 C CA . PHE A 1 585 ? -55.387 -20.044 71.802 1.00 95.50 585 PHE A CA 1
ATOM 4696 C C . PHE A 1 585 ? -56.875 -20.183 71.458 1.00 95.50 585 PHE A C 1
ATOM 4698 O O . PHE A 1 585 ? -57.715 -19.972 72.337 1.00 95.50 585 PHE A O 1
ATOM 4705 N N . ALA A 1 586 ? -57.223 -20.567 70.226 1.00 96.38 586 ALA A N 1
ATOM 4706 C CA . ALA A 1 586 ? -58.607 -20.833 69.834 1.00 96.38 586 ALA A CA 1
ATOM 4707 C C . ALA A 1 586 ? -59.202 -22.034 70.595 1.00 96.38 586 ALA A C 1
ATOM 4709 O O . ALA A 1 586 ? -60.303 -21.920 71.134 1.00 96.38 586 ALA A O 1
ATOM 4710 N N . ASP A 1 587 ? -58.456 -23.133 70.725 1.00 96.19 587 ASP A N 1
ATOM 4711 C CA . ASP A 1 587 ? -58.878 -24.345 71.435 1.00 96.19 587 ASP A CA 1
ATOM 4712 C C . ASP A 1 587 ? -59.056 -24.073 72.944 1.00 96.19 587 ASP A C 1
ATOM 4714 O O . ASP A 1 587 ? -60.089 -24.428 73.519 1.00 96.19 587 ASP A O 1
ATOM 4718 N N . LYS A 1 588 ? -58.131 -23.337 73.584 1.00 96.88 588 LYS A N 1
ATOM 4719 C CA . LYS A 1 588 ? -58.283 -22.865 74.981 1.00 96.88 588 LYS A CA 1
ATOM 4720 C C . LYS A 1 588 ? -59.483 -21.922 75.143 1.00 96.88 588 LYS A C 1
ATOM 4722 O O . LYS A 1 588 ? -60.245 -22.039 76.100 1.00 96.88 588 LYS A O 1
ATOM 4727 N N . THR A 1 589 ? -59.710 -21.022 74.184 1.00 96.00 589 THR A N 1
ATOM 4728 C CA . THR A 1 589 ? -60.879 -20.123 74.191 1.00 96.00 589 THR A CA 1
ATOM 4729 C C . THR A 1 589 ? -62.189 -20.906 74.061 1.00 96.00 589 THR A C 1
ATOM 4731 O O . THR A 1 589 ? -63.156 -20.611 74.764 1.00 96.00 589 THR A O 1
ATOM 4734 N N . ALA A 1 590 ? -62.229 -21.939 73.216 1.00 96.38 590 ALA A N 1
ATOM 4735 C CA . ALA A 1 590 ? -63.385 -22.818 73.067 1.00 96.38 590 ALA A CA 1
ATOM 4736 C C . ALA A 1 590 ? -63.676 -23.615 74.354 1.00 96.38 590 ALA A C 1
ATOM 4738 O O . ALA A 1 590 ? -64.844 -23.729 74.738 1.00 96.38 590 ALA A O 1
ATOM 4739 N N . GLN A 1 591 ? -62.633 -24.088 75.050 1.00 96.38 591 GLN A N 1
ATOM 4740 C CA . GLN A 1 591 ? -62.737 -24.734 76.365 1.00 96.38 591 GLN A CA 1
ATOM 4741 C C . GLN A 1 591 ? -63.336 -23.782 77.410 1.00 96.38 591 GLN A C 1
ATOM 4743 O O . GLN A 1 591 ? -64.390 -24.091 77.963 1.00 96.38 591 GLN A O 1
ATOM 4748 N N . PHE A 1 592 ? -62.771 -22.584 77.606 1.00 95.81 592 PHE A N 1
ATOM 4749 C CA . PHE A 1 592 ? -63.314 -21.610 78.566 1.00 95.81 592 PHE A CA 1
ATOM 4750 C C . PHE A 1 592 ? -64.751 -21.178 78.228 1.00 95.81 592 PHE A C 1
ATOM 4752 O O . PHE A 1 592 ? -65.587 -21.027 79.119 1.00 95.81 592 PHE A O 1
ATOM 4759 N N . GLN A 1 593 ? -65.099 -21.038 76.943 1.00 95.94 593 GLN A N 1
ATOM 4760 C CA . GLN A 1 593 ? -66.491 -20.804 76.542 1.00 95.94 593 GLN A CA 1
ATOM 4761 C C . GLN A 1 593 ? -67.407 -21.997 76.859 1.00 95.94 593 GLN A C 1
ATOM 4763 O O . GLN A 1 593 ? -68.575 -21.799 77.195 1.00 95.94 593 GLN A O 1
ATOM 4768 N N . GLN A 1 594 ? -66.925 -23.237 76.741 1.00 95.81 594 GLN A N 1
ATOM 4769 C CA . GLN A 1 594 ? -67.683 -24.435 77.104 1.00 95.81 594 GLN A CA 1
ATOM 4770 C C . GLN A 1 594 ? -67.884 -24.543 78.620 1.00 95.81 594 GLN A C 1
ATOM 4772 O O . GLN A 1 594 ? -68.998 -24.847 79.048 1.00 95.81 594 GLN A O 1
ATOM 4777 N N . GLU A 1 595 ? -66.864 -24.224 79.417 1.00 96.31 595 GLU A N 1
ATOM 4778 C CA . GLU A 1 595 ? -66.958 -24.128 80.877 1.00 96.31 595 GLU A CA 1
ATOM 4779 C C . GLU A 1 595 ? -67.938 -23.031 81.300 1.00 96.31 595 GLU A C 1
ATOM 4781 O O . GLU A 1 595 ? -68.866 -23.313 82.056 1.00 96.31 595 GLU A O 1
ATOM 4786 N N . MET A 1 596 ? -67.847 -21.820 80.735 1.00 94.00 596 MET A N 1
ATOM 4787 C CA . MET A 1 596 ? -68.841 -20.769 80.987 1.00 94.00 596 MET A CA 1
ATOM 4788 C C . MET A 1 596 ? -70.260 -21.220 80.614 1.00 94.00 596 MET A C 1
ATOM 4790 O O . MET A 1 596 ? -71.183 -21.014 81.400 1.00 94.00 596 MET A O 1
ATOM 4794 N N . ARG A 1 597 ? -70.454 -21.890 79.468 1.00 96.31 597 ARG A N 1
ATOM 4795 C CA . ARG A 1 597 ? -71.755 -22.472 79.072 1.00 96.31 597 ARG A CA 1
ATOM 4796 C C . ARG A 1 597 ? -72.207 -23.631 79.967 1.00 96.31 597 ARG A C 1
ATOM 4798 O O . ARG A 1 597 ? -73.381 -23.994 79.920 1.00 96.31 597 ARG A O 1
ATOM 4805 N N . HIS A 1 598 ? -71.326 -24.260 80.741 1.00 95.94 598 HIS A N 1
ATOM 4806 C CA . HIS A 1 598 ? -71.704 -25.250 81.752 1.00 95.94 598 HIS A CA 1
ATOM 4807 C C . HIS A 1 598 ? -72.071 -24.577 83.077 1.00 95.94 598 HIS A C 1
ATOM 4809 O O . HIS A 1 598 ? -73.139 -24.866 83.608 1.00 95.94 598 HIS A O 1
ATOM 4815 N N . LEU A 1 599 ? -71.252 -23.636 83.555 1.00 96.88 599 LEU A N 1
ATOM 4816 C CA . LEU A 1 599 ? -71.483 -22.896 84.796 1.00 96.88 599 LEU A CA 1
ATOM 4817 C C . LEU A 1 599 ? -72.766 -22.059 84.746 1.00 96.88 599 LEU A C 1
ATOM 4819 O O . LEU A 1 599 ? -73.520 -22.074 85.710 1.00 96.88 599 LEU A O 1
ATOM 4823 N N . HIS A 1 600 ? -73.076 -21.404 83.620 1.00 96.56 600 HIS A N 1
ATOM 4824 C CA . HIS A 1 600 ? -74.349 -20.687 83.463 1.00 96.56 600 HIS A CA 1
ATOM 4825 C C . HIS A 1 600 ? -75.560 -21.628 83.529 1.00 96.56 600 HIS A C 1
ATOM 4827 O O . HIS A 1 600 ? -76.553 -21.273 84.149 1.00 96.56 600 HIS A O 1
ATOM 4833 N N . ARG A 1 601 ? -75.474 -22.840 82.955 1.00 96.44 601 ARG A N 1
ATOM 4834 C CA . ARG A 1 601 ? -76.538 -23.850 83.099 1.00 96.44 601 ARG A CA 1
ATOM 4835 C C . ARG A 1 601 ? -76.650 -24.346 84.536 1.00 96.44 601 ARG A C 1
ATOM 4837 O O . ARG A 1 601 ? -77.742 -24.350 85.066 1.00 96.44 601 ARG A O 1
ATOM 4844 N N . LEU A 1 602 ? -75.536 -24.645 85.202 1.00 97.62 602 LEU A N 1
ATOM 4845 C CA . LEU A 1 602 ? -75.565 -25.057 86.607 1.00 97.62 602 LEU A CA 1
ATOM 4846 C C . LEU A 1 602 ? -76.129 -23.955 87.525 1.00 97.62 602 LEU A C 1
ATOM 4848 O O . LEU A 1 602 ? -76.805 -24.266 88.499 1.00 97.62 602 LEU A O 1
ATOM 4852 N N . LEU A 1 603 ? -75.877 -22.677 87.224 1.00 95.75 603 LEU A N 1
ATOM 4853 C CA . LEU A 1 603 ? -76.494 -21.547 87.925 1.00 95.75 603 LEU A CA 1
ATOM 4854 C C . LEU A 1 603 ? -77.994 -21.428 87.620 1.00 95.75 603 LEU A C 1
ATOM 4856 O O . LEU A 1 603 ? -78.758 -21.197 88.550 1.00 95.75 603 LEU A O 1
ATOM 4860 N N . GLN A 1 604 ? -78.414 -21.643 86.368 1.00 95.62 604 GLN A N 1
ATOM 4861 C CA . GLN A 1 604 ? -79.824 -21.735 85.970 1.00 95.62 604 GLN A CA 1
ATOM 4862 C C . GLN A 1 604 ? -80.529 -22.863 86.743 1.00 95.62 604 GLN A C 1
ATOM 4864 O O . GLN A 1 604 ? -81.450 -22.586 87.500 1.00 95.62 604 GLN A O 1
ATOM 4869 N N . ASP A 1 605 ? -80.005 -24.094 86.685 1.00 95.75 605 ASP A N 1
ATOM 4870 C CA . ASP A 1 605 ? -80.531 -25.269 87.395 1.00 95.75 605 ASP A CA 1
ATOM 4871 C C . ASP A 1 605 ? -80.653 -25.021 88.917 1.00 95.75 605 ASP A C 1
ATOM 4873 O O . ASP A 1 605 ? -81.541 -25.552 89.583 1.00 95.75 605 ASP A O 1
ATOM 4877 N N . LYS A 1 606 ? -79.742 -24.226 89.502 1.00 95.75 606 LYS A N 1
ATOM 4878 C CA . LYS A 1 606 ? -79.781 -23.849 90.925 1.00 95.75 606 LYS A CA 1
ATOM 4879 C C . LYS A 1 606 ? -80.767 -22.725 91.225 1.00 95.75 606 LYS A C 1
ATOM 4881 O O . LYS A 1 606 ? -81.361 -22.759 92.299 1.00 95.75 606 LYS A O 1
ATOM 4886 N N . GLN A 1 607 ? -80.944 -21.769 90.318 1.00 95.56 607 GLN A N 1
ATOM 4887 C CA . GLN A 1 607 ? -81.954 -20.723 90.440 1.00 95.56 607 GLN A CA 1
ATOM 4888 C C . GLN A 1 607 ? -83.358 -21.325 90.323 1.00 95.56 607 GLN A C 1
ATOM 4890 O O . GLN A 1 607 ? -84.178 -21.100 91.205 1.00 95.56 607 GLN A O 1
ATOM 4895 N N . ASP A 1 608 ? -83.590 -22.184 89.331 1.00 95.25 608 ASP A N 1
ATOM 4896 C CA . ASP A 1 608 ? -84.868 -22.866 89.117 1.00 95.25 608 ASP A CA 1
ATOM 4897 C C . ASP A 1 608 ? -85.257 -23.716 90.353 1.00 95.25 608 ASP A C 1
ATOM 4899 O O . ASP A 1 608 ? -86.394 -23.668 90.816 1.00 95.25 608 ASP A O 1
ATOM 4903 N N . VAL A 1 609 ? -84.296 -24.422 90.973 1.00 95.75 609 VAL A N 1
ATOM 4904 C CA . VAL A 1 609 ? -84.507 -25.163 92.239 1.00 95.75 609 VAL A CA 1
ATOM 4905 C C . VAL A 1 609 ? -84.758 -24.241 93.444 1.00 95.75 609 VAL A C 1
ATOM 4907 O O . VAL A 1 609 ? -85.504 -24.617 94.349 1.00 95.75 609 VAL A O 1
ATOM 4910 N N . LEU A 1 610 ? -84.158 -23.047 93.489 1.00 94.00 610 LEU A N 1
ATOM 4911 C CA . LEU A 1 610 ? -84.446 -22.058 94.534 1.00 94.00 610 LEU A CA 1
ATOM 4912 C C . LEU A 1 610 ? -85.842 -21.450 94.364 1.00 94.00 610 LEU A C 1
ATOM 4914 O O . LEU A 1 610 ? -86.542 -21.286 95.359 1.00 94.00 610 LEU A O 1
ATOM 4918 N N . ASP A 1 611 ? -86.264 -21.156 93.137 1.00 94.56 611 ASP A N 1
ATOM 4919 C CA . ASP A 1 611 ? -87.584 -20.591 92.851 1.00 94.56 611 ASP A CA 1
ATOM 4920 C C . ASP A 1 611 ? -88.711 -21.613 93.072 1.00 94.56 611 ASP A C 1
ATOM 4922 O O . ASP A 1 611 ? -89.751 -21.253 93.627 1.00 94.56 611 ASP A O 1
ATOM 4926 N N . GLU A 1 612 ? -88.473 -22.892 92.761 1.00 95.75 612 GLU A N 1
ATOM 4927 C CA . GLU A 1 612 ? -89.330 -24.025 93.139 1.00 95.75 612 GLU A CA 1
ATOM 4928 C C . GLU A 1 612 ? -89.438 -24.158 94.672 1.00 95.75 612 GLU A C 1
ATOM 4930 O O . GLU A 1 612 ? -90.538 -24.209 95.221 1.00 95.75 612 GLU A O 1
ATOM 4935 N N . ALA A 1 613 ? -88.318 -24.115 95.403 1.00 93.94 613 ALA A N 1
ATOM 4936 C CA . ALA A 1 613 ? -88.333 -24.164 96.870 1.00 93.94 613 ALA A CA 1
ATOM 4937 C C . ALA A 1 613 ? -89.011 -22.929 97.503 1.00 93.94 613 ALA A C 1
ATOM 4939 O O . ALA A 1 613 ? -89.686 -23.042 98.529 1.00 93.94 613 ALA A O 1
ATOM 4940 N N . LEU A 1 614 ? -88.876 -21.747 96.892 1.00 93.75 614 LEU A N 1
ATOM 4941 C CA . LEU A 1 614 ? -89.600 -20.536 97.288 1.00 93.75 614 LEU A CA 1
ATOM 4942 C C . LEU A 1 614 ? -91.095 -20.624 96.956 1.00 93.75 614 LEU A C 1
ATOM 4944 O O . LEU A 1 614 ? -91.903 -20.067 97.699 1.00 93.75 614 LEU A O 1
ATOM 4948 N N . GLN A 1 615 ? -91.481 -21.322 95.886 1.00 94.31 615 GLN A N 1
ATOM 4949 C CA . GLN A 1 615 ? -92.881 -21.588 95.562 1.00 94.31 615 GLN A CA 1
ATOM 4950 C C . GLN A 1 615 ? -93.507 -22.554 96.572 1.00 94.31 615 GLN A C 1
ATOM 4952 O O . GLN A 1 615 ? -94.518 -22.205 97.177 1.00 94.31 615 GLN A O 1
ATOM 4957 N N . GLN A 1 616 ? -92.853 -23.681 96.858 1.00 93.81 616 GLN A N 1
ATOM 4958 C CA . GLN A 1 616 ? -93.280 -24.628 97.895 1.00 93.81 616 GLN A CA 1
ATOM 4959 C C . GLN A 1 616 ? -93.346 -23.965 99.282 1.00 93.81 616 GLN A C 1
ATOM 4961 O O . GLN A 1 616 ? -94.262 -24.233 100.058 1.00 93.81 616 GLN A O 1
ATOM 4966 N N . LYS A 1 617 ? -92.431 -23.030 99.589 1.00 92.88 617 LYS A N 1
ATOM 4967 C CA . LYS A 1 617 ? -92.517 -22.194 100.798 1.00 92.88 617 LYS A CA 1
ATOM 4968 C C . LYS A 1 617 ? -93.767 -21.305 100.796 1.00 92.88 617 LYS A C 1
ATOM 4970 O O . LYS A 1 617 ? -94.453 -21.267 101.811 1.00 92.88 617 LYS A O 1
ATOM 4975 N N . ARG A 1 618 ? -94.075 -20.606 99.694 1.00 93.44 618 ARG A N 1
ATOM 4976 C CA . ARG A 1 618 ? -95.290 -19.768 99.579 1.00 93.44 618 ARG A CA 1
ATOM 4977 C C . ARG A 1 618 ? -96.570 -20.594 99.723 1.00 93.44 618 ARG A C 1
ATOM 4979 O O . ARG A 1 618 ? -97.519 -20.131 100.346 1.00 93.44 618 ARG A O 1
ATOM 4986 N N . GLU A 1 619 ? -96.588 -21.802 99.170 1.00 93.94 619 GLU A N 1
ATOM 4987 C CA . GLU A 1 619 ? -97.709 -22.739 99.288 1.00 93.94 619 GLU A CA 1
ATOM 4988 C C . GLU A 1 619 ? -97.875 -23.222 100.734 1.00 93.94 619 GLU A C 1
ATOM 4990 O O . GLU A 1 619 ? -98.966 -23.104 101.283 1.00 93.94 619 GLU A O 1
ATOM 4995 N N . MET A 1 620 ? -96.788 -23.629 101.399 1.00 90.81 620 MET A N 1
ATOM 4996 C CA . MET A 1 620 ? -96.794 -24.007 102.818 1.00 90.81 620 MET A CA 1
ATOM 4997 C C . MET A 1 620 ? -97.188 -22.844 103.746 1.00 90.81 620 MET A C 1
ATOM 4999 O O . MET A 1 620 ? -97.910 -23.052 104.717 1.00 90.81 620 MET A O 1
ATOM 5003 N N . GLU A 1 621 ? -96.753 -21.613 103.459 1.00 90.38 621 GLU A N 1
ATOM 5004 C CA . GLU A 1 621 ? -97.196 -20.414 104.185 1.00 90.38 621 GLU A CA 1
ATOM 5005 C C . GLU A 1 621 ? -98.695 -20.149 103.969 1.00 90.38 621 GLU A C 1
ATOM 5007 O O . GLU A 1 621 ? -99.389 -19.794 104.920 1.00 90.38 621 GLU A O 1
ATOM 5012 N N . GLY A 1 622 ? -99.220 -20.392 102.763 1.00 90.75 622 GLY A N 1
ATOM 5013 C CA . GLY A 1 622 ? -100.653 -20.322 102.466 1.00 90.75 622 GLY A CA 1
ATOM 5014 C C . GLY A 1 622 ? -101.479 -21.405 103.170 1.00 90.75 622 GLY A C 1
ATOM 5015 O O . GLY A 1 622 ? -102.530 -21.102 103.734 1.00 90.75 622 GLY A O 1
ATOM 5016 N N . GLU A 1 623 ? -101.004 -22.653 103.202 1.00 92.25 623 GLU A N 1
ATOM 5017 C CA . GLU A 1 623 ? -101.629 -23.732 103.981 1.00 92.25 623 GLU A CA 1
ATOM 5018 C C . GLU A 1 623 ? -101.625 -23.411 105.481 1.00 92.25 623 GLU A C 1
ATOM 5020 O O . GLU A 1 623 ? -102.640 -23.595 106.159 1.00 92.25 623 GLU A O 1
ATOM 5025 N N . LEU A 1 624 ? -100.513 -22.881 106.000 1.00 89.62 624 LEU A N 1
ATOM 5026 C CA . LEU A 1 624 ? -100.390 -22.493 107.402 1.00 89.62 624 LEU A CA 1
ATOM 5027 C C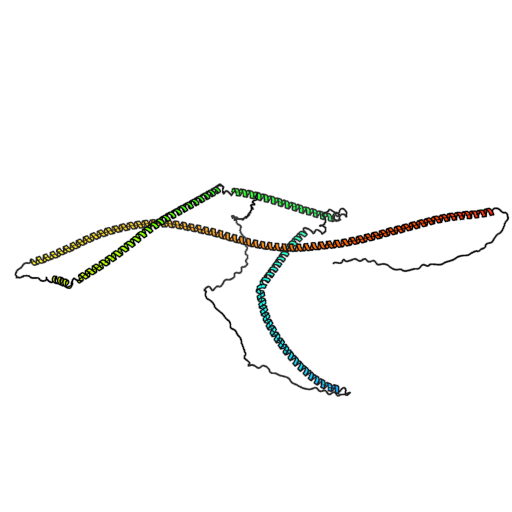 . LEU A 1 624 ? -101.316 -21.320 107.753 1.00 89.62 624 LEU A C 1
ATOM 5029 O O . LEU A 1 624 ? -101.916 -21.342 108.826 1.00 89.62 624 LEU A O 1
ATOM 5033 N N . GLU A 1 625 ? -101.496 -20.348 106.855 1.00 90.81 625 GLU A N 1
ATOM 5034 C CA . GLU A 1 625 ? -102.471 -19.261 107.012 1.00 90.81 625 GLU A CA 1
ATOM 5035 C C . GLU A 1 625 ? -103.912 -19.797 107.009 1.00 90.81 625 GLU A C 1
ATOM 5037 O O . GLU A 1 625 ? -104.709 -19.408 107.858 1.00 90.81 625 GLU A O 1
ATOM 5042 N N . VAL A 1 626 ? -104.255 -20.765 106.148 1.00 89.44 626 VAL A N 1
ATOM 5043 C CA . VAL A 1 626 ? -105.580 -21.423 106.161 1.00 89.44 626 VAL A CA 1
ATOM 5044 C C . VAL A 1 626 ? -105.811 -22.208 107.459 1.00 89.44 626 VAL A C 1
ATOM 5046 O O . VAL A 1 626 ? -106.913 -22.172 108.019 1.00 89.44 626 VAL A O 1
ATOM 5049 N N . VAL A 1 627 ? -104.788 -22.889 107.984 1.00 90.44 627 VAL A N 1
ATOM 5050 C CA . VAL A 1 627 ? -104.845 -23.567 109.292 1.00 90.44 627 VAL A CA 1
ATOM 5051 C C . VAL A 1 627 ? -104.951 -22.553 110.435 1.00 90.44 627 VAL A C 1
ATOM 5053 O O . VAL A 1 627 ? -105.731 -22.775 111.366 1.00 90.44 627 VAL A O 1
ATOM 5056 N N . TRP A 1 628 ? -104.230 -21.432 110.367 1.00 87.81 628 TRP A N 1
ATOM 5057 C CA . TRP A 1 628 ? -104.288 -20.359 111.358 1.00 87.81 628 TRP A CA 1
ATOM 5058 C C . TRP A 1 628 ? -105.650 -19.667 111.354 1.00 87.81 628 TRP A C 1
ATOM 5060 O O . TRP A 1 628 ? -106.275 -19.587 112.408 1.00 87.81 628 TRP A O 1
ATOM 5070 N N . GLU A 1 629 ? -106.175 -19.273 110.191 1.00 87.19 629 GLU A N 1
ATOM 5071 C CA . GLU A 1 629 ? -107.536 -18.758 110.035 1.00 87.19 629 GLU A CA 1
ATOM 5072 C C . GLU A 1 629 ? -108.565 -19.742 110.595 1.00 87.19 629 GLU A C 1
ATOM 5074 O O . GLU A 1 629 ? -109.451 -19.334 111.341 1.00 87.19 629 GLU A O 1
ATOM 5079 N N . SER A 1 630 ? -108.467 -21.031 110.256 1.00 84.88 630 SER A N 1
ATOM 5080 C CA . SER A 1 630 ? -109.418 -22.053 110.714 1.00 84.88 630 SER A CA 1
ATOM 5081 C C . SER A 1 630 ? -109.368 -22.221 112.233 1.00 84.88 630 SER A C 1
ATOM 5083 O O . SER A 1 630 ? -110.403 -22.233 112.896 1.00 84.88 630 SER A O 1
ATOM 5085 N N . THR A 1 631 ? -108.162 -22.262 112.801 1.00 84.50 631 THR A N 1
ATOM 5086 C CA . THR A 1 631 ? -107.931 -22.349 114.250 1.00 84.50 631 THR A CA 1
ATOM 5087 C C . THR A 1 631 ? -108.350 -21.062 114.965 1.00 84.50 631 THR A C 1
ATOM 5089 O O . THR A 1 631 ? -108.852 -21.113 116.084 1.00 84.50 631 THR A O 1
ATOM 5092 N N . SER A 1 632 ? -108.196 -19.901 114.330 1.00 80.12 632 SER A N 1
ATOM 5093 C CA . SER A 1 632 ? -108.618 -18.592 114.836 1.00 80.12 632 SER A CA 1
ATOM 5094 C C . SER A 1 632 ? -110.145 -18.463 114.824 1.00 80.12 632 SER A C 1
ATOM 5096 O O . SER A 1 632 ? -110.736 -18.100 115.838 1.00 80.12 632 SER A O 1
ATOM 5098 N N . LYS A 1 633 ? -110.803 -18.882 113.734 1.00 85.69 633 LYS A N 1
ATOM 5099 C CA . LYS A 1 633 ? -112.268 -18.962 113.590 1.00 85.69 633 LYS A CA 1
ATOM 5100 C C . LYS A 1 633 ? -112.882 -19.959 114.580 1.00 85.69 633 LYS A C 1
ATOM 5102 O O . LYS A 1 633 ? -113.922 -19.664 115.161 1.00 85.69 633 LYS A O 1
ATOM 5107 N N . GLU A 1 634 ? -112.229 -21.091 114.846 1.00 83.06 634 GLU A N 1
ATOM 5108 C CA . GLU A 1 634 ? -112.686 -22.042 115.869 1.00 83.06 634 GLU A CA 1
ATOM 5109 C C . GLU A 1 634 ? -112.444 -21.521 117.296 1.00 83.06 634 GLU A C 1
ATOM 5111 O O . GLU A 1 634 ? -113.339 -21.586 118.133 1.00 83.06 634 GLU A O 1
ATOM 5116 N N . ASN A 1 635 ? -111.299 -20.889 117.576 1.00 79.31 635 ASN A N 1
ATOM 5117 C CA . ASN A 1 635 ? -111.085 -20.180 118.844 1.00 79.31 635 ASN A CA 1
ATOM 5118 C C . ASN A 1 635 ? -112.097 -19.041 119.051 1.00 79.31 635 ASN A C 1
ATOM 5120 O O . ASN A 1 635 ? -112.512 -18.791 120.182 1.00 79.31 635 ASN A O 1
ATOM 5124 N N . GLN A 1 636 ? -112.505 -18.354 117.984 1.00 81.75 636 GLN A N 1
ATOM 5125 C CA . GLN A 1 636 ? -113.542 -17.329 118.026 1.00 81.75 636 GLN A CA 1
ATOM 5126 C C . GLN A 1 636 ? -114.913 -17.947 118.330 1.00 81.75 636 GLN A C 1
ATOM 5128 O O . GLN A 1 636 ? -115.579 -17.471 119.245 1.00 81.75 636 GLN A O 1
ATOM 5133 N N . ARG A 1 637 ? -115.286 -19.071 117.698 1.00 78.19 637 ARG A N 1
ATOM 5134 C CA . ARG A 1 637 ? -116.483 -19.850 118.078 1.00 78.19 637 ARG A CA 1
ATOM 5135 C C . ARG A 1 637 ? -116.452 -20.305 119.535 1.00 78.19 637 ARG A C 1
ATOM 5137 O O . ARG A 1 637 ? -117.477 -20.247 120.201 1.00 78.19 637 ARG A O 1
ATOM 5144 N N . ILE A 1 638 ? -115.299 -20.734 120.054 1.00 77.00 638 ILE A N 1
ATOM 5145 C CA . ILE A 1 638 ? -115.151 -21.128 121.464 1.00 77.00 638 ILE A CA 1
ATOM 5146 C C . ILE A 1 638 ? -115.376 -19.918 122.388 1.00 77.00 638 ILE A C 1
ATOM 5148 O O . ILE A 1 638 ? -116.091 -20.040 123.382 1.00 77.00 638 ILE A O 1
ATOM 5152 N N . ARG A 1 639 ? -114.840 -18.735 122.048 1.00 77.31 639 ARG A N 1
ATOM 5153 C CA . ARG A 1 639 ? -115.109 -17.478 122.780 1.00 77.31 639 ARG A CA 1
ATOM 5154 C C . ARG A 1 639 ? -116.586 -17.086 122.712 1.00 77.31 639 ARG A C 1
ATOM 5156 O O . ARG A 1 639 ? -117.164 -16.755 123.740 1.00 77.31 639 ARG A O 1
ATOM 5163 N N . GLU A 1 640 ? -117.204 -17.172 121.538 1.00 76.31 640 GLU A N 1
ATOM 5164 C CA . GLU A 1 640 ? -118.626 -16.877 121.321 1.00 76.31 640 GLU A CA 1
ATOM 5165 C C . GLU A 1 640 ? -119.539 -17.861 122.065 1.00 76.31 640 GLU A C 1
ATOM 5167 O O . GLU A 1 640 ? -120.533 -17.444 122.649 1.00 76.31 640 GLU A O 1
ATOM 5172 N N . LEU A 1 641 ? -119.181 -19.147 122.137 1.00 71.25 641 LEU A N 1
ATOM 5173 C CA . LEU A 1 641 ? -119.903 -20.164 122.907 1.00 71.25 641 LEU A CA 1
ATOM 5174 C C . LEU A 1 641 ? -119.780 -19.933 124.424 1.00 71.25 641 LEU A C 1
ATOM 5176 O O . LEU A 1 641 ? -120.760 -20.095 125.157 1.00 71.25 641 LEU A O 1
ATOM 5180 N N . LEU A 1 642 ? -118.601 -19.516 124.898 1.00 61.44 642 LEU A N 1
ATOM 5181 C CA . LEU A 1 642 ? -118.381 -19.094 126.287 1.00 61.44 642 LEU A CA 1
ATOM 5182 C C . LEU A 1 642 ? -119.165 -17.815 126.624 1.00 61.44 642 LEU A C 1
ATOM 5184 O O . LEU A 1 642 ? -119.768 -17.726 127.689 1.00 61.44 642 LEU A O 1
ATOM 5188 N N . GLN A 1 643 ? -119.232 -16.847 125.710 1.00 61.97 643 GLN A N 1
ATOM 5189 C CA . GLN A 1 643 ? -120.017 -15.626 125.899 1.00 61.97 643 GLN A CA 1
ATOM 5190 C C . GLN A 1 643 ? -121.534 -15.904 125.859 1.00 61.97 643 GLN A C 1
ATOM 5192 O O . GLN A 1 643 ? -122.269 -15.449 126.734 1.00 61.97 643 GLN A O 1
ATOM 5197 N N . ALA A 1 644 ? -121.999 -16.751 124.937 1.00 56.12 644 ALA A N 1
ATOM 5198 C CA . ALA A 1 644 ? -123.399 -17.172 124.833 1.00 56.12 644 ALA A CA 1
ATOM 5199 C C . ALA A 1 644 ? -123.872 -18.063 126.001 1.00 56.12 644 ALA A C 1
ATOM 5201 O O . ALA A 1 644 ? -125.075 -18.163 126.252 1.00 56.12 644 ALA A O 1
ATOM 5202 N N . THR A 1 645 ? -122.952 -18.701 126.734 1.00 58.06 645 THR A N 1
ATOM 5203 C CA . THR A 1 645 ? -123.267 -19.376 128.008 1.00 58.06 645 THR A CA 1
ATOM 5204 C C . THR A 1 645 ? -123.230 -18.425 129.206 1.00 58.06 645 THR A C 1
ATOM 5206 O O . THR A 1 645 ? -123.956 -18.659 130.172 1.00 58.06 645 THR A O 1
ATOM 5209 N N . LEU A 1 646 ? -122.478 -17.321 129.130 1.00 48.94 646 LEU A N 1
ATOM 5210 C CA . LEU A 1 646 ? -122.413 -16.300 130.179 1.00 48.94 646 LEU A CA 1
ATOM 5211 C C . LEU A 1 646 ? -123.690 -15.438 130.259 1.00 48.94 646 LEU A C 1
ATOM 5213 O O . LEU A 1 646 ? -124.116 -15.069 131.349 1.00 48.94 646 LEU A O 1
ATOM 5217 N N . GLU A 1 647 ? -124.343 -15.153 129.128 1.00 42.81 647 GLU A N 1
ATOM 5218 C CA . GLU A 1 647 ? -125.498 -14.236 129.060 1.00 42.81 647 GLU A CA 1
ATOM 5219 C C . GLU A 1 647 ? -126.849 -14.838 129.526 1.00 42.81 647 GLU A C 1
ATOM 5221 O O . GLU A 1 647 ? -127.882 -14.169 129.448 1.00 42.81 647 GLU A O 1
ATOM 5226 N N . ARG A 1 648 ? -126.892 -16.091 130.021 1.00 41.44 648 ARG A N 1
ATOM 5227 C CA . ARG A 1 648 ? -128.156 -16.834 130.249 1.00 41.44 648 ARG A CA 1
ATOM 5228 C C . ARG A 1 648 ? -128.447 -17.286 131.693 1.00 41.44 648 ARG A C 1
ATOM 5230 O O . ARG A 1 648 ? -129.277 -18.168 131.908 1.00 41.44 648 ARG A O 1
ATOM 5237 N N . THR A 1 649 ? -127.829 -16.694 132.712 1.00 34.44 649 THR A N 1
ATOM 5238 C CA . THR A 1 649 ? -128.264 -16.788 134.130 1.00 34.44 649 THR A CA 1
ATOM 5239 C C . THR A 1 649 ? -127.827 -15.510 134.851 1.00 34.44 649 THR A C 1
ATOM 5241 O O . THR A 1 649 ? -126.735 -15.026 134.578 1.00 34.44 649 THR A O 1
ATOM 5244 N N . GLY A 1 650 ? -128.652 -14.913 135.723 1.00 30.33 650 GLY A N 1
ATOM 5245 C CA . GLY A 1 650 ? -128.390 -13.541 136.188 1.00 30.33 650 GLY A CA 1
ATOM 5246 C C . GLY A 1 650 ? -128.928 -13.154 137.566 1.00 30.33 650 GLY A C 1
ATOM 5247 O O . GLY A 1 650 ? -129.408 -13.994 138.320 1.00 30.33 650 GLY A O 1
ATOM 5248 N N . VAL A 1 651 ? -128.875 -11.838 137.818 1.00 29.64 651 VAL A N 1
ATOM 5249 C CA . VAL A 1 651 ? -129.296 -11.097 139.028 1.00 29.64 651 VAL A CA 1
ATOM 5250 C C . VAL A 1 651 ? -128.457 -11.360 140.290 1.00 29.64 651 VAL A C 1
ATOM 5252 O O . VAL A 1 651 ? -128.682 -12.348 140.977 1.00 29.64 651 VAL A O 1
ATOM 5255 N N . TRP A 1 652 ? -127.584 -10.407 140.657 1.00 31.36 652 TRP A N 1
ATOM 5256 C CA . TRP A 1 652 ? -127.574 -9.762 141.990 1.00 31.36 652 TRP A CA 1
ATOM 5257 C C . TRP A 1 652 ? -126.672 -8.507 142.030 1.00 31.36 652 TRP A C 1
ATOM 5259 O O . TRP A 1 652 ? -126.099 -8.114 141.015 1.00 31.36 652 TRP A O 1
ATOM 5269 N N . ASP A 1 653 ? -126.632 -7.842 143.188 1.00 25.47 653 ASP A N 1
ATOM 5270 C CA . ASP A 1 653 ? -126.255 -6.434 143.365 1.00 25.47 653 ASP A CA 1
ATOM 5271 C C . ASP A 1 653 ? -124.792 -6.119 143.761 1.00 25.47 653 ASP A C 1
ATOM 5273 O O . ASP A 1 653 ? -124.133 -6.883 144.457 1.00 25.47 653 ASP A O 1
ATOM 5277 N N . HIS A 1 654 ? -124.373 -4.898 143.392 1.00 24.47 654 HIS A N 1
ATOM 5278 C CA . HIS A 1 654 ? -123.498 -3.944 144.105 1.00 24.47 654 HIS A CA 1
ATOM 5279 C C . HIS A 1 654 ? -122.209 -4.390 144.860 1.00 24.47 654 HIS A C 1
ATOM 5281 O O . HIS A 1 654 ? -122.232 -5.152 145.819 1.00 24.47 654 HIS A O 1
ATOM 5287 N N . THR A 1 655 ? -121.149 -3.581 144.661 1.00 25.98 655 THR A N 1
ATOM 5288 C CA . THR A 1 655 ? -119.989 -3.346 145.570 1.00 25.98 655 THR A CA 1
ATOM 5289 C C . THR A 1 655 ? -118.821 -4.348 145.526 1.00 25.98 655 THR A C 1
ATOM 5291 O O . THR A 1 655 ? -118.932 -5.445 146.058 1.00 25.98 655 THR A O 1
ATOM 5294 N N . ARG A 1 656 ? -117.615 -3.894 145.129 1.00 31.50 656 ARG A N 1
ATOM 5295 C CA . ARG A 1 656 ? -116.505 -3.496 146.043 1.00 31.50 656 ARG A CA 1
ATOM 5296 C C . ARG A 1 656 ? -115.274 -3.005 145.246 1.00 31.50 656 ARG A C 1
ATOM 5298 O O . ARG A 1 656 ? -115.283 -2.975 144.023 1.00 31.50 656 ARG A O 1
ATOM 5305 N N . ARG A 1 657 ? -114.262 -2.516 145.966 1.00 28.92 657 ARG A N 1
ATOM 5306 C CA . ARG A 1 657 ? -113.060 -1.793 145.524 1.00 28.92 657 ARG A CA 1
ATOM 5307 C C . ARG A 1 657 ? -111.815 -2.584 145.972 1.00 28.92 657 ARG A C 1
ATOM 5309 O O . ARG A 1 657 ? -111.853 -3.090 147.088 1.00 28.92 657 ARG A O 1
ATOM 5316 N N . ILE A 1 658 ? -110.722 -2.514 145.198 1.00 31.72 658 ILE A N 1
ATOM 5317 C CA . ILE A 1 658 ? -109.347 -2.987 145.515 1.00 31.72 658 ILE A CA 1
ATOM 5318 C C . ILE A 1 658 ? -109.168 -4.522 145.560 1.00 31.72 658 ILE A C 1
ATOM 5320 O O . ILE A 1 658 ? -109.730 -5.166 146.433 1.00 31.72 658 ILE A O 1
ATOM 5324 N N . GLU A 1 659 ? -108.348 -5.074 144.652 1.00 28.23 659 GLU A N 1
ATOM 5325 C CA . GLU A 1 659 ? -107.081 -5.787 144.959 1.00 28.23 659 GLU A CA 1
ATOM 5326 C C . GLU A 1 659 ? -106.368 -6.260 143.667 1.00 28.23 659 GLU A C 1
ATOM 5328 O O . GLU A 1 659 ? -106.806 -7.179 142.984 1.00 28.23 659 GLU A O 1
ATOM 5333 N N . ASP A 1 660 ? -105.245 -5.604 143.346 1.00 45.72 660 ASP A N 1
ATOM 5334 C CA . ASP A 1 660 ? -104.020 -6.279 142.867 1.00 45.72 660 ASP A CA 1
ATOM 5335 C C . ASP A 1 660 ? -103.512 -7.166 144.039 1.00 45.72 660 ASP A C 1
ATOM 5337 O O . ASP A 1 660 ? -103.751 -6.750 145.182 1.00 45.72 660 ASP A O 1
ATOM 5341 N N . PRO A 1 661 ? -102.762 -8.286 143.854 1.00 45.00 661 PRO A N 1
ATOM 5342 C CA . PRO A 1 661 ? -101.605 -8.288 142.948 1.00 45.00 661 PRO A CA 1
ATOM 5343 C C . PRO A 1 661 ? -101.138 -9.634 142.312 1.00 45.00 661 PRO A C 1
ATOM 5345 O O . PRO A 1 661 ? -101.433 -10.728 142.778 1.00 45.00 661 PRO A O 1
ATOM 5348 N N . CYS A 1 662 ? -100.185 -9.497 141.381 1.00 29.42 662 CYS A N 1
ATOM 5349 C CA . CYS A 1 662 ? -98.945 -10.298 141.268 1.00 29.42 662 CYS A CA 1
ATOM 5350 C C . CYS A 1 662 ? -98.900 -11.787 140.821 1.00 29.42 662 CYS A C 1
ATOM 5352 O O . CYS A 1 662 ? -99.558 -12.677 141.340 1.00 29.42 662 CYS A O 1
ATOM 5354 N N . LEU A 1 663 ? -97.833 -12.032 140.038 1.00 34.44 663 LEU A N 1
ATOM 5355 C CA . LEU A 1 663 ? -96.945 -13.212 140.016 1.00 34.44 663 LEU A CA 1
ATOM 5356 C C . LEU A 1 663 ? -97.434 -14.553 139.428 1.00 34.44 663 LEU A C 1
ATOM 5358 O O . LEU A 1 663 ? -97.847 -15.462 140.141 1.00 34.44 663 LEU A O 1
ATOM 5362 N N . GLY A 1 664 ? -97.012 -14.781 138.179 1.00 32.31 664 GLY A N 1
ATOM 5363 C CA . GLY A 1 664 ? -95.911 -15.733 137.951 1.00 32.31 664 GLY A CA 1
ATOM 5364 C C . GLY A 1 664 ? -96.035 -16.633 136.711 1.00 32.31 664 GLY A C 1
ATOM 5365 O O . GLY A 1 664 ? -97.133 -16.908 136.252 1.00 32.31 664 GLY A O 1
ATOM 5366 N N . SER A 1 665 ? -94.951 -17.181 136.148 1.00 32.97 665 SER A N 1
ATOM 5367 C CA . SER A 1 665 ? -93.506 -16.895 136.290 1.00 32.97 665 SER A CA 1
ATOM 5368 C C . SER A 1 665 ? -92.712 -17.882 135.412 1.00 32.97 665 SER A C 1
ATOM 5370 O O . SER A 1 665 ? -93.165 -19.014 135.291 1.00 32.97 665 SER A O 1
ATOM 5372 N N . ILE A 1 666 ? -91.482 -17.519 134.982 1.00 34.19 666 ILE A N 1
ATOM 5373 C CA . ILE A 1 666 ? -90.373 -18.447 134.595 1.00 34.19 666 ILE A CA 1
ATOM 5374 C C . ILE A 1 666 ? -90.604 -19.223 133.265 1.00 34.19 666 ILE A C 1
ATOM 5376 O O . ILE A 1 666 ? -91.699 -19.693 133.005 1.00 34.19 666 ILE A O 1
ATOM 5380 N N . SER A 1 667 ? -89.642 -19.462 132.356 1.00 35.91 667 SER A N 1
ATOM 5381 C CA . SER A 1 667 ? -88.225 -19.074 132.097 1.00 35.91 667 SER A CA 1
ATOM 5382 C C . SER A 1 667 ? -87.882 -19.643 130.678 1.00 35.91 667 SER A C 1
ATOM 5384 O O . SER A 1 667 ? -88.680 -20.424 130.167 1.00 35.91 667 SER A O 1
ATOM 5386 N N . GLN A 1 668 ? -86.840 -19.334 129.886 1.00 32.84 668 GLN A N 1
ATOM 5387 C CA . GLN A 1 668 ? -85.456 -18.820 130.025 1.00 32.84 668 GLN A CA 1
ATOM 5388 C C . GLN A 1 668 ? -85.230 -17.531 129.153 1.00 32.84 668 GLN A C 1
ATOM 5390 O O . GLN A 1 668 ? -86.140 -17.171 128.414 1.00 32.84 668 GLN A O 1
ATOM 5395 N N . ARG A 1 669 ? -84.161 -16.695 129.211 1.00 30.89 669 ARG A N 1
ATOM 5396 C CA . ARG A 1 669 ? -82.712 -16.799 129.582 1.00 30.89 669 ARG A CA 1
ATOM 5397 C C . ARG A 1 669 ? -81.804 -17.293 128.424 1.00 30.89 669 ARG A C 1
ATOM 5399 O O . ARG A 1 669 ? -82.170 -18.269 127.789 1.00 30.89 669 ARG A O 1
ATOM 5406 N N . ASP A 1 670 ? -80.606 -16.784 128.100 1.00 31.20 670 ASP A N 1
ATOM 5407 C CA . ASP A 1 670 ? -79.840 -15.545 128.388 1.00 31.20 670 ASP A CA 1
ATOM 5408 C C . ASP A 1 670 ? -78.769 -15.363 127.274 1.00 31.20 670 ASP A C 1
ATOM 5410 O O . ASP A 1 670 ? -78.287 -16.365 126.764 1.00 31.20 670 ASP A O 1
ATOM 5414 N N . VAL A 1 671 ? -78.378 -14.107 126.986 1.00 33.31 671 VAL A N 1
ATOM 5415 C CA . VAL A 1 671 ? -76.996 -13.534 126.894 1.00 33.31 671 VAL A CA 1
ATOM 5416 C C . VAL A 1 671 ? -75.855 -14.266 126.114 1.00 33.31 671 VAL A C 1
ATOM 5418 O O . VAL A 1 671 ? -75.836 -15.470 125.918 1.00 33.31 671 VAL A O 1
ATOM 5421 N N . LEU A 1 672 ? -74.814 -13.482 125.778 1.00 36.03 672 LEU A N 1
ATOM 5422 C CA . LEU A 1 672 ? -73.523 -13.788 125.119 1.00 36.03 672 LEU A CA 1
ATOM 5423 C C . LEU A 1 672 ? -73.573 -13.829 123.576 1.00 36.03 672 LEU A C 1
ATOM 5425 O O . LEU A 1 672 ? -74.365 -14.559 123.001 1.00 36.03 672 LEU A O 1
ATOM 5429 N N . VAL A 1 673 ? -72.884 -12.953 122.824 1.00 30.48 673 VAL A N 1
ATOM 5430 C CA . VAL A 1 673 ? -71.474 -12.456 122.803 1.00 30.48 673 VAL A CA 1
ATOM 5431 C C . VAL A 1 673 ? -70.645 -13.196 121.742 1.00 30.48 673 VAL A C 1
ATOM 5433 O O . VAL A 1 673 ? -70.623 -14.418 121.687 1.00 30.48 673 VAL A O 1
ATOM 5436 N N . GLY A 1 674 ? -69.966 -12.414 120.897 1.00 35.59 674 GLY A N 1
ATOM 5437 C CA . GLY A 1 674 ? -69.275 -12.846 119.677 1.00 35.59 674 GLY A CA 1
ATOM 5438 C C . GLY A 1 674 ? -68.961 -11.635 118.784 1.00 35.59 674 GLY A C 1
ATOM 5439 O O . GLY A 1 674 ? -69.464 -11.525 117.677 1.00 35.59 674 GLY A O 1
ATOM 5440 N N . CYS A 1 675 ? -68.394 -10.565 119.344 1.00 33.75 675 CYS A N 1
ATOM 5441 C CA . CYS A 1 675 ? -66.939 -10.338 119.362 1.00 33.75 675 CYS A CA 1
ATOM 5442 C C . CYS A 1 675 ? -66.338 -10.098 117.968 1.00 33.75 675 CYS A C 1
ATOM 5444 O O . CYS A 1 675 ? -65.942 -11.018 117.261 1.00 33.75 675 CYS A O 1
ATOM 5446 N N . SER A 1 676 ? -66.194 -8.816 117.639 1.00 42.69 676 SER A N 1
ATOM 5447 C CA . SER A 1 676 ? -65.299 -8.294 116.606 1.00 42.69 676 SER A CA 1
ATOM 5448 C C . SER A 1 676 ? -63.823 -8.555 116.925 1.00 42.69 676 SER A C 1
ATOM 5450 O O . SER A 1 676 ? -63.420 -8.309 118.060 1.00 42.69 676 SER A O 1
ATOM 5452 N N . PHE A 1 677 ? -63.008 -8.895 115.922 1.00 31.38 677 PHE A N 1
ATOM 5453 C CA . PHE A 1 677 ? -61.557 -8.629 115.862 1.00 31.38 677 PHE A CA 1
ATOM 5454 C C . PHE A 1 677 ? -61.062 -8.885 114.414 1.00 31.38 677 PHE A C 1
ATOM 5456 O O . PHE A 1 677 ? -61.679 -9.695 113.731 1.00 31.38 677 PHE A O 1
ATOM 5463 N N . SER A 1 678 ? -59.943 -8.369 113.887 1.00 36.53 678 SER A N 1
ATOM 5464 C CA . SER A 1 678 ? -59.257 -7.054 113.934 1.00 36.53 678 SER A CA 1
ATOM 5465 C C . SER A 1 678 ? -57.890 -7.226 113.233 1.00 36.53 678 SER A C 1
ATOM 5467 O O . SER A 1 678 ? -57.213 -8.199 113.554 1.00 36.53 678 SER A O 1
ATOM 5469 N N . TYR A 1 679 ? -57.445 -6.268 112.397 1.00 33.69 679 TYR A N 1
ATOM 5470 C CA . TYR A 1 679 ? -56.088 -6.207 111.785 1.00 33.69 679 TYR A CA 1
ATOM 5471 C C . TYR A 1 679 ? -55.708 -7.394 110.850 1.00 33.69 679 TYR A C 1
ATOM 5473 O O . TYR A 1 679 ? -56.360 -8.431 110.864 1.00 33.69 679 TYR A O 1
ATOM 5481 N N . CYS A 1 680 ? -54.719 -7.332 109.945 1.00 38.66 680 CYS A N 1
ATOM 5482 C CA . CYS A 1 680 ? -53.778 -6.281 109.490 1.00 38.66 680 CYS A CA 1
ATOM 5483 C C . CYS A 1 680 ? -54.056 -5.984 107.984 1.00 38.66 680 CYS A C 1
ATOM 5485 O O . CYS A 1 680 ? -54.538 -6.881 107.301 1.00 38.66 680 CYS A O 1
ATOM 5487 N N . ASP A 1 681 ? -53.880 -4.818 107.347 1.00 37.59 681 ASP A N 1
ATOM 5488 C CA . ASP A 1 681 ? -52.939 -3.676 107.425 1.00 37.59 681 ASP A CA 1
ATOM 5489 C C . ASP A 1 681 ? -51.841 -3.682 106.316 1.00 37.59 681 ASP A C 1
ATOM 5491 O O . ASP A 1 681 ? -51.307 -4.728 105.962 1.00 37.59 681 ASP A O 1
ATOM 5495 N N . LEU A 1 682 ? -51.523 -2.490 105.778 1.00 34.81 682 LEU A N 1
ATOM 5496 C CA . LEU A 1 682 ? -50.385 -2.115 104.897 1.00 34.81 682 LEU A CA 1
ATOM 5497 C C . LEU A 1 682 ? -50.102 -2.862 103.555 1.00 34.81 682 LEU A C 1
ATOM 5499 O O . LEU A 1 682 ? -49.335 -3.824 103.537 1.00 34.81 682 LEU A O 1
ATOM 5503 N N . LYS A 1 683 ? -50.446 -2.243 102.398 1.00 32.06 683 LYS A N 1
ATOM 5504 C CA . LYS A 1 683 ? -49.460 -1.543 10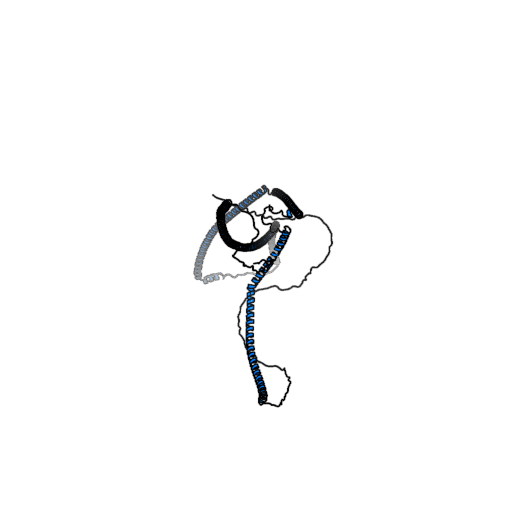1.508 1.00 32.06 683 LYS A CA 1
ATOM 5505 C C . LYS A 1 683 ? -49.975 -1.015 100.152 1.00 32.06 683 LYS A C 1
ATOM 5507 O O . LYS A 1 683 ? -50.798 -1.621 99.477 1.00 32.06 683 LYS A O 1
ATOM 5512 N N . SER A 1 684 ? -49.325 0.064 99.712 1.00 42.22 684 SER A N 1
ATOM 5513 C CA . SER A 1 684 ? -49.147 0.536 98.326 1.00 42.22 684 SER A CA 1
ATOM 5514 C C . SER A 1 684 ? -47.805 1.309 98.250 1.00 42.22 684 SER A C 1
ATOM 5516 O O . SER A 1 684 ? -47.235 1.582 99.313 1.00 42.22 684 SER A O 1
ATOM 5518 N N . PRO A 1 685 ? -47.278 1.725 97.076 1.00 59.25 685 PRO A N 1
ATOM 5519 C CA . PRO A 1 685 ? -47.493 1.270 95.699 1.00 59.25 685 PRO A CA 1
ATOM 5520 C C . PRO A 1 685 ? -46.207 0.523 95.204 1.00 59.25 685 PRO A C 1
ATOM 5522 O O . PRO A 1 685 ? -45.830 -0.383 95.948 1.00 59.25 685 PRO A O 1
ATOM 5525 N N . PRO A 1 686 ? -45.530 0.773 94.043 1.00 47.09 686 PRO A N 1
ATOM 5526 C CA . PRO A 1 686 ? -45.182 2.084 93.469 1.00 47.09 686 PRO A CA 1
ATOM 5527 C C . PRO A 1 686 ? -45.522 2.290 91.973 1.00 47.09 686 PRO A C 1
ATOM 5529 O O . PRO A 1 686 ? -45.708 1.356 91.199 1.00 47.09 686 PRO A O 1
ATOM 5532 N N . THR A 1 687 ? -45.505 3.555 91.550 1.00 43.72 687 THR A N 1
ATOM 5533 C CA . THR A 1 687 ? -45.439 3.974 90.139 1.00 43.72 687 THR A CA 1
ATOM 5534 C C . THR A 1 687 ? -44.040 3.731 89.564 1.00 43.72 687 THR A C 1
ATOM 5536 O O . THR A 1 687 ? -43.048 3.999 90.238 1.00 43.72 687 THR A O 1
ATOM 5539 N N . THR A 1 688 ? -43.920 3.361 88.286 1.00 33.69 688 THR A N 1
ATOM 5540 C CA . THR A 1 688 ? -42.673 3.565 87.524 1.00 33.69 688 THR A CA 1
ATOM 5541 C C . THR A 1 688 ? -42.972 4.039 86.104 1.00 33.69 688 THR A C 1
ATOM 5543 O O . THR A 1 688 ? -43.481 3.293 85.275 1.00 33.69 688 THR A O 1
ATOM 5546 N N . ARG A 1 689 ? -42.618 5.296 85.819 1.00 42.91 689 ARG A N 1
ATOM 5547 C CA . ARG A 1 689 ? -42.284 5.753 84.465 1.00 42.91 689 ARG A CA 1
ATOM 5548 C C . ARG A 1 689 ? -40.772 5.627 84.323 1.00 42.91 689 ARG A C 1
ATOM 5550 O O . ARG A 1 689 ? -40.072 6.355 85.021 1.00 42.91 689 ARG A O 1
ATOM 5557 N N . GLN A 1 690 ? -40.287 4.852 83.361 1.00 36.38 690 GLN A N 1
ATOM 5558 C CA . GLN A 1 690 ? -39.134 5.294 82.579 1.00 36.38 690 GLN A CA 1
ATOM 5559 C C . GLN A 1 690 ? -39.074 4.603 81.218 1.00 36.38 690 GLN A C 1
ATOM 5561 O O . GLN A 1 690 ? -39.601 3.514 81.018 1.00 36.38 690 GLN A O 1
ATOM 5566 N N . SER A 1 691 ? -38.488 5.323 80.274 1.00 40.69 691 SER A N 1
ATOM 5567 C CA . SER A 1 691 ? -38.182 4.904 78.913 1.00 40.69 691 SER A CA 1
ATOM 5568 C C . SER A 1 691 ? -36.863 4.131 78.840 1.00 40.69 691 SER A C 1
ATOM 5570 O O . SER A 1 691 ? -36.020 4.307 79.719 1.00 40.69 691 SER A O 1
ATOM 5572 N N . LEU A 1 692 ? -36.629 3.508 77.678 1.00 37.66 692 LEU A N 1
ATOM 5573 C CA . LEU A 1 692 ? -35.481 3.743 76.774 1.00 37.66 692 LEU A CA 1
ATOM 5574 C C . LEU A 1 692 ? -34.740 2.459 76.341 1.00 37.66 692 LEU A C 1
ATOM 5576 O O . LEU A 1 692 ? -34.511 1.563 77.146 1.00 37.66 692 LEU A O 1
ATOM 5580 N N . TRP A 1 693 ? -34.306 2.490 75.076 1.00 35.69 693 TRP A N 1
ATOM 5581 C CA . TRP A 1 693 ? -33.374 1.602 74.363 1.00 35.69 693 TRP A CA 1
ATOM 5582 C C . TRP A 1 693 ? -33.850 0.286 73.728 1.00 35.69 693 TRP A C 1
ATOM 5584 O O . TRP A 1 693 ? -34.545 -0.543 74.308 1.00 35.69 693 TRP A O 1
ATOM 5594 N N . GLU A 1 694 ? -33.384 0.148 72.485 1.00 40.94 694 GLU A N 1
ATOM 5595 C CA . GLU A 1 694 ? -33.256 -1.059 71.671 1.00 40.94 694 GLU A CA 1
ATOM 5596 C C . GLU A 1 694 ? -32.157 -1.983 72.234 1.00 40.94 694 GLU A C 1
ATOM 5598 O O . GLU A 1 694 ? -31.338 -1.562 73.057 1.00 40.94 694 GLU A O 1
ATOM 5603 N N . PRO A 1 695 ? -32.054 -3.210 71.703 1.00 53.09 695 PRO A N 1
ATOM 5604 C CA . PRO A 1 695 ? -30.739 -3.750 71.352 1.00 53.09 695 PRO A CA 1
ATOM 5605 C C . PRO A 1 695 ? -30.510 -3.769 69.836 1.00 53.09 695 PRO A C 1
ATOM 5607 O O . PRO A 1 695 ? -31.401 -4.123 69.066 1.00 53.09 695 PRO A O 1
ATOM 5610 N N . LEU A 1 696 ? -29.279 -3.451 69.435 1.00 41.38 696 LEU A N 1
ATOM 5611 C CA . LEU A 1 696 ? -28.698 -3.895 68.168 1.00 41.38 696 LEU A CA 1
ATOM 5612 C C . LEU A 1 696 ? -28.208 -5.342 68.324 1.00 41.38 696 LEU A C 1
ATOM 5614 O O . LEU A 1 696 ? -27.472 -5.607 69.272 1.00 41.38 696 LEU A O 1
ATOM 5618 N N . ASP A 1 697 ? -28.582 -6.212 67.383 1.00 48.06 697 ASP A N 1
ATOM 5619 C CA . ASP A 1 697 ? -27.758 -7.283 66.782 1.00 48.06 697 ASP A CA 1
ATOM 5620 C C . ASP A 1 697 ? -28.467 -7.843 65.525 1.00 48.06 697 ASP A C 1
ATOM 5622 O O . ASP A 1 697 ? -29.694 -8.094 65.596 1.00 48.06 697 ASP A O 1
#